Protein AF-0000000070903913 (afdb_homodimer)

pLDDT: mean 96.78, std 4.98, range [62.88, 98.94]

Foldseek 3Di:
DVLQQVQLVVLQVVADFKHFDVVLLVQVCVVVVLAQDDDALPPVVQAADDLDQLSLLLLLLLLLQPDFQVVPVVGDSSLSRNLSNVLCVVPVCCSFLVNLLDADQVNSCVSSVNDDGGQVSVSSSVQSNLVSVLCVVPPVRTSLSLLVVQVQALVSSLVSCVVRRVLQQPWAADPNDIHGQSQSSLVSLLSLCRSNVCDDSNPHPVNLVRFARQGQQLLLLCVVSVRMDGHPVLLVCQQVQNADEPRDSSSSSSRSVSRNSLVVSQVSSCVSVVHHGGNSRSNSSSNVCRDPVHDDPRGGTHHYRDSND/DVLQQVQLVVLQVVADFKHFDVVLLVQVCVVVVLAQDDDALPPVVQAAADLDQLSLLLLLLLLLQPDAQVVPVVGDSSLSRNLSNVLCVVPVCCSFLVNLLDADQVNSCVSSVNDDGGQVSVSSSVQSNLVSVLCVVPPVRTSLSLLVVQVQALVSSLVSCVVRRVLQQPWAADPNDIHGQSQSSLVSLLSLCRSNVCDDSNPHPVNLVRFARQGQQLLLLCVVSVRMDGHPVLLVCQQVQNADEPRDSSSSSSRSVSRNSLVVSQVSSCVSVVHHGGNSRSNSSSNVCRDPVHDDPRGGTHHYRDSND

Secondary structure (DSSP, 8-state):
-HHHHHHHHHHHHH-SSEEE-HHHHHHHHHHTTTSPPP--TTTT--S---SSHHHHHHHHHHHHS----TTSTT--HHHHHHHHHHHHHH-TTTT-HHHHTT--HHHHHHHHT-SSPPTTHHHHHHHHHHHHHHHHHHSTT-HHHHHHHTTT-HHHHHHHHHHH-GGG--EEEETTEEEE--HHHHHHHHHHHHHTTTSGGG--TTGGG------SHHHHHHHHTTSEEE-HHHHHHHHTTPBPPTT-HHHHHHHHHHHHHHHHHHHHHHHHHSS---HHHHHHHHHHHTSTTT-TTPPPPPB---S--/-HHHHHHHHHHHHH-SSEEE-HHHHHHHHHHTTTSPPP--TTTTS-S---SSHHHHHHHHHHHHS----TTSTT--HHHHHHHHHHHHHH-TTTT-HHHHTT--HHHHHHHHT-SSPPTTHHHHHHHHHHHHHHHHHHSTT-HHHHHHHTTT-HHHHHHHHHHH-GGG--EEEETTEEEE--HHHHHHHHHHHHHTTTSGGG--TTGGG------SHHHHHHHHTTSEEE-HHHHHHHHTTPBPPTT-HHHHHHHHHHHHHHHHHHHHHHHHHSS---HHHHHHHHHHHTSTTT-TTPPPPPB---S--

Sequence (618 aa):
MEAVRSSCSWVADNASHVSIDPAGIEKLVDHIGGKLPPIKWDFEGIHYFDNGPLTAQYMLVLDALNFCFWPDDDLQYDHLAAGLADALKADPTVFDAHRLKKITGAALRDLLQWPRPLPLEDERVRLLHEVGTELERSFHGKAVNLVTAANGSAVALVDLVTKHFPGFRDHSVYKGHQVFLYKRAQIFVADLWGAFKGKGIGEFRDISSITMFADYVVPAVLRHWGILTCSQALVKMVDSLQELPSGSEEEVELRACTITAVERLREYLAARTGTEVLSVQVDWWLWSSGLPSAVEKVPPYHRTQTIYYMEAVRSSCSWVADNASHVSIDPAGIEKLVDHIGGKLPPIKWDFEGIHYFDNGPLTAQYMLVLDALNFCFWPDDDLQYDHLAAGLADALKADPTVFDAHRLKKITGAALRDLLQWPRPLPLEDERVRLLHEVGTELERSFHGKAVNLVTAANGSAVALVDLVTKHFPGFRDHSVYKGHQVFLYKRAQIFVADLWGAFKGKGIGEFRDISSITMFADYVVPAVLRHWGILTCSQALVKMVDSLQELPSGSEEEVELRACTITAVERLREYLAARTGTEVLSVQVDWWLWSSGLPSAVEKVPPYHRTQTIYY

Solvent-accessible surface area (backbone atoms only — not comparable to full-atom values): 31875 Å² total; per-residue (Å²): 85,64,60,32,55,52,34,15,41,52,42,44,76,66,45,88,47,40,45,75,36,68,66,19,45,54,52,52,38,56,72,53,71,45,46,85,74,90,74,64,77,64,73,83,68,44,69,62,78,70,93,48,57,65,32,42,39,50,41,51,54,49,37,62,56,58,35,38,44,72,87,37,86,84,50,46,69,64,50,54,42,32,18,52,27,53,39,37,72,76,34,82,62,66,76,32,16,79,49,28,48,63,52,44,62,68,55,50,26,57,49,42,69,44,95,59,87,53,64,61,35,71,54,44,36,51,42,36,23,50,51,12,48,41,24,47,74,73,29,82,37,33,47,44,50,50,52,56,72,23,68,42,30,38,58,46,35,34,49,49,41,38,40,68,34,70,80,36,58,36,57,44,48,56,97,37,36,76,31,41,62,29,23,36,32,46,46,39,50,50,50,37,23,43,75,44,69,49,35,81,93,14,29,39,85,41,53,73,55,45,63,43,61,53,47,44,50,45,47,18,39,33,37,61,54,44,24,40,44,62,34,72,68,55,46,52,36,22,69,66,63,40,73,43,58,49,46,32,70,64,48,47,34,49,32,25,33,40,39,40,47,47,53,51,44,33,52,51,41,19,66,68,62,73,43,92,56,47,32,56,58,52,37,53,43,45,42,58,47,49,34,80,89,59,35,91,75,58,51,62,43,58,40,45,61,37,66,50,45,86,63,60,31,55,54,34,14,41,51,42,44,77,67,45,88,47,39,44,74,37,68,66,18,45,53,51,51,39,57,72,51,71,45,47,86,72,89,73,64,78,66,73,84,68,46,68,61,75,70,93,48,58,64,33,43,38,49,42,53,55,49,37,62,55,56,34,38,45,73,87,38,86,84,49,47,68,63,51,54,43,32,17,52,27,51,40,38,73,75,34,80,61,63,77,32,17,79,48,28,47,62,52,45,62,68,56,51,26,57,49,42,70,45,95,57,87,54,64,63,34,70,54,46,36,52,43,37,23,49,50,11,48,39,24,47,74,75,28,80,37,34,48,44,49,51,51,56,71,23,68,39,31,38,58,47,34,34,49,49,44,38,40,66,34,70,80,35,58,36,58,42,48,56,96,36,35,76,31,42,62,29,25,38,32,47,46,40,50,48,49,39,23,43,75,43,69,48,35,79,93,14,28,40,85,41,54,73,54,46,63,44,60,53,48,44,51,44,48,18,38,34,37,62,52,44,24,41,44,63,34,71,69,54,46,51,35,22,67,68,62,38,72,43,58,49,45,33,70,66,50,47,33,48,32,24,34,40,40,39,48,45,53,50,44,34,52,51,41,20,67,68,62,73,42,92,58,48,32,56,57,52,38,54,44,44,42,58,47,49,33,80,89,60,36,92,78,60,50,61,42,59,41,46,60,38,67,51,46

Radius of gyration: 24.83 Å; Cα contacts (8 Å, |Δi|>4): 1114; chains: 2; bounding box: 49×79×64 Å

Nearest PDB structures (foldseek):
  7u1o-assembly1_A  TM=9.402E-01  e=3.446E-26  Sphaerobacter thermophilus DSM 20745
  7ulc-assembly1_A  TM=9.359E-01  e=3.613E-26  Sphaerobacter thermophilus DSM 20745
  7u5a-assembly2_B  TM=9.462E-01  e=1.422E-25  Sphaerobacter thermophilus DSM 20745
  7ugk-assembly1_A  TM=9.197E-01  e=2.822E-23  Homo sapiens
  7u1o-assembly1_A  TM=9.401E-01  e=4.959E-26  Sphaerobacter thermophilus DSM 20745

Structure (mmCIF, N/CA/C/O backbone):
data_AF-0000000070903913-model_v1
#
loop_
_entity.id
_entity.type
_entity.pdbx_description
1 polymer "Queuosine 5'-phosphate N-glycosylase/hydrolase"
#
loop_
_atom_site.group_PDB
_atom_site.id
_atom_site.type_symbol
_atom_site.label_atom_id
_atom_site.label_alt_id
_atom_site.label_comp_id
_atom_site.label_asym_id
_atom_site.label_entity_id
_atom_site.label_seq_id
_atom_site.pdbx_PDB_ins_code
_atom_site.Cartn_x
_atom_site.Cartn_y
_atom_site.Cartn_z
_atom_site.occupancy
_atom_site.B_iso_or_equiv
_atom_site.auth_seq_id
_atom_site.auth_comp_id
_atom_site.auth_asym_id
_atom_site.auth_atom_id
_atom_site.pdbx_PDB_model_num
ATOM 1 N N . MET A 1 1 ? 7.336 -12.953 4.926 1 88.25 1 MET A N 1
ATOM 2 C CA . MET A 1 1 ? 6.207 -13.719 4.418 1 88.25 1 MET A CA 1
ATOM 3 C C . MET A 1 1 ? 5.258 -14.109 5.551 1 88.25 1 MET A C 1
ATOM 5 O O . MET A 1 1 ? 4.07 -14.336 5.316 1 88.25 1 MET A O 1
ATOM 9 N N . GLU A 1 2 ? 5.836 -13.992 6.727 1 91.81 2 GLU A N 1
ATOM 10 C CA . GLU A 1 2 ? 4.98 -14.227 7.887 1 91.81 2 GLU A CA 1
ATOM 11 C C . GLU A 1 2 ? 3.854 -13.203 7.957 1 91.81 2 GLU A C 1
ATOM 13 O O . GLU A 1 2 ? 2.736 -13.523 8.367 1 91.81 2 GLU A O 1
ATOM 18 N N . ALA A 1 3 ? 4.156 -12.016 7.523 1 95.5 3 ALA A N 1
ATOM 19 C CA . ALA A 1 3 ? 3.131 -10.977 7.508 1 95.5 3 ALA A CA 1
ATOM 20 C C . ALA A 1 3 ? 1.98 -11.352 6.578 1 95.5 3 ALA A C 1
ATOM 22 O O . ALA A 1 3 ? 0.817 -11.062 6.871 1 95.5 3 ALA A O 1
ATOM 23 N N . VAL A 1 4 ? 2.307 -12 5.469 1 98.56 4 VAL A N 1
ATOM 24 C CA . VAL A 1 4 ? 1.276 -12.43 4.535 1 98.56 4 VAL A CA 1
ATOM 25 C C . VAL A 1 4 ? 0.413 -13.516 5.18 1 98.56 4 VAL A C 1
ATOM 27 O O . VAL A 1 4 ? -0.813 -13.391 5.227 1 98.56 4 VAL A O 1
ATOM 30 N N . ARG A 1 5 ? 1.011 -14.531 5.762 1 98.38 5 ARG A N 1
ATOM 31 C CA . ARG A 1 5 ? 0.286 -15.641 6.371 1 98.38 5 ARG A CA 1
ATOM 32 C C . ARG A 1 5 ? -0.58 -15.156 7.531 1 98.38 5 ARG A C 1
ATOM 34 O O . ARG A 1 5 ? -1.768 -15.484 7.602 1 98.38 5 ARG A O 1
ATOM 41 N N . SER A 1 6 ? 0.021 -14.383 8.43 1 98.25 6 SER A N 1
ATOM 42 C CA . SER A 1 6 ? -0.678 -14 9.648 1 98.25 6 SER A CA 1
ATOM 43 C C . SER A 1 6 ? -1.816 -13.031 9.352 1 98.25 6 SER A C 1
ATOM 45 O O . SER A 1 6 ? -2.904 -13.148 9.922 1 98.25 6 SER A O 1
ATOM 47 N N . SER A 1 7 ? -1.598 -12.031 8.469 1 98.69 7 SER A N 1
ATOM 48 C CA . SER A 1 7 ? -2.654 -11.07 8.164 1 98.69 7 SER A CA 1
ATOM 49 C C . SER A 1 7 ? -3.791 -11.727 7.387 1 98.69 7 SER A C 1
ATOM 51 O O . SER A 1 7 ? -4.965 -11.414 7.609 1 98.69 7 SER A O 1
ATOM 53 N N . CYS A 1 8 ? -3.463 -12.648 6.492 1 98.81 8 CYS A N 1
ATOM 54 C CA . CYS A 1 8 ? -4.5 -13.328 5.719 1 98.81 8 CYS A CA 1
ATOM 55 C C . CYS A 1 8 ? -5.289 -14.289 6.598 1 98.81 8 CYS A C 1
ATOM 57 O O . CYS A 1 8 ? -6.504 -14.422 6.445 1 98.81 8 CYS A O 1
ATOM 59 N N . SER A 1 9 ? -4.586 -15 7.469 1 98.75 9 SER A N 1
ATOM 60 C CA . SER A 1 9 ? -5.289 -15.859 8.414 1 98.75 9 SER A CA 1
ATOM 61 C C . SER A 1 9 ? -6.23 -15.055 9.305 1 98.75 9 SER A C 1
ATOM 63 O O . SER A 1 9 ? -7.336 -15.5 9.617 1 98.75 9 SER A O 1
ATOM 65 N N . TRP A 1 10 ? -5.797 -13.875 9.734 1 98.75 10 TRP A N 1
ATOM 66 C CA . TRP A 1 10 ? -6.652 -13 10.531 1 98.75 10 TRP A CA 1
ATOM 67 C C . TRP A 1 10 ? -7.91 -12.617 9.758 1 98.75 10 TRP A C 1
ATOM 69 O O . TRP A 1 10 ? -9.008 -12.609 10.312 1 98.75 10 TRP A O 1
ATOM 79 N N . VAL A 1 11 ? -7.781 -12.297 8.469 1 98.88 11 VAL A N 1
ATOM 80 C CA . VAL A 1 11 ? -8.93 -11.977 7.633 1 98.88 11 VAL A CA 1
ATOM 81 C C . VAL A 1 11 ? -9.883 -13.172 7.578 1 98.88 11 VAL A C 1
ATOM 83 O O . VAL A 1 11 ? -11.094 -13.016 7.738 1 98.88 11 VAL A O 1
ATOM 86 N N . ALA A 1 12 ? -9.305 -14.344 7.359 1 98.88 12 ALA A N 1
ATOM 87 C CA . ALA A 1 12 ? -10.117 -15.547 7.273 1 98.88 12 ALA A CA 1
ATOM 88 C C . ALA A 1 12 ? -10.938 -15.75 8.547 1 98.88 12 ALA A C 1
ATOM 90 O O . ALA A 1 12 ? -12.094 -16.172 8.492 1 98.88 12 ALA A O 1
ATOM 91 N N . ASP A 1 13 ? -10.352 -15.484 9.68 1 98.56 13 ASP A N 1
ATOM 92 C CA . ASP A 1 13 ? -11 -15.664 10.977 1 98.56 13 ASP A CA 1
ATOM 93 C C . ASP A 1 13 ? -12.07 -14.602 11.211 1 98.56 13 ASP A C 1
ATOM 95 O O . ASP A 1 13 ? -12.938 -14.766 12.07 1 98.56 13 ASP A O 1
ATOM 99 N N . ASN A 1 14 ? -12.039 -13.516 10.461 1 98.56 14 ASN A N 1
ATOM 100 C CA . ASN A 1 14 ? -12.945 -12.398 10.695 1 98.56 14 ASN A CA 1
ATOM 101 C C . ASN A 1 14 ? -13.805 -12.109 9.469 1 98.56 14 ASN A C 1
ATOM 103 O O . ASN A 1 14 ? -14.461 -11.062 9.398 1 98.56 14 ASN A O 1
ATOM 107 N N . ALA A 1 15 ? -13.82 -13.008 8.516 1 98.62 15 ALA A N 1
ATOM 108 C CA . ALA A 1 15 ? -14.5 -12.805 7.23 1 98.62 15 ALA A CA 1
ATOM 109 C C . ALA A 1 15 ? -16.016 -12.938 7.383 1 98.62 15 ALA A C 1
ATOM 111 O O . ALA A 1 15 ? -16.5 -13.711 8.211 1 98.62 15 ALA A O 1
ATOM 112 N N . SER A 1 16 ? -16.719 -12.211 6.559 1 98.31 16 SER A N 1
ATOM 113 C CA . SER A 1 16 ? -18.188 -12.219 6.574 1 98.31 16 SER A CA 1
ATOM 114 C C . SER A 1 16 ? -18.75 -12.859 5.309 1 98.31 16 SER A C 1
ATOM 116 O O . SER A 1 16 ? -19.875 -13.359 5.309 1 98.31 16 SER A O 1
ATOM 118 N N . HIS A 1 17 ? -17.984 -12.898 4.242 1 98.75 17 HIS A N 1
ATOM 119 C CA . HIS A 1 17 ? -18.516 -13.266 2.938 1 98.75 17 HIS A CA 1
ATOM 120 C C . HIS A 1 17 ? -17.906 -14.578 2.443 1 98.75 17 HIS A C 1
ATOM 122 O O . HIS A 1 17 ? -18.484 -15.242 1.578 1 98.75 17 HIS A O 1
ATOM 128 N N . VAL A 1 18 ? -16.734 -14.945 2.945 1 98.88 18 VAL A N 1
ATOM 129 C CA . VAL A 1 18 ? -16 -16.109 2.467 1 98.88 18 VAL A CA 1
ATOM 130 C C . VAL A 1 18 ? -15.594 -16.984 3.65 1 98.88 18 VAL A C 1
ATOM 132 O O . VAL A 1 18 ? -15.211 -16.484 4.707 1 98.88 18 VAL A O 1
ATOM 135 N N . SER A 1 19 ? -15.688 -18.219 3.52 1 98.75 19 SER A N 1
ATOM 136 C CA . SER A 1 19 ? -15.234 -19.156 4.543 1 98.75 19 SER A CA 1
ATOM 137 C C . SER A 1 19 ? -14.469 -20.312 3.924 1 98.75 19 SER A C 1
ATOM 139 O O . SER A 1 19 ? -14.586 -20.578 2.725 1 98.75 19 SER A O 1
ATOM 141 N N . ILE A 1 20 ? -13.672 -20.984 4.727 1 98.81 20 ILE A N 1
ATOM 142 C CA . ILE A 1 20 ? -12.883 -22.141 4.309 1 98.81 20 ILE A CA 1
ATOM 143 C C . ILE A 1 20 ? -13.469 -23.422 4.918 1 98.81 20 ILE A C 1
ATOM 145 O O . ILE A 1 20 ? -13.602 -23.516 6.141 1 98.81 20 ILE A O 1
ATOM 149 N N . ASP A 1 21 ? -13.797 -24.312 4.113 1 98.31 21 ASP A N 1
ATOM 150 C CA . ASP A 1 21 ? -14.383 -25.578 4.566 1 98.31 21 ASP A CA 1
ATOM 151 C C . ASP A 1 21 ? -13.344 -26.703 4.527 1 98.31 21 ASP A C 1
ATOM 153 O O . ASP A 1 21 ? -12.945 -27.141 3.449 1 98.31 21 ASP A O 1
ATOM 157 N N . PRO A 1 22 ? -12.984 -27.281 5.672 1 97.56 22 PRO A N 1
ATOM 158 C CA . PRO A 1 22 ? -11.977 -28.344 5.711 1 97.56 22 PRO A CA 1
ATOM 159 C C . PRO A 1 22 ? -12.422 -29.594 4.957 1 97.56 22 PRO A C 1
ATOM 161 O O . PRO A 1 22 ? -11.586 -30.344 4.445 1 97.56 22 PRO A O 1
ATOM 164 N N . ALA A 1 23 ? -13.719 -29.812 4.871 1 98.19 23 ALA A N 1
ATOM 165 C CA . ALA A 1 23 ? -14.211 -30.984 4.152 1 98.19 23 ALA A CA 1
ATOM 166 C C . ALA A 1 23 ? -13.812 -30.938 2.68 1 98.19 23 ALA A C 1
ATOM 168 O O . ALA A 1 23 ? -13.547 -31.969 2.064 1 98.19 23 ALA A O 1
ATOM 169 N N . GLY A 1 24 ? -13.812 -29.719 2.143 1 98.06 24 GLY A N 1
ATOM 170 C CA . GLY A 1 24 ? -13.367 -29.562 0.769 1 98.06 24 GLY A CA 1
ATOM 171 C C . GLY A 1 24 ? -11.906 -29.938 0.565 1 98.06 24 GLY A C 1
ATOM 172 O O . GLY A 1 24 ? -11.539 -30.469 -0.482 1 98.06 24 GLY A O 1
ATOM 173 N N . ILE A 1 25 ? -11.102 -29.672 1.528 1 98.19 25 ILE A N 1
ATOM 174 C CA . ILE A 1 25 ? -9.68 -29.984 1.466 1 98.19 25 ILE A CA 1
ATOM 175 C C . ILE A 1 25 ? -9.5 -31.5 1.45 1 98.19 25 ILE A C 1
ATOM 177 O O . ILE A 1 25 ? -8.742 -32.031 0.632 1 98.19 25 ILE A O 1
ATOM 181 N N . GLU A 1 26 ? -10.195 -32.156 2.344 1 97.69 26 GLU A N 1
ATOM 182 C CA . GLU A 1 26 ? -10.117 -33.625 2.402 1 97.69 26 GLU A CA 1
ATOM 183 C C . GLU A 1 26 ? -10.562 -34.25 1.087 1 97.69 26 GLU A C 1
ATOM 185 O O . GLU A 1 26 ? -9.914 -35.156 0.582 1 97.69 26 GLU A O 1
ATOM 190 N N . LYS A 1 27 ? -11.633 -33.719 0.59 1 97.12 27 LYS A N 1
ATOM 191 C CA . LYS A 1 27 ? -12.18 -34.219 -0.673 1 97.12 27 LYS A CA 1
ATOM 192 C C . LYS A 1 27 ? -11.164 -34.062 -1.803 1 97.12 27 LYS A C 1
ATOM 194 O O . LYS A 1 27 ? -10.953 -35 -2.584 1 97.12 27 LYS A O 1
ATOM 199 N N . LEU A 1 28 ? -10.594 -32.875 -1.91 1 96.81 28 LEU A N 1
ATOM 200 C CA . LEU A 1 28 ? -9.609 -32.625 -2.959 1 96.81 28 LEU A CA 1
ATOM 201 C C . LEU A 1 28 ? -8.398 -33.531 -2.807 1 96.81 28 LEU A C 1
ATOM 203 O O . LEU A 1 28 ? -7.918 -34.094 -3.791 1 96.81 28 LEU A O 1
ATOM 207 N N . VAL A 1 29 ? -7.883 -33.688 -1.612 1 97.19 29 VAL A N 1
ATOM 208 C CA . VAL A 1 29 ? -6.691 -34.469 -1.366 1 97.19 29 VAL A CA 1
ATOM 209 C C . VAL A 1 29 ? -6.973 -35.938 -1.712 1 97.19 29 VAL A C 1
ATOM 211 O O . VAL A 1 29 ? -6.129 -36.625 -2.307 1 97.19 29 VAL A O 1
ATOM 214 N N . ASP A 1 30 ? -8.148 -36.406 -1.34 1 96.62 30 ASP A N 1
ATOM 215 C CA . ASP A 1 30 ? -8.539 -37.781 -1.704 1 96.62 30 ASP A CA 1
ATOM 216 C C . ASP A 1 30 ? -8.609 -37.938 -3.221 1 96.62 30 ASP A C 1
ATOM 218 O O . ASP A 1 30 ? -8.188 -38.969 -3.762 1 96.62 30 ASP A O 1
ATOM 222 N N . HIS A 1 31 ? -9.172 -36.938 -3.818 1 94.88 31 HIS A N 1
ATOM 223 C CA . HIS A 1 31 ? -9.344 -36.969 -5.266 1 94.88 31 HIS A CA 1
ATOM 224 C C . HIS A 1 31 ? -8.008 -37.125 -5.98 1 94.88 31 HIS A C 1
ATOM 226 O O . HIS A 1 31 ? -7.914 -37.781 -7.016 1 94.88 31 HIS A O 1
ATOM 232 N N . ILE A 1 32 ? -6.969 -36.531 -5.441 1 95.25 32 ILE A N 1
ATOM 233 C CA . ILE A 1 32 ? -5.68 -36.531 -6.129 1 95.25 32 ILE A CA 1
ATOM 234 C C . ILE A 1 32 ? -4.816 -37.656 -5.57 1 95.25 32 ILE A C 1
ATOM 236 O O . ILE A 1 32 ? -3.596 -37.656 -5.746 1 95.25 32 ILE A O 1
ATOM 240 N N . GLY A 1 33 ? -5.375 -38.562 -4.816 1 95.19 33 GLY A N 1
ATOM 241 C CA . GLY A 1 33 ? -4.691 -39.75 -4.34 1 95.19 33 GLY A CA 1
ATOM 242 C C . GLY A 1 33 ? -3.775 -39.469 -3.16 1 95.19 33 GLY A C 1
ATOM 243 O O . GLY A 1 33 ? -2.842 -40.25 -2.906 1 95.19 33 GLY A O 1
ATOM 244 N N . GLY A 1 34 ? -3.926 -38.375 -2.588 1 94.38 34 GLY A N 1
ATOM 245 C CA . GLY A 1 34 ? -3.221 -38.094 -1.348 1 94.38 34 GLY A CA 1
ATOM 246 C C . GLY A 1 34 ? -1.879 -37.406 -1.566 1 94.38 34 GLY A C 1
ATOM 247 O O . GLY A 1 34 ? -1.188 -37.062 -0.606 1 94.38 34 GLY A O 1
ATOM 248 N N . LYS A 1 35 ? -1.573 -37.219 -2.818 1 95.56 35 LYS A N 1
ATOM 249 C CA . LYS A 1 35 ? -0.297 -36.594 -3.141 1 95.56 35 LYS A CA 1
ATOM 250 C C . LYS A 1 35 ? -0.464 -35.531 -4.238 1 95.56 35 LYS A C 1
ATOM 252 O O . LYS A 1 35 ? -1.224 -35.75 -5.188 1 95.56 35 LYS A O 1
ATOM 257 N N . LEU A 1 36 ? 0.206 -34.406 -4.008 1 95.75 36 LEU A N 1
ATOM 258 C CA . LEU A 1 36 ? 0.155 -33.344 -5.012 1 95.75 36 LEU A CA 1
ATOM 259 C C . LEU A 1 36 ?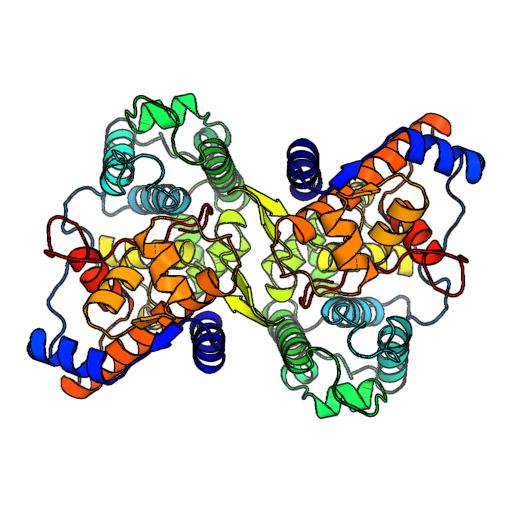 0.715 -33.812 -6.344 1 95.75 36 LEU A C 1
ATOM 261 O O . LEU A 1 36 ? 1.854 -34.281 -6.41 1 95.75 36 LEU A O 1
ATOM 265 N N . PRO A 1 37 ? -0.046 -33.781 -7.391 1 93.75 37 PRO A N 1
ATOM 266 C CA . PRO A 1 37 ? 0.498 -34.156 -8.703 1 93.75 37 PRO A CA 1
ATOM 267 C C . PRO A 1 37 ? 1.7 -33.312 -9.102 1 93.75 37 PRO A C 1
ATOM 269 O O . PRO A 1 37 ? 1.74 -32.094 -8.805 1 93.75 37 PRO A O 1
ATOM 272 N N . PRO A 1 38 ? 2.631 -33.938 -9.805 1 90.69 38 PRO A N 1
ATOM 273 C CA . PRO A 1 38 ? 3.791 -33.156 -10.242 1 90.69 38 PRO A CA 1
ATOM 274 C C . PRO A 1 38 ? 3.428 -32.062 -11.25 1 90.69 38 PRO A C 1
ATOM 276 O O . PRO A 1 38 ? 2.572 -32.281 -12.117 1 90.69 38 PRO A O 1
ATOM 279 N N . ILE A 1 39 ? 4.043 -30.922 -11.039 1 87.94 39 ILE A N 1
ATOM 280 C CA . ILE A 1 39 ? 3.818 -29.828 -11.977 1 87.94 39 ILE A CA 1
ATOM 281 C C . ILE A 1 39 ? 5.133 -29.094 -12.227 1 87.94 39 ILE A C 1
ATOM 283 O O . ILE A 1 39 ? 5.918 -28.875 -11.305 1 87.94 39 ILE A O 1
ATOM 287 N N . LYS A 1 40 ? 5.316 -28.812 -13.586 1 87.88 40 LYS A N 1
ATOM 288 C CA . LYS A 1 40 ? 6.504 -28.062 -13.977 1 87.88 40 LYS A CA 1
ATOM 289 C C . LYS A 1 40 ? 6.199 -26.578 -14.062 1 87.88 40 LYS A C 1
ATOM 291 O O . LYS A 1 40 ? 5.105 -26.172 -14.461 1 87.88 40 LYS A O 1
ATOM 296 N N . TRP A 1 41 ? 7.129 -25.688 -13.727 1 88.38 41 TRP A N 1
ATOM 297 C CA . TRP A 1 41 ? 6.992 -24.234 -13.812 1 88.38 41 TRP A CA 1
ATOM 298 C C . TRP A 1 41 ? 6.602 -23.812 -15.219 1 88.38 41 TRP A C 1
ATOM 300 O O . TRP A 1 41 ? 5.645 -23.062 -15.398 1 88.38 41 TRP A O 1
ATOM 310 N N . ASP A 1 42 ? 7.254 -24.172 -16.203 1 90.75 42 ASP A N 1
ATOM 311 C CA . ASP A 1 42 ? 6.984 -23.812 -17.594 1 90.75 42 ASP A CA 1
ATOM 312 C C . ASP A 1 42 ? 6.398 -24.984 -18.375 1 90.75 42 ASP A C 1
ATOM 314 O O . ASP A 1 42 ? 6.922 -25.375 -19.422 1 90.75 42 ASP A O 1
ATOM 318 N N . PHE A 1 43 ? 5.223 -25.422 -17.906 1 84.12 43 PHE A N 1
ATOM 319 C CA . PHE A 1 43 ? 4.582 -26.578 -18.5 1 84.12 43 PHE A CA 1
ATOM 320 C C . PHE A 1 43 ? 4.027 -26.234 -19.875 1 84.12 43 PHE A C 1
ATOM 322 O O . PHE A 1 43 ? 3.859 -27.125 -20.719 1 84.12 43 PHE A O 1
ATOM 329 N N . GLU A 1 44 ? 3.811 -25.016 -20.188 1 87 44 GLU A N 1
ATOM 330 C CA . GLU A 1 44 ? 3.281 -24.578 -21.469 1 87 44 GLU A CA 1
ATOM 331 C C . GLU A 1 44 ? 4.402 -24.359 -22.484 1 87 44 GLU A C 1
ATOM 333 O O . GLU A 1 44 ? 4.156 -24.344 -23.688 1 87 44 GLU A O 1
ATOM 338 N N . GLY A 1 45 ? 5.551 -24.078 -21.969 1 91.69 45 GLY A N 1
ATOM 339 C CA . GLY A 1 45 ? 6.699 -23.859 -22.844 1 91.69 45 GLY A CA 1
ATOM 340 C C . GLY A 1 45 ? 6.672 -22.5 -23.531 1 91.69 45 GLY A C 1
ATOM 341 O O . GLY A 1 45 ? 7.086 -22.375 -24.688 1 91.69 45 GLY A O 1
ATOM 342 N N . ILE A 1 46 ? 6.238 -21.5 -22.766 1 94.88 46 ILE A N 1
ATOM 343 C CA . ILE A 1 46 ? 6 -20.219 -23.438 1 94.88 46 ILE A CA 1
ATOM 344 C C . ILE A 1 46 ? 6.945 -19.156 -22.859 1 94.88 46 ILE A C 1
ATOM 346 O O . ILE A 1 46 ? 7.008 -18.031 -23.375 1 94.88 46 ILE A O 1
ATOM 350 N N . HIS A 1 47 ? 7.719 -19.5 -21.844 1 97.69 47 HIS A N 1
ATOM 351 C CA . HIS A 1 47 ? 8.547 -18.5 -21.172 1 97.69 47 HIS A CA 1
ATOM 352 C C . HIS A 1 47 ? 9.953 -18.453 -21.766 1 97.69 47 HIS A C 1
ATOM 354 O O . HIS A 1 47 ? 10.453 -19.469 -22.25 1 97.69 47 HIS A O 1
ATOM 360 N N . TYR A 1 48 ? 10.547 -17.344 -21.75 1 97.75 48 TYR A N 1
ATOM 361 C CA . TYR A 1 48 ? 11.953 -17.172 -22.109 1 97.75 48 TYR A CA 1
ATOM 362 C C . TYR A 1 48 ? 12.867 -17.766 -21.062 1 97.75 48 TYR A C 1
ATOM 364 O O . TYR A 1 48 ? 12.617 -17.641 -19.859 1 97.75 48 TYR A O 1
ATOM 372 N N . PHE A 1 49 ? 13.922 -18.422 -21.516 1 97.44 49 PHE A N 1
ATOM 373 C CA . PHE A 1 49 ? 14.938 -18.953 -20.609 1 97.44 49 PHE A CA 1
ATOM 374 C C . PHE A 1 49 ? 16.281 -19.078 -21.328 1 97.44 49 PHE A C 1
ATOM 376 O O . PHE A 1 49 ? 16.391 -19.734 -22.359 1 97.44 49 PHE A O 1
ATOM 383 N N . ASP A 1 50 ? 17.328 -18.469 -20.734 1 96.56 50 ASP A N 1
ATOM 384 C CA . ASP A 1 50 ? 18.656 -18.547 -21.312 1 96.56 50 ASP A CA 1
ATOM 385 C C . ASP A 1 50 ? 19.672 -19.062 -20.297 1 96.56 50 ASP A C 1
ATOM 387 O O . ASP A 1 50 ? 20.875 -19.031 -20.531 1 96.56 50 ASP A O 1
ATOM 391 N N . ASN A 1 51 ? 19.156 -19.484 -19.109 1 95.44 51 ASN A N 1
ATOM 392 C CA . ASN A 1 51 ? 20 -19.906 -18 1 95.44 51 ASN A CA 1
ATOM 393 C C . ASN A 1 51 ? 20.984 -18.797 -17.609 1 95.44 51 ASN A C 1
ATOM 395 O O . ASN A 1 51 ? 22.141 -19.078 -17.266 1 95.44 51 ASN A O 1
ATOM 399 N N . GLY A 1 52 ? 20.562 -17.578 -17.75 1 95.75 52 GLY A N 1
ATOM 400 C CA . GLY A 1 52 ? 21.422 -16.438 -17.469 1 95.75 52 GLY A CA 1
ATOM 401 C C . GLY A 1 52 ? 20.641 -15.203 -17.047 1 95.75 52 GLY A C 1
ATOM 402 O O . GLY A 1 52 ? 19.484 -15.305 -16.625 1 95.75 52 GLY A O 1
ATOM 403 N N . PRO A 1 53 ? 21.281 -14.07 -17.031 1 97.44 53 PRO A N 1
ATOM 404 C CA . PRO A 1 53 ? 20.719 -12.844 -16.453 1 97.44 53 PRO A CA 1
ATOM 405 C C . PRO A 1 53 ? 19.516 -12.32 -17.234 1 97.44 53 PRO A C 1
ATOM 407 O O . PRO A 1 53 ? 18.672 -11.625 -16.672 1 97.44 53 PRO A O 1
ATOM 410 N N . LEU A 1 54 ? 19.453 -12.594 -18.5 1 98.19 54 LEU A N 1
ATOM 411 C CA . LEU A 1 54 ? 18.328 -12.086 -19.281 1 98.19 54 LEU A CA 1
ATOM 412 C C . LEU A 1 54 ? 17.016 -12.734 -18.828 1 98.19 54 LEU A C 1
ATOM 414 O O . LEU A 1 54 ? 15.945 -12.125 -18.953 1 98.19 54 LEU A O 1
ATOM 418 N N . THR A 1 55 ? 17.125 -14.039 -18.328 1 98.56 55 THR A N 1
ATOM 419 C CA . THR A 1 55 ? 15.945 -14.688 -17.766 1 98.56 55 THR A CA 1
ATOM 420 C C . THR A 1 55 ? 15.406 -13.891 -16.578 1 98.56 55 THR A C 1
ATOM 422 O O . THR A 1 55 ? 14.195 -13.695 -16.453 1 98.56 55 THR A O 1
ATOM 425 N N . ALA A 1 56 ? 16.281 -13.391 -15.75 1 98.75 56 ALA A N 1
ATOM 426 C CA . ALA A 1 56 ? 15.859 -12.594 -14.602 1 98.75 56 ALA A CA 1
ATOM 427 C C . ALA A 1 56 ? 15.211 -11.289 -15.055 1 98.75 56 ALA A C 1
ATOM 429 O O . ALA A 1 56 ? 14.219 -10.844 -14.469 1 98.75 56 ALA A O 1
ATOM 430 N N . GLN A 1 57 ? 15.805 -10.68 -16.078 1 98.88 57 GLN A N 1
ATOM 431 C CA . GLN A 1 57 ? 15.258 -9.445 -16.641 1 98.88 57 GLN A CA 1
ATOM 432 C C . GLN A 1 57 ? 13.852 -9.664 -17.188 1 98.88 57 GLN A C 1
ATOM 434 O O . GLN A 1 57 ? 12.945 -8.875 -16.906 1 98.88 57 GLN A O 1
ATOM 439 N N . TYR A 1 58 ? 13.742 -10.734 -17.938 1 98.81 58 TYR A N 1
ATOM 440 C CA . TYR A 1 58 ? 12.469 -11.141 -18.516 1 98.81 58 TYR A CA 1
ATOM 441 C C . TYR A 1 58 ? 11.422 -11.367 -17.438 1 98.81 58 TYR A C 1
ATOM 443 O O . TYR A 1 58 ? 10.289 -10.875 -17.547 1 98.81 58 TYR A O 1
ATOM 451 N N . MET A 1 59 ? 11.75 -12.031 -16.391 1 98.81 59 MET A N 1
ATOM 452 C CA . MET A 1 59 ? 10.805 -12.383 -15.336 1 98.81 59 MET A CA 1
ATOM 453 C C . MET A 1 59 ? 10.32 -11.141 -14.594 1 98.81 59 MET A C 1
ATOM 455 O O . MET A 1 59 ? 9.148 -11.055 -14.227 1 98.81 59 MET A O 1
ATOM 459 N N . LEU A 1 60 ? 11.219 -10.203 -14.352 1 98.94 60 LEU A N 1
ATOM 460 C CA . LEU A 1 60 ? 10.82 -8.977 -13.664 1 98.94 60 LEU A CA 1
ATOM 461 C C . LEU A 1 60 ? 9.828 -8.18 -14.5 1 98.94 60 LEU A C 1
ATOM 463 O O . LEU A 1 60 ? 8.836 -7.676 -13.969 1 98.94 60 LEU A O 1
ATOM 467 N N . VAL A 1 61 ? 10.078 -8.078 -15.797 1 98.94 61 VAL A N 1
ATOM 468 C CA . VAL A 1 61 ? 9.188 -7.363 -16.703 1 98.94 61 VAL A CA 1
ATOM 469 C C . VAL A 1 61 ? 7.84 -8.086 -16.781 1 98.94 61 VAL A C 1
ATOM 471 O O . VAL A 1 61 ? 6.785 -7.457 -16.688 1 98.94 61 VAL A O 1
ATOM 474 N N . LEU A 1 62 ? 7.875 -9.398 -16.938 1 98.81 62 LEU A N 1
ATOM 475 C CA . LEU A 1 62 ? 6.676 -10.219 -17.031 1 98.81 62 LEU A CA 1
ATOM 476 C C . LEU A 1 62 ? 5.789 -10.023 -15.805 1 98.81 62 LEU A C 1
ATOM 478 O O . LEU A 1 62 ? 4.59 -9.766 -15.93 1 98.81 62 LEU A O 1
ATOM 482 N N . ASP A 1 63 ? 6.398 -10.141 -14.656 1 98.81 63 ASP A N 1
ATOM 483 C CA . ASP A 1 63 ? 5.621 -10.117 -13.422 1 98.81 63 ASP A CA 1
ATOM 484 C C . ASP A 1 63 ? 5.195 -8.695 -13.062 1 98.81 63 ASP A C 1
ATOM 486 O O . ASP A 1 63 ? 4.262 -8.5 -12.281 1 98.81 63 ASP A O 1
ATOM 490 N N . ALA A 1 64 ? 5.883 -7.664 -13.633 1 98.88 64 ALA A N 1
ATOM 491 C CA . ALA A 1 64 ? 5.414 -6.289 -13.492 1 98.88 64 ALA A CA 1
ATOM 492 C C . ALA A 1 64 ? 4.113 -6.07 -14.266 1 98.88 64 ALA A C 1
ATOM 494 O O . ALA A 1 64 ? 3.295 -5.23 -13.891 1 98.88 64 ALA A O 1
ATOM 495 N N . LEU A 1 65 ? 3.881 -6.891 -15.281 1 98.81 65 LEU A N 1
ATOM 496 C CA . LEU A 1 65 ? 2.768 -6.68 -16.203 1 98.81 65 LEU A CA 1
ATOM 497 C C . LEU A 1 65 ? 1.672 -7.719 -15.977 1 98.81 65 LEU A C 1
ATOM 499 O O . LEU A 1 65 ? 0.64 -7.695 -16.656 1 98.81 65 LEU A O 1
ATOM 503 N N . ASN A 1 66 ? 1.834 -8.578 -14.945 1 98.44 66 ASN A N 1
ATOM 504 C CA . ASN A 1 66 ? 0.995 -9.758 -14.758 1 98.44 66 ASN A CA 1
ATOM 505 C C . ASN A 1 66 ? -0.25 -9.438 -13.93 1 98.44 66 ASN A C 1
ATOM 507 O O . ASN A 1 66 ? -0.386 -9.898 -12.797 1 98.44 66 ASN A O 1
ATOM 511 N N . PHE A 1 67 ? -1.205 -8.688 -14.602 1 98.31 67 PHE A N 1
ATOM 512 C CA . PHE A 1 67 ? -2.434 -8.375 -13.883 1 98.31 67 PHE A CA 1
ATOM 513 C C . PHE A 1 67 ? -3.57 -8.078 -14.852 1 98.31 67 PHE A C 1
ATOM 515 O O . PHE A 1 67 ? -3.332 -7.668 -15.992 1 98.31 67 PHE A O 1
ATOM 522 N N . CYS A 1 68 ? -4.773 -8.297 -14.508 1 96.5 68 CYS A N 1
ATOM 523 C CA . CYS A 1 68 ? -6.039 -7.805 -15.039 1 96.5 68 CYS A CA 1
ATOM 524 C C . CYS A 1 68 ? -6.164 -8.109 -16.531 1 96.5 68 CYS A C 1
ATOM 526 O O . CYS A 1 68 ? -6.32 -7.203 -17.344 1 96.5 68 CYS A O 1
ATOM 528 N N . PHE A 1 69 ? -6.332 -9.383 -16.984 1 96.88 69 PHE A N 1
ATOM 529 C CA . PHE A 1 69 ? -6.426 -9.789 -18.391 1 96.88 69 PHE A CA 1
ATOM 530 C C . PHE A 1 69 ? -7.879 -9.836 -18.828 1 96.88 69 PHE A C 1
ATOM 532 O O . PHE A 1 69 ? -8.188 -9.562 -20 1 96.88 69 PHE A O 1
ATOM 539 N N . TRP A 1 70 ? -8.852 -10.039 -18.016 1 95.12 70 TRP A N 1
ATOM 540 C CA . TRP A 1 70 ? -10.227 -10.469 -18.281 1 95.12 70 TRP A CA 1
ATOM 541 C C . TRP A 1 70 ? -11 -9.375 -19.016 1 95.12 70 TRP A C 1
ATOM 543 O O . TRP A 1 70 ? -11.984 -9.664 -19.703 1 95.12 70 TRP A O 1
ATOM 553 N N . PRO A 1 71 ? -10.664 -8.055 -18.875 1 96.12 71 PRO A N 1
ATOM 554 C CA . PRO A 1 71 ? -11.438 -7.078 -19.641 1 96.12 71 PRO A CA 1
ATOM 555 C C . PRO A 1 71 ? -11.32 -7.285 -21.156 1 96.12 71 PRO A C 1
ATOM 557 O O . PRO A 1 71 ? -12.148 -6.781 -21.922 1 96.12 71 PRO A O 1
ATOM 560 N N . ASP A 1 72 ? -10.281 -7.887 -21.609 1 96.81 72 ASP A N 1
ATOM 561 C CA . ASP A 1 72 ? -10.117 -8.352 -22.984 1 96.81 72 ASP A CA 1
ATOM 562 C C . ASP A 1 72 ? -10.266 -9.867 -23.078 1 96.81 72 ASP A C 1
ATOM 564 O O . ASP A 1 72 ? -9.344 -10.609 -22.719 1 96.81 72 ASP A O 1
ATOM 568 N N . ASP A 1 73 ? -11.328 -10.367 -23.594 1 93.12 73 ASP A N 1
ATOM 569 C CA . ASP A 1 73 ? -11.68 -11.781 -23.578 1 93.12 73 ASP A CA 1
ATOM 570 C C . ASP A 1 73 ? -10.648 -12.617 -24.344 1 93.12 73 ASP A C 1
ATOM 572 O O . ASP A 1 73 ? -10.508 -13.812 -24.094 1 93.12 73 ASP A O 1
ATOM 576 N N . ASP A 1 74 ? -9.953 -11.938 -25.172 1 95.75 74 ASP A N 1
ATOM 577 C CA . ASP A 1 74 ? -9 -12.664 -26.016 1 95.75 74 ASP A CA 1
ATOM 578 C C . ASP A 1 74 ? -7.613 -12.688 -25.375 1 95.75 74 ASP A C 1
ATOM 580 O O . ASP A 1 74 ? -6.75 -13.469 -25.781 1 95.75 74 ASP A O 1
ATOM 584 N N . LEU A 1 75 ? -7.398 -11.812 -24.422 1 96.56 75 LEU A N 1
ATOM 585 C CA . LEU A 1 75 ? -6.082 -11.672 -23.812 1 96.56 75 LEU A CA 1
ATOM 586 C C . LEU A 1 75 ? -5.918 -12.633 -22.641 1 96.56 75 LEU A C 1
ATOM 588 O O . LEU A 1 75 ? -6.75 -12.656 -21.734 1 96.56 75 LEU A O 1
ATOM 592 N N . GLN A 1 76 ? -4.914 -13.414 -22.641 1 94.25 76 GLN A N 1
ATOM 593 C CA . GLN A 1 76 ? -4.566 -14.328 -21.562 1 94.25 76 GLN A CA 1
ATOM 594 C C . GLN A 1 76 ? -3.109 -14.148 -21.141 1 94.25 76 GLN A C 1
ATOM 596 O O . GLN A 1 76 ? -2.324 -13.516 -21.844 1 94.25 76 GLN A O 1
ATOM 601 N N . TYR A 1 77 ? -2.799 -14.719 -20.078 1 95.56 77 TYR A N 1
ATOM 602 C CA . TYR A 1 77 ? -1.437 -14.703 -19.547 1 95.56 77 TYR A CA 1
ATOM 603 C C . TYR A 1 77 ? -0.447 -15.203 -20.594 1 95.56 77 TYR A C 1
ATOM 605 O O . TYR A 1 77 ? 0.649 -14.656 -20.734 1 95.56 77 TYR A O 1
ATOM 613 N N . ASP A 1 78 ? -0.83 -16.203 -21.297 1 95.19 78 ASP A N 1
ATOM 614 C CA . ASP A 1 78 ? 0.052 -16.812 -22.281 1 95.19 78 ASP A CA 1
ATOM 615 C C . ASP A 1 78 ? 0.463 -15.812 -23.359 1 95.19 78 ASP A C 1
ATOM 617 O O . ASP A 1 78 ? 1.586 -15.859 -23.875 1 95.19 78 ASP A O 1
ATOM 621 N N . HIS A 1 79 ? -0.467 -14.945 -23.719 1 96.94 79 HIS A N 1
ATOM 622 C CA . HIS A 1 79 ? -0.171 -13.93 -24.719 1 96.94 79 HIS A CA 1
ATOM 623 C C . HIS A 1 79 ? 0.892 -12.953 -24.219 1 96.94 79 HIS A C 1
ATOM 625 O O . HIS A 1 79 ? 1.769 -12.539 -24.969 1 96.94 79 HIS A O 1
ATOM 631 N N . LEU A 1 80 ? 0.8 -12.609 -22.953 1 98.25 80 LEU A N 1
ATOM 632 C CA . LEU A 1 80 ? 1.793 -11.719 -22.359 1 98.25 80 LEU A CA 1
ATOM 633 C C . LEU A 1 80 ? 3.154 -12.398 -22.281 1 98.25 80 LEU A C 1
ATOM 635 O O . LEU A 1 80 ? 4.156 -11.852 -22.734 1 98.25 80 LEU A O 1
ATOM 639 N N . ALA A 1 81 ? 3.189 -13.602 -21.688 1 98.12 81 ALA A N 1
ATOM 640 C CA . ALA A 1 81 ? 4.434 -14.336 -21.453 1 98.12 81 ALA A CA 1
ATOM 641 C C . ALA A 1 81 ? 5.137 -14.648 -22.781 1 98.12 81 ALA A C 1
ATOM 643 O O . ALA A 1 81 ? 6.324 -14.359 -22.938 1 98.12 81 ALA A O 1
ATOM 644 N N . ALA A 1 82 ? 4.387 -15.211 -23.719 1 97.94 82 ALA A N 1
ATOM 645 C CA . ALA A 1 82 ? 4.965 -15.594 -25.016 1 97.94 82 ALA A CA 1
ATOM 646 C C . ALA A 1 82 ? 5.375 -14.359 -25.812 1 97.94 82 ALA A C 1
ATOM 648 O O . ALA A 1 82 ? 6.406 -14.367 -26.484 1 97.94 82 ALA A O 1
ATOM 649 N N . GLY A 1 83 ? 4.523 -13.383 -25.766 1 98.19 83 GLY A N 1
ATOM 650 C CA . GLY A 1 83 ? 4.859 -12.148 -26.469 1 98.19 83 GLY A CA 1
ATOM 651 C C . GLY A 1 83 ? 6.156 -11.523 -25.984 1 98.19 83 GLY A C 1
ATOM 652 O O . GLY A 1 83 ? 6.996 -11.125 -26.797 1 98.19 83 GLY A O 1
ATOM 653 N N . LEU A 1 84 ? 6.328 -11.383 -24.703 1 98.62 84 LEU A N 1
ATOM 654 C CA . LEU A 1 84 ? 7.555 -10.836 -24.141 1 98.62 84 LEU A CA 1
ATOM 655 C C . LEU A 1 84 ? 8.75 -11.727 -24.469 1 98.62 84 LEU A C 1
ATOM 657 O O . LEU A 1 84 ? 9.844 -11.219 -24.734 1 98.62 84 LEU A O 1
ATOM 661 N N . ALA A 1 85 ? 8.531 -13.039 -24.391 1 98.44 85 ALA A N 1
ATOM 662 C CA . ALA A 1 85 ? 9.594 -13.984 -24.719 1 98.44 85 ALA A CA 1
ATOM 663 C C . ALA A 1 85 ? 10.062 -13.797 -26.156 1 98.44 85 ALA A C 1
ATOM 665 O O . ALA A 1 85 ? 11.266 -13.734 -26.422 1 98.44 85 ALA A O 1
ATOM 666 N N . ASP A 1 86 ? 9.141 -13.711 -27.062 1 98.25 86 ASP A N 1
ATOM 667 C CA . ASP A 1 86 ? 9.461 -13.539 -28.484 1 98.25 86 ASP A CA 1
ATOM 668 C C . ASP A 1 86 ? 10.188 -12.227 -28.719 1 98.25 86 ASP A C 1
ATOM 670 O O . ASP A 1 86 ? 11.133 -12.172 -29.516 1 98.25 86 ASP A O 1
ATOM 674 N N . ALA A 1 87 ? 9.742 -11.203 -28.062 1 98.25 87 ALA A N 1
ATOM 675 C CA . ALA A 1 87 ? 10.391 -9.898 -28.203 1 98.25 87 ALA A CA 1
ATOM 676 C C . ALA A 1 87 ? 11.844 -9.961 -27.75 1 98.25 87 ALA A C 1
ATOM 678 O O . ALA A 1 87 ? 12.734 -9.406 -28.406 1 98.25 87 ALA A O 1
ATOM 679 N N . LEU A 1 88 ? 12.055 -10.594 -26.688 1 98.12 88 LEU A N 1
ATOM 680 C CA . LEU A 1 88 ? 13.398 -10.688 -26.125 1 98.12 88 LEU A CA 1
ATOM 681 C C . LEU A 1 88 ? 14.297 -11.539 -27.016 1 98.12 88 LEU A C 1
ATOM 683 O O . LEU A 1 88 ? 15.484 -11.25 -27.172 1 98.12 88 LEU A O 1
ATOM 687 N N . LYS A 1 89 ? 13.789 -12.586 -27.578 1 97.75 89 LYS A N 1
ATOM 688 C CA . LYS A 1 89 ? 14.539 -13.422 -28.516 1 97.75 89 LYS A CA 1
ATOM 689 C C . LYS A 1 89 ? 14.945 -12.633 -29.766 1 97.75 89 LYS A C 1
ATOM 691 O O . LYS A 1 89 ? 16.047 -12.82 -30.281 1 97.75 89 LYS A O 1
ATOM 696 N N . ALA A 1 90 ? 14.062 -11.812 -30.156 1 97.88 90 ALA A N 1
ATOM 697 C CA . ALA A 1 90 ? 14.312 -11.016 -31.359 1 97.88 90 ALA A CA 1
ATOM 698 C C . ALA A 1 90 ? 15.32 -9.906 -31.078 1 97.88 90 ALA A C 1
ATOM 700 O O . ALA A 1 90 ? 16.125 -9.555 -31.938 1 97.88 90 ALA A O 1
ATOM 701 N N . ASP A 1 91 ? 15.258 -9.367 -29.938 1 98.19 91 ASP A N 1
ATOM 702 C CA . ASP A 1 91 ? 16.141 -8.281 -29.531 1 98.19 91 ASP A CA 1
ATOM 703 C C . ASP A 1 91 ? 16.516 -8.398 -28.047 1 98.19 91 ASP A C 1
ATOM 705 O O . ASP A 1 91 ? 15.766 -7.953 -27.172 1 98.19 91 ASP A O 1
ATOM 709 N N . PRO A 1 92 ? 17.672 -8.883 -27.781 1 98 92 PRO A N 1
ATOM 710 C CA . PRO A 1 92 ? 18.078 -9.133 -26.391 1 98 92 PRO A CA 1
ATOM 711 C C . PRO A 1 92 ? 18.156 -7.852 -25.562 1 98 92 PRO A C 1
ATOM 713 O O . PRO A 1 92 ? 18.297 -7.91 -24.344 1 98 92 PRO A O 1
ATOM 716 N N . THR A 1 93 ? 18.047 -6.691 -26.172 1 98.19 93 THR A N 1
ATOM 717 C CA . THR A 1 93 ? 18.188 -5.434 -25.438 1 98.19 93 THR A CA 1
ATOM 718 C C . THR A 1 93 ? 16.828 -4.797 -25.188 1 98.19 93 THR A C 1
ATOM 720 O O . THR A 1 93 ? 16.734 -3.717 -24.609 1 98.19 93 THR A O 1
ATOM 723 N N . VAL A 1 94 ? 15.766 -5.426 -25.547 1 98.44 94 VAL A N 1
ATOM 724 C CA . VAL A 1 94 ? 14.43 -4.84 -25.562 1 98.44 94 VAL A CA 1
ATOM 725 C C . VAL A 1 94 ? 14 -4.477 -24.141 1 98.44 94 VAL A C 1
ATOM 727 O O . VAL A 1 94 ? 13.227 -3.537 -23.938 1 98.44 94 VAL A O 1
ATOM 730 N N . PHE A 1 95 ? 14.547 -5.133 -23.094 1 98.75 95 PHE A N 1
ATOM 731 C CA . PHE A 1 95 ? 14.156 -4.879 -21.703 1 98.75 95 PHE A CA 1
ATOM 732 C C . PHE A 1 95 ? 15.273 -4.18 -20.953 1 98.75 95 PHE A C 1
ATOM 734 O O . PHE A 1 95 ? 15.312 -4.219 -19.719 1 98.75 95 PHE A O 1
ATOM 741 N N . ASP A 1 96 ? 16.172 -3.557 -21.719 1 98.75 96 ASP A N 1
ATOM 742 C CA . ASP A 1 96 ? 17.141 -2.693 -21.047 1 98.75 96 ASP A CA 1
ATOM 743 C C . ASP A 1 96 ? 16.453 -1.576 -20.281 1 98.75 96 ASP A C 1
ATOM 745 O O . ASP A 1 96 ? 15.445 -1.029 -20.75 1 98.75 96 ASP A O 1
ATOM 749 N N . ALA A 1 97 ? 17.047 -1.255 -19.172 1 98.75 97 ALA A N 1
ATOM 750 C CA . ALA A 1 97 ? 16.438 -0.296 -18.25 1 98.75 97 ALA A CA 1
ATOM 751 C C . ALA A 1 97 ? 16.125 1.021 -18.953 1 98.75 97 ALA A C 1
ATOM 753 O O . ALA A 1 97 ? 15.047 1.594 -18.781 1 98.75 97 ALA A O 1
ATOM 754 N N . HIS A 1 98 ? 17.016 1.54 -19.766 1 98.5 98 HIS A N 1
ATOM 755 C CA . HIS A 1 98 ? 16.844 2.834 -20.406 1 98.5 98 HIS A CA 1
ATOM 756 C C . HIS A 1 98 ? 15.703 2.787 -21.422 1 98.5 98 HIS A C 1
ATOM 758 O O . HIS A 1 98 ? 15.07 3.811 -21.703 1 98.5 98 HIS A O 1
ATOM 764 N N . ARG A 1 99 ? 15.422 1.628 -22.016 1 98.62 99 ARG A N 1
ATOM 765 C CA . ARG A 1 99 ? 14.305 1.473 -22.938 1 98.62 99 ARG A CA 1
ATOM 766 C C . ARG A 1 99 ? 12.984 1.335 -22.188 1 98.62 99 ARG A C 1
ATOM 768 O O . ARG A 1 99 ? 11.969 1.883 -22.609 1 98.62 99 ARG A O 1
ATOM 775 N N . LEU A 1 100 ? 13.016 0.549 -21.109 1 98.88 100 LEU A N 1
ATOM 776 C CA . LEU A 1 100 ? 11.812 0.384 -20.297 1 98.88 100 LEU A CA 1
ATOM 777 C C . LEU A 1 100 ? 11.312 1.73 -19.781 1 98.88 100 LEU A C 1
ATOM 779 O O . LEU A 1 100 ? 10.109 1.985 -19.766 1 98.88 100 LEU A O 1
ATOM 783 N N . LYS A 1 101 ? 12.156 2.646 -19.406 1 98.06 101 LYS A N 1
ATOM 784 C CA . LYS A 1 101 ? 11.805 3.926 -18.797 1 98.06 101 LYS A CA 1
ATOM 785 C C . LYS A 1 101 ? 11.07 4.824 -19.781 1 98.06 101 LYS A C 1
ATOM 787 O O . LYS A 1 101 ? 10.398 5.781 -19.391 1 98.06 101 LYS A O 1
ATOM 792 N N . LYS A 1 102 ? 11.141 4.465 -21.094 1 98.06 102 LYS A N 1
ATOM 793 C CA . LYS A 1 102 ? 10.609 5.363 -22.109 1 98.06 102 LYS A CA 1
ATOM 794 C C . LYS A 1 102 ? 9.555 4.66 -22.969 1 98.06 102 LYS A C 1
ATOM 796 O O . LYS A 1 102 ? 9.023 5.25 -23.906 1 98.06 102 LYS A O 1
ATOM 801 N N . ILE A 1 103 ? 9.312 3.484 -22.656 1 98.62 103 ILE A N 1
ATOM 802 C CA . ILE A 1 103 ? 8.414 2.707 -23.5 1 98.62 103 ILE A CA 1
ATOM 803 C C . ILE A 1 103 ? 7.035 3.361 -23.531 1 98.62 103 ILE A C 1
ATOM 805 O O . ILE A 1 103 ? 6.605 3.961 -22.531 1 98.62 103 ILE A O 1
ATOM 809 N N . THR A 1 104 ? 6.367 3.326 -24.656 1 98.69 104 THR A N 1
ATOM 810 C CA . THR A 1 104 ? 5.02 3.855 -24.812 1 98.69 104 THR A CA 1
ATOM 811 C C . THR A 1 104 ? 4 2.723 -24.891 1 98.69 104 THR A C 1
ATOM 813 O O . THR A 1 104 ? 4.371 1.558 -25.047 1 98.69 104 THR A O 1
ATOM 816 N N . GLY A 1 105 ? 2.688 3.123 -24.75 1 98.5 105 GLY A N 1
ATOM 817 C CA . GLY A 1 105 ? 1.633 2.139 -24.922 1 98.5 105 GLY A CA 1
ATOM 818 C C . GLY A 1 105 ? 1.654 1.472 -26.281 1 98.5 105 GLY A C 1
ATOM 819 O O . GLY A 1 105 ? 1.502 0.252 -26.391 1 98.5 105 GLY A O 1
ATOM 820 N N . ALA A 1 106 ? 1.89 2.236 -27.266 1 98.19 106 ALA A N 1
ATOM 821 C CA . ALA A 1 106 ? 1.951 1.718 -28.625 1 98.19 106 ALA A CA 1
ATOM 822 C C . ALA A 1 106 ? 3.115 0.745 -28.797 1 98.19 106 ALA A C 1
ATOM 824 O O . ALA A 1 106 ? 2.969 -0.307 -29.422 1 98.19 106 ALA A O 1
ATOM 825 N N . ALA A 1 107 ? 4.25 1.1 -28.266 1 98.19 107 ALA A N 1
ATOM 826 C CA . ALA A 1 107 ? 5.426 0.238 -28.359 1 98.19 107 ALA A CA 1
ATOM 827 C C . ALA A 1 107 ? 5.191 -1.084 -27.625 1 98.19 107 ALA A C 1
ATOM 829 O O . ALA A 1 107 ? 5.652 -2.137 -28.078 1 98.19 107 ALA A O 1
ATOM 830 N N . LEU A 1 108 ? 4.5 -1.002 -26.484 1 98.5 108 LEU A N 1
ATOM 831 C CA . LEU A 1 108 ? 4.195 -2.209 -25.719 1 98.5 108 LEU A CA 1
ATOM 832 C C . LEU A 1 108 ? 3.275 -3.133 -26.516 1 98.5 108 LEU A C 1
ATOM 834 O O . LEU A 1 108 ? 3.486 -4.348 -26.547 1 98.5 108 LEU A O 1
ATOM 838 N N . ARG A 1 109 ? 2.264 -2.6 -27.156 1 97.94 109 ARG A N 1
ATOM 839 C CA . ARG A 1 109 ? 1.372 -3.379 -28 1 97.94 109 ARG A CA 1
ATOM 840 C C . ARG A 1 109 ? 2.146 -4.055 -29.125 1 97.94 109 ARG A C 1
ATOM 842 O O . ARG A 1 109 ? 1.918 -5.23 -29.438 1 97.94 109 ARG A O 1
ATOM 849 N N . ASP A 1 110 ? 3.061 -3.297 -29.656 1 97 110 ASP A N 1
ATOM 850 C CA . ASP A 1 110 ? 3.877 -3.834 -30.75 1 97 110 ASP A CA 1
ATOM 851 C C . ASP A 1 110 ? 4.746 -4.992 -30.25 1 97 110 ASP A C 1
ATOM 853 O O . ASP A 1 110 ? 4.871 -6.012 -30.938 1 97 110 ASP A O 1
ATOM 857 N N . LEU A 1 111 ? 5.301 -4.742 -29.125 1 96.25 111 LEU A N 1
ATOM 858 C CA . LEU A 1 111 ? 6.145 -5.762 -28.5 1 96.25 111 LEU A CA 1
ATOM 859 C C . LEU A 1 111 ? 5.367 -7.059 -28.297 1 96.25 111 LEU A C 1
ATOM 861 O O . LEU A 1 111 ? 5.906 -8.148 -28.5 1 96.25 111 LEU A O 1
ATOM 865 N N . LEU A 1 112 ? 4.102 -6.965 -27.938 1 97.56 112 LEU A N 1
ATOM 866 C CA . LEU A 1 112 ? 3.268 -8.125 -27.641 1 97.56 112 LEU A CA 1
ATOM 867 C C . LEU A 1 112 ? 2.525 -8.602 -28.891 1 97.56 112 LEU A C 1
ATOM 869 O O . LEU A 1 112 ? 1.844 -9.625 -28.859 1 97.56 112 LEU A O 1
ATOM 873 N N . GLN A 1 113 ? 2.654 -7.824 -29.953 1 96.75 113 GLN A N 1
ATOM 874 C CA . GLN A 1 113 ? 1.891 -8.086 -31.156 1 96.75 113 GLN A CA 1
ATOM 875 C C . GLN A 1 113 ? 0.397 -8.172 -30.875 1 96.75 113 GLN A C 1
ATOM 877 O O . GLN A 1 113 ? -0.269 -9.125 -31.281 1 96.75 113 GLN A O 1
ATOM 882 N N . TRP A 1 114 ? -0.015 -7.27 -30.047 1 97.44 114 TRP A N 1
ATOM 883 C CA . TRP A 1 114 ? -1.423 -7.195 -29.672 1 97.44 114 TRP A CA 1
ATOM 884 C C . TRP A 1 114 ? -2.125 -6.055 -30.406 1 97.44 114 TRP A C 1
ATOM 886 O O . TRP A 1 114 ? -1.604 -4.938 -30.469 1 97.44 114 TRP A O 1
ATOM 896 N N . PRO A 1 115 ? -3.285 -6.242 -30.969 1 96.12 115 PRO A N 1
ATOM 897 C CA . PRO A 1 115 ? -3.844 -5.344 -31.984 1 96.12 115 PRO A CA 1
ATOM 898 C C . PRO A 1 115 ? -4.625 -4.184 -31.375 1 96.12 115 PRO A C 1
ATOM 900 O O . PRO A 1 115 ? -5.129 -3.322 -32.094 1 96.12 115 PRO A O 1
ATOM 903 N N . ARG A 1 116 ? -4.832 -4.109 -30.125 1 97.56 116 ARG A N 1
ATOM 904 C CA . ARG A 1 116 ? -5.605 -3.047 -29.484 1 97.56 116 ARG A CA 1
ATOM 905 C C . ARG A 1 116 ? -5.082 -2.738 -28.094 1 97.56 116 ARG A C 1
ATOM 907 O O . ARG A 1 116 ? -4.203 -3.441 -27.578 1 97.56 116 ARG A O 1
ATOM 914 N N . PRO A 1 117 ? -5.594 -1.643 -27.484 1 97.81 117 PRO A N 1
ATOM 915 C CA . PRO A 1 117 ? -5.07 -1.27 -26.172 1 97.81 117 PRO A CA 1
ATOM 916 C C . PRO A 1 117 ? -5.238 -2.377 -25.141 1 97.81 117 PRO A C 1
ATOM 918 O O . PRO A 1 117 ? -6.273 -3.049 -25.109 1 97.81 117 PRO A O 1
ATOM 921 N N . LEU A 1 118 ? -4.207 -2.555 -24.375 1 98.5 118 LEU A N 1
ATOM 922 C CA . LEU A 1 118 ? -4.25 -3.537 -23.297 1 98.5 118 LEU A CA 1
ATOM 923 C C . LEU A 1 118 ? -5.121 -3.045 -22.141 1 98.5 118 LEU A C 1
ATOM 925 O O . LEU A 1 118 ? -5.258 -1.838 -21.938 1 98.5 118 LEU A O 1
ATOM 929 N N . PRO A 1 119 ? -5.777 -4.008 -21.422 1 98.25 119 PRO A N 1
ATOM 930 C CA . PRO A 1 119 ? -6.41 -3.578 -20.188 1 98.25 119 PRO A CA 1
ATOM 931 C C . PRO A 1 119 ? -5.453 -2.816 -19.266 1 98.25 119 PRO A C 1
ATOM 933 O O . PRO A 1 119 ? -4.379 -3.318 -18.938 1 98.25 119 PRO A O 1
ATOM 936 N N . LEU A 1 120 ? -5.82 -1.543 -18.859 1 98.25 120 LEU A N 1
ATOM 937 C CA . LEU A 1 120 ? -5.016 -0.69 -17.984 1 98.25 120 LEU A CA 1
ATOM 938 C C . LEU A 1 120 ? -3.641 -0.438 -18.594 1 98.25 120 LEU A C 1
ATOM 940 O O . LEU A 1 120 ? -2.625 -0.531 -17.906 1 98.25 120 LEU A O 1
ATOM 944 N N . GLU A 1 121 ? -3.631 -0.142 -19.859 1 98.44 121 GLU A N 1
ATOM 945 C CA . GLU A 1 121 ? -2.387 0.042 -20.594 1 98.44 121 GLU A CA 1
ATOM 946 C C . GLU A 1 121 ? -1.541 1.156 -20 1 98.44 121 GLU A C 1
ATOM 948 O O . GLU A 1 121 ? -0.317 1.04 -19.906 1 98.44 121 GLU A O 1
ATOM 953 N N . ASP A 1 122 ? -2.139 2.229 -19.594 1 97.81 122 ASP A N 1
ATOM 954 C CA . ASP A 1 122 ? -1.396 3.338 -19.016 1 97.81 122 ASP A CA 1
ATOM 955 C C . ASP A 1 122 ? -0.684 2.904 -17.734 1 97.81 122 ASP A C 1
ATOM 957 O O . ASP A 1 122 ? 0.448 3.318 -17.469 1 97.81 122 ASP A O 1
ATOM 961 N N . GLU A 1 123 ? -1.308 2.066 -16.891 1 98.56 123 GLU A N 1
ATOM 962 C CA . GLU A 1 123 ? -0.669 1.547 -15.688 1 98.56 123 GLU A CA 1
ATOM 963 C C . GLU A 1 123 ? 0.46 0.581 -16.031 1 98.56 123 GLU A C 1
ATOM 965 O O . GLU A 1 123 ? 1.482 0.54 -15.352 1 98.56 123 GLU A O 1
ATOM 970 N N . ARG A 1 124 ? 0.219 -0.244 -17.062 1 98.81 124 ARG A N 1
ATOM 971 C CA . ARG A 1 124 ? 1.287 -1.142 -17.5 1 98.81 124 ARG A CA 1
ATOM 972 C C . ARG A 1 124 ? 2.525 -0.357 -17.906 1 98.81 124 ARG A C 1
ATOM 974 O O . ARG A 1 124 ? 3.646 -0.716 -17.547 1 98.81 124 ARG A O 1
ATOM 981 N N . VAL A 1 125 ? 2.311 0.696 -18.625 1 98.81 125 VAL A N 1
ATOM 982 C CA . VAL A 1 125 ? 3.406 1.552 -19.078 1 98.81 125 VAL A CA 1
ATOM 983 C C . VAL A 1 125 ? 4.07 2.207 -17.859 1 98.81 125 VAL A C 1
ATOM 985 O O . VAL A 1 125 ? 5.301 2.217 -17.75 1 98.81 125 VAL A O 1
ATOM 988 N N . ARG A 1 126 ? 3.277 2.738 -16.969 1 98.62 126 ARG A N 1
ATOM 989 C CA . ARG A 1 126 ? 3.811 3.369 -15.758 1 98.62 126 ARG A CA 1
ATOM 990 C C . ARG A 1 126 ? 4.672 2.393 -14.961 1 98.62 126 ARG A C 1
ATOM 992 O O . ARG A 1 126 ? 5.73 2.762 -14.453 1 98.62 126 ARG A O 1
ATOM 999 N N . LEU A 1 127 ? 4.238 1.159 -14.859 1 98.81 127 LEU A N 1
ATOM 1000 C CA . LEU A 1 127 ? 4.957 0.148 -14.102 1 98.81 127 LEU A CA 1
ATOM 1001 C C . LEU A 1 127 ? 6.27 -0.222 -14.789 1 98.81 127 LEU A C 1
ATOM 1003 O O . LEU A 1 127 ? 7.266 -0.502 -14.117 1 98.81 127 LEU A O 1
ATOM 1007 N N . LEU A 1 128 ? 6.266 -0.254 -16.109 1 98.94 128 LEU A N 1
ATOM 1008 C CA . LEU A 1 128 ? 7.516 -0.502 -16.828 1 98.94 128 LEU A CA 1
ATOM 1009 C C . LEU A 1 128 ? 8.492 0.651 -16.625 1 98.94 128 LEU A C 1
ATOM 1011 O O . LEU A 1 128 ? 9.695 0.431 -16.484 1 98.94 128 LEU A O 1
ATOM 1015 N N . HIS A 1 129 ? 7.973 1.892 -16.688 1 98.88 129 HIS A N 1
ATOM 1016 C CA . HIS A 1 129 ? 8.82 3.037 -16.359 1 98.88 129 HIS A CA 1
ATOM 1017 C C . HIS A 1 129 ? 9.43 2.902 -14.969 1 98.88 129 HIS A C 1
ATOM 1019 O O . HIS A 1 129 ? 10.609 3.186 -14.781 1 98.88 129 HIS A O 1
ATOM 1025 N N . GLU A 1 130 ? 8.617 2.479 -14.055 1 98.75 130 GLU A N 1
ATOM 1026 C CA . GLU A 1 130 ? 9.078 2.264 -12.688 1 98.75 130 GLU A CA 1
ATOM 1027 C C . GLU A 1 130 ? 10.211 1.248 -12.633 1 98.75 130 GLU A C 1
ATOM 1029 O O . GLU A 1 130 ? 11.242 1.487 -11.992 1 98.75 130 GLU A O 1
ATOM 1034 N N . VAL A 1 131 ? 10.055 0.136 -13.328 1 98.88 131 VAL A N 1
ATOM 1035 C CA . VAL A 1 131 ? 11.062 -0.922 -13.359 1 98.88 131 VAL A CA 1
ATOM 1036 C C . VAL A 1 131 ? 12.352 -0.389 -13.969 1 98.88 131 VAL A C 1
ATOM 1038 O O . VAL A 1 131 ? 13.43 -0.557 -13.398 1 98.88 131 VAL A O 1
ATOM 1041 N N . GLY A 1 132 ? 12.234 0.253 -15.125 1 98.88 132 GLY A N 1
ATOM 1042 C CA . GLY A 1 132 ? 13.422 0.79 -15.773 1 98.88 132 GLY A CA 1
ATOM 1043 C C . GLY A 1 132 ? 14.156 1.807 -14.922 1 98.88 132 GLY A C 1
ATOM 1044 O O . GLY A 1 132 ? 15.383 1.743 -14.797 1 98.88 132 GLY A O 1
ATOM 1045 N N . THR A 1 133 ? 13.43 2.711 -14.336 1 98.62 133 THR A N 1
ATOM 1046 C CA . THR A 1 133 ? 14.016 3.787 -13.539 1 98.62 133 THR A CA 1
ATOM 1047 C C . THR A 1 133 ? 14.742 3.225 -12.32 1 98.62 133 THR A C 1
ATOM 1049 O O . THR A 1 133 ? 15.875 3.609 -12.039 1 98.62 133 THR A O 1
ATOM 1052 N N . GLU A 1 134 ? 14.117 2.336 -11.625 1 98.44 134 GLU A N 1
ATOM 1053 C CA . GLU A 1 134 ? 14.695 1.807 -10.398 1 98.44 134 GLU A CA 1
ATOM 1054 C C . GLU A 1 134 ? 15.883 0.896 -10.688 1 98.44 134 GLU A C 1
ATOM 1056 O O . GLU A 1 134 ? 16.844 0.868 -9.93 1 98.44 134 GLU A O 1
ATOM 1061 N N . LEU A 1 135 ? 15.781 0.085 -11.75 1 98.81 135 LEU A N 1
ATOM 1062 C CA . LEU A 1 135 ? 16.922 -0.745 -12.125 1 98.81 135 LEU A CA 1
ATOM 1063 C C . LEU A 1 135 ? 18.141 0.114 -12.414 1 98.81 135 LEU A C 1
ATOM 1065 O O . LEU A 1 135 ? 19.25 -0.227 -12 1 98.81 135 LEU A O 1
ATOM 1069 N N . GLU A 1 136 ? 17.938 1.174 -13.125 1 98.56 136 GLU A N 1
ATOM 1070 C CA . GLU A 1 136 ? 19.047 2.074 -13.422 1 98.56 136 GLU A CA 1
ATOM 1071 C C . GLU A 1 136 ? 19.578 2.734 -12.156 1 98.56 136 GLU A C 1
ATOM 1073 O O . GLU A 1 136 ? 20.781 2.824 -11.961 1 98.56 136 GLU A O 1
ATOM 1078 N N . ARG A 1 137 ? 18.734 3.123 -11.336 1 97.69 137 ARG A N 1
ATOM 1079 C CA . ARG A 1 137 ? 19.062 3.908 -10.156 1 97.69 137 ARG A CA 1
ATOM 1080 C C . ARG A 1 137 ? 19.797 3.053 -9.125 1 97.69 137 ARG A C 1
ATOM 1082 O O . ARG A 1 137 ? 20.734 3.518 -8.477 1 97.69 137 ARG A O 1
ATOM 1089 N N . SER A 1 138 ? 19.375 1.796 -8.977 1 98 138 SER A N 1
ATOM 1090 C CA . SER A 1 138 ? 19.797 1.089 -7.77 1 98 138 SER A CA 1
ATOM 1091 C C . SER A 1 138 ? 20.484 -0.229 -8.109 1 98 138 SER A C 1
ATOM 1093 O O . SER A 1 138 ? 21.156 -0.816 -7.266 1 98 138 SER A O 1
ATOM 1095 N N . PHE A 1 139 ? 20.344 -0.67 -9.359 1 98.69 139 PHE A N 1
ATOM 1096 C CA . PHE A 1 139 ? 20.812 -2.027 -9.633 1 98.69 139 PHE A CA 1
ATOM 1097 C C . PHE A 1 139 ? 21.594 -2.078 -10.938 1 98.69 139 PHE A C 1
ATOM 1099 O O . PHE A 1 139 ? 21.594 -3.1 -11.633 1 98.69 139 PHE A O 1
ATOM 1106 N N . HIS A 1 140 ? 22.172 -0.995 -11.375 1 98.5 140 HIS A N 1
ATOM 1107 C CA . HIS A 1 140 ? 23.016 -0.871 -12.555 1 98.5 140 HIS A CA 1
ATOM 1108 C C . HIS A 1 140 ? 22.297 -1.374 -13.805 1 98.5 140 HIS A C 1
ATOM 1110 O O . HIS A 1 140 ? 22.922 -2.018 -14.656 1 98.5 140 HIS A O 1
ATOM 1116 N N . GLY A 1 141 ? 21.016 -1.274 -13.789 1 98.62 141 GLY A N 1
ATOM 1117 C CA . GLY A 1 141 ? 20.203 -1.519 -14.977 1 98.62 141 GLY A CA 1
ATOM 1118 C C . GLY A 1 141 ? 19.812 -2.973 -15.141 1 98.62 141 GLY A C 1
ATOM 1119 O O . GLY A 1 141 ? 19.109 -3.328 -16.094 1 98.62 141 GLY A O 1
ATOM 1120 N N . LYS A 1 142 ? 20.156 -3.846 -14.172 1 98.62 142 LYS A N 1
ATOM 1121 C CA . LYS A 1 142 ? 19.984 -5.281 -14.383 1 98.62 142 LYS A CA 1
ATOM 1122 C C . LYS A 1 142 ? 19.219 -5.918 -13.234 1 98.62 142 LYS A C 1
ATOM 1124 O O . LYS A 1 142 ? 19.578 -5.746 -12.062 1 98.62 142 LYS A O 1
ATOM 1129 N N . ALA A 1 143 ? 18.234 -6.73 -13.562 1 98.81 143 ALA A N 1
ATOM 1130 C CA . ALA A 1 143 ? 17.422 -7.445 -12.578 1 98.81 143 ALA A CA 1
ATOM 1131 C C . ALA A 1 143 ? 18.266 -8.461 -11.812 1 98.81 143 ALA A C 1
ATOM 1133 O O . ALA A 1 143 ? 18.031 -8.703 -10.625 1 98.81 143 ALA A O 1
ATOM 1134 N N . VAL A 1 144 ? 19.281 -9.016 -12.422 1 98.75 144 VAL A N 1
ATOM 1135 C CA . VAL A 1 144 ? 20.125 -10.016 -11.773 1 98.75 144 VAL A CA 1
ATOM 1136 C C . VAL A 1 144 ? 20.828 -9.406 -10.57 1 98.75 144 VAL A C 1
ATOM 1138 O O . VAL A 1 144 ? 21.094 -10.094 -9.578 1 98.75 144 VAL A O 1
ATOM 1141 N N . ASN A 1 145 ? 21.156 -8.109 -10.625 1 98.88 145 ASN A N 1
ATOM 1142 C CA . ASN A 1 145 ? 21.766 -7.438 -9.484 1 98.88 145 ASN A CA 1
ATOM 1143 C C . ASN A 1 145 ? 20.797 -7.344 -8.305 1 98.88 145 ASN A C 1
ATOM 1145 O O . ASN A 1 145 ? 21.203 -7.402 -7.148 1 98.88 145 ASN A O 1
ATOM 1149 N N . LEU A 1 146 ? 19.547 -7.141 -8.617 1 98.81 146 LEU A N 1
ATOM 1150 C CA . LEU A 1 146 ? 18.484 -7.203 -7.613 1 98.81 146 LEU A CA 1
ATOM 1151 C C . LEU A 1 146 ? 18.438 -8.578 -6.949 1 98.81 146 LEU A C 1
ATOM 1153 O O . LEU A 1 146 ? 18.391 -8.68 -5.723 1 98.81 146 LEU A O 1
ATOM 1157 N N . VAL A 1 147 ? 18.5 -9.648 -7.723 1 98.88 147 VAL A N 1
ATOM 1158 C CA . VAL A 1 147 ? 18.469 -11.023 -7.23 1 98.88 147 VAL A CA 1
ATOM 1159 C C . VAL A 1 147 ? 19.719 -11.297 -6.391 1 98.88 147 VAL A C 1
ATOM 1161 O O . VAL A 1 147 ? 19.625 -11.898 -5.316 1 98.88 147 VAL A O 1
ATOM 1164 N N . THR A 1 148 ? 20.812 -10.844 -6.875 1 98.62 148 THR A N 1
ATOM 1165 C CA . THR A 1 148 ? 22.078 -11.031 -6.168 1 98.62 148 THR A CA 1
ATOM 1166 C C . THR A 1 148 ? 22.047 -10.352 -4.805 1 98.62 148 THR A C 1
ATOM 1168 O O . THR A 1 148 ? 22.562 -10.883 -3.822 1 98.62 148 THR A O 1
ATOM 1171 N N . ALA A 1 149 ? 21.422 -9.227 -4.754 1 98.62 149 ALA A N 1
ATOM 1172 C CA . ALA A 1 149 ? 21.328 -8.461 -3.514 1 98.62 149 ALA A CA 1
ATOM 1173 C C . ALA A 1 149 ? 20.531 -9.211 -2.455 1 98.62 149 ALA A C 1
ATOM 1175 O O . ALA A 1 149 ? 20.703 -8.984 -1.256 1 98.62 149 ALA A O 1
ATOM 1176 N N . ALA A 1 150 ? 19.672 -10.117 -2.84 1 98.56 150 ALA A N 1
ATOM 1177 C CA . ALA A 1 150 ? 18.844 -10.898 -1.918 1 98.56 150 ALA A CA 1
ATOM 1178 C C . ALA A 1 150 ? 19.656 -12.031 -1.292 1 98.56 150 ALA A C 1
ATOM 1180 O O . ALA A 1 150 ? 19.219 -12.633 -0.302 1 98.56 150 ALA A O 1
ATOM 1181 N N . ASN A 1 151 ? 20.797 -12.375 -1.84 1 98.31 151 ASN A N 1
ATOM 1182 C CA . ASN A 1 151 ? 21.766 -13.32 -1.297 1 98.31 151 ASN A CA 1
ATOM 1183 C C . ASN A 1 151 ? 21.125 -14.672 -0.995 1 98.31 151 ASN A C 1
ATOM 1185 O O . ASN A 1 151 ? 21.25 -15.188 0.118 1 98.31 151 ASN A O 1
ATOM 1189 N N . GLY A 1 152 ? 20.375 -15.172 -1.944 1 98.56 152 GLY A N 1
ATOM 1190 C CA . GLY A 1 152 ? 19.828 -16.516 -1.874 1 98.56 152 GLY A CA 1
ATOM 1191 C C . GLY A 1 152 ? 18.641 -16.641 -0.946 1 98.56 152 GLY A C 1
ATOM 1192 O O . GLY A 1 152 ? 18.312 -17.734 -0.486 1 98.56 152 GLY A O 1
ATOM 1193 N N . SER A 1 153 ? 18 -15.586 -0.558 1 98.81 153 SER A N 1
ATOM 1194 C CA . SER A 1 153 ? 16.812 -15.57 0.284 1 98.81 153 SER A CA 1
ATOM 1195 C C . SER A 1 153 ? 15.586 -15.125 -0.501 1 98.81 153 SER A C 1
ATOM 1197 O O . SER A 1 153 ? 15.555 -14.016 -1.04 1 98.81 153 SER A O 1
ATOM 1199 N N . ALA A 1 154 ? 14.547 -15.984 -0.569 1 98.75 154 ALA A N 1
ATOM 1200 C CA . ALA A 1 154 ? 13.273 -15.664 -1.218 1 98.75 154 ALA A CA 1
ATOM 1201 C C . ALA A 1 154 ? 12.586 -14.492 -0.523 1 98.75 154 ALA A C 1
ATOM 1203 O O . ALA A 1 154 ? 12.102 -13.57 -1.183 1 98.75 154 ALA A O 1
ATOM 1204 N N . VAL A 1 155 ? 12.586 -14.555 0.804 1 98.56 155 VAL A N 1
ATOM 1205 C CA . VAL A 1 155 ? 11.93 -13.531 1.609 1 98.56 155 VAL A CA 1
ATOM 1206 C C . VAL A 1 155 ? 12.633 -12.188 1.406 1 98.56 155 VAL A C 1
ATOM 1208 O O . VAL A 1 155 ? 11.977 -11.156 1.253 1 98.56 155 VAL A O 1
ATOM 1211 N N . ALA A 1 156 ? 13.977 -12.195 1.37 1 98.5 156 ALA A N 1
ATOM 1212 C CA . ALA A 1 156 ? 14.727 -10.969 1.161 1 98.5 156 ALA A CA 1
ATOM 1213 C C . ALA A 1 156 ? 14.453 -10.383 -0.223 1 98.5 156 ALA A C 1
ATOM 1215 O O . ALA A 1 156 ? 14.422 -9.164 -0.395 1 98.5 156 ALA A O 1
ATOM 1216 N N . LEU A 1 157 ? 14.305 -11.234 -1.222 1 98.88 157 LEU A N 1
ATOM 1217 C CA . LEU A 1 157 ? 14.039 -10.734 -2.566 1 98.88 157 LEU A CA 1
ATOM 1218 C C . LEU A 1 157 ? 12.656 -10.094 -2.637 1 98.88 157 LEU A C 1
ATOM 1220 O O . LEU A 1 157 ? 12.484 -9.047 -3.268 1 98.88 157 LEU A O 1
ATOM 1224 N N . VAL A 1 158 ? 11.617 -10.711 -1.998 1 98.88 158 VAL A N 1
ATOM 1225 C CA . VAL A 1 158 ? 10.305 -10.094 -1.935 1 98.88 158 VAL A CA 1
ATOM 1226 C C . VAL A 1 158 ? 10.406 -8.719 -1.266 1 98.88 158 VAL A C 1
ATOM 1228 O O . VAL A 1 158 ? 9.812 -7.746 -1.735 1 98.88 158 VAL A O 1
ATOM 1231 N N . ASP A 1 159 ? 11.18 -8.688 -0.193 1 98.25 159 ASP A N 1
ATOM 1232 C CA . ASP A 1 159 ? 11.367 -7.441 0.54 1 98.25 159 ASP A CA 1
ATOM 1233 C C . ASP A 1 159 ? 12.023 -6.383 -0.343 1 98.25 159 ASP A C 1
ATOM 1235 O O . ASP A 1 159 ? 11.586 -5.23 -0.373 1 98.25 159 ASP A O 1
ATOM 1239 N N . LEU A 1 160 ? 13.07 -6.766 -1.075 1 98.69 160 LEU A N 1
ATOM 1240 C CA . LEU A 1 160 ? 13.773 -5.832 -1.947 1 98.69 160 LEU A CA 1
ATOM 1241 C C . LEU A 1 160 ? 12.852 -5.332 -3.059 1 98.69 160 LEU A C 1
ATOM 1243 O O . LEU A 1 160 ? 12.852 -4.137 -3.375 1 98.69 160 LEU A O 1
ATOM 1247 N N . VAL A 1 161 ? 12.094 -6.219 -3.617 1 98.88 161 VAL A N 1
ATOM 1248 C CA . VAL A 1 161 ? 11.18 -5.855 -4.691 1 98.88 161 VAL A CA 1
ATOM 1249 C C . VAL A 1 161 ? 10.156 -4.844 -4.18 1 98.88 161 VAL A C 1
ATOM 1251 O O . VAL A 1 161 ? 9.922 -3.811 -4.809 1 98.88 161 VAL A O 1
ATOM 1254 N N . THR A 1 162 ? 9.562 -5.051 -3.014 1 98.69 162 THR A N 1
ATOM 1255 C CA . THR A 1 162 ? 8.516 -4.172 -2.496 1 98.69 162 THR A CA 1
ATOM 1256 C C . THR A 1 162 ? 9.117 -2.877 -1.961 1 98.69 162 THR A C 1
ATOM 1258 O O . THR A 1 162 ? 8.469 -1.83 -1.979 1 98.69 162 THR A O 1
ATOM 1261 N N . LYS A 1 163 ? 10.352 -2.932 -1.546 1 98.38 163 LYS A N 1
ATOM 1262 C CA . LYS A 1 163 ? 11.039 -1.718 -1.116 1 98.38 163 LYS A CA 1
ATOM 1263 C C . LYS A 1 163 ? 11.312 -0.792 -2.299 1 98.38 163 LYS A C 1
ATOM 1265 O O . LYS A 1 163 ? 11.125 0.421 -2.201 1 98.38 163 LYS A O 1
ATOM 1270 N N . HIS A 1 164 ? 11.68 -1.372 -3.434 1 98.44 164 HIS A N 1
ATOM 1271 C CA . HIS A 1 164 ? 12.227 -0.563 -4.516 1 98.44 164 HIS A CA 1
ATOM 1272 C C . HIS A 1 164 ? 11.164 -0.265 -5.57 1 98.44 164 HIS A C 1
ATOM 1274 O O . HIS A 1 164 ? 11.273 0.719 -6.305 1 98.44 164 HIS A O 1
ATOM 1280 N N . PHE A 1 165 ? 10.141 -1.107 -5.656 1 98.75 165 PHE A N 1
ATOM 1281 C CA . PHE A 1 165 ? 9.133 -0.967 -6.703 1 98.75 165 PHE A CA 1
ATOM 1282 C C . PHE A 1 165 ? 7.738 -0.845 -6.102 1 98.75 165 PHE A C 1
ATOM 1284 O O . PHE A 1 165 ? 7.043 -1.847 -5.926 1 98.75 165 PHE A O 1
ATOM 1291 N N . PRO A 1 166 ? 7.184 0.381 -5.902 1 98.5 166 PRO A N 1
ATOM 1292 C CA . PRO A 1 166 ? 5.875 0.599 -5.285 1 98.5 166 PRO A CA 1
ATOM 1293 C C . PRO A 1 166 ? 4.75 -0.155 -5.992 1 98.5 166 PRO A C 1
ATOM 1295 O O . PRO A 1 166 ? 3.779 -0.567 -5.355 1 98.5 166 PRO A O 1
ATOM 1298 N N . GLY A 1 167 ? 4.922 -0.371 -7.277 1 98.69 167 GLY A N 1
ATOM 1299 C CA . GLY A 1 167 ? 3.914 -1.093 -8.039 1 98.69 167 GLY A CA 1
ATOM 1300 C C . GLY A 1 167 ? 3.719 -2.521 -7.566 1 98.69 167 GLY A C 1
ATOM 1301 O O . GLY A 1 167 ? 2.721 -3.162 -7.902 1 98.69 167 GLY A O 1
ATOM 1302 N N . PHE A 1 168 ? 4.648 -3.064 -6.77 1 98.81 168 PHE A N 1
ATOM 1303 C CA . PHE A 1 168 ? 4.586 -4.441 -6.293 1 98.81 168 PHE A CA 1
ATOM 1304 C C . PHE A 1 168 ? 4.055 -4.496 -4.867 1 98.81 168 PHE A C 1
ATOM 1306 O O . PHE A 1 168 ? 3.988 -5.57 -4.266 1 98.81 168 PHE A O 1
ATOM 1313 N N . ARG A 1 169 ? 3.66 -3.334 -4.277 1 98.75 169 ARG A N 1
ATOM 1314 C CA . ARG A 1 169 ? 3.229 -3.25 -2.885 1 98.75 169 ARG A CA 1
ATOM 1315 C C . ARG A 1 169 ? 1.749 -3.594 -2.75 1 98.75 169 ARG A C 1
ATOM 1317 O O . ARG A 1 169 ? 0.938 -2.742 -2.381 1 98.75 169 ARG A O 1
ATOM 1324 N N . ASP A 1 170 ? 1.477 -4.902 -2.934 1 98.56 170 ASP A N 1
ATOM 1325 C CA . ASP A 1 170 ? 0.126 -5.457 -2.902 1 98.56 170 ASP A CA 1
ATOM 1326 C C . ASP A 1 170 ? -0.344 -5.676 -1.466 1 98.56 170 ASP A C 1
ATOM 1328 O O . ASP A 1 170 ? -0.197 -6.77 -0.92 1 98.56 170 ASP A O 1
ATOM 1332 N N . HIS A 1 171 ? -0.832 -4.672 -0.816 1 98.38 171 HIS A N 1
ATOM 1333 C CA . HIS A 1 171 ? -1.479 -4.75 0.489 1 98.38 171 HIS A CA 1
ATOM 1334 C C . HIS A 1 171 ? -2.77 -3.938 0.512 1 98.38 171 HIS A C 1
ATOM 1336 O O . HIS A 1 171 ? -3.045 -3.172 -0.414 1 98.38 171 HIS A O 1
ATOM 1342 N N . SER A 1 172 ? -3.594 -4.141 1.433 1 97.62 172 SER A N 1
ATOM 1343 C CA . SER A 1 172 ? -4.891 -3.492 1.594 1 97.62 172 SER A CA 1
ATOM 1344 C C . SER A 1 172 ? -5.203 -3.236 3.064 1 97.62 172 SER A C 1
ATOM 1346 O O . SER A 1 172 ? -4.391 -3.545 3.939 1 97.62 172 SER A O 1
ATOM 1348 N N . VAL A 1 173 ? -6.277 -2.5 3.309 1 98.5 173 VAL A N 1
ATOM 1349 C CA . VAL A 1 173 ? -6.812 -2.328 4.656 1 98.5 173 VAL A CA 1
ATOM 1350 C C . VAL A 1 173 ? -8.172 -3.018 4.762 1 98.5 173 VAL A C 1
ATOM 1352 O O . VAL A 1 173 ? -9.062 -2.773 3.945 1 98.5 173 VAL A O 1
ATOM 1355 N N . TYR A 1 174 ? -8.344 -3.949 5.648 1 98.5 174 TYR A N 1
ATOM 1356 C CA . TYR A 1 174 ? -9.562 -4.711 5.922 1 98.5 174 TYR A CA 1
ATOM 1357 C C . TYR A 1 174 ? -10.008 -4.52 7.367 1 98.5 174 TYR A C 1
ATOM 1359 O O . TYR A 1 174 ? -9.32 -4.941 8.297 1 98.5 174 TYR A O 1
ATOM 1367 N N . LYS A 1 175 ? -11.125 -3.854 7.559 1 97.5 175 LYS A N 1
ATOM 1368 C CA . LYS A 1 175 ? -11.672 -3.572 8.883 1 97.5 175 LYS A CA 1
ATOM 1369 C C . LYS A 1 175 ? -10.617 -2.932 9.789 1 97.5 175 LYS A C 1
ATOM 1371 O O . LYS A 1 175 ? -10.43 -3.357 10.93 1 97.5 175 LYS A O 1
ATOM 1376 N N . GLY A 1 176 ? -9.891 -2.021 9.188 1 97.94 176 GLY A N 1
ATOM 1377 C CA . GLY A 1 176 ? -8.93 -1.211 9.922 1 97.94 176 GLY A CA 1
ATOM 1378 C C . GLY A 1 176 ? -7.57 -1.863 10.047 1 97.94 176 GLY A C 1
ATOM 1379 O O . GLY A 1 176 ? -6.629 -1.254 10.555 1 97.94 176 GLY A O 1
ATOM 1380 N N . HIS A 1 177 ? -7.383 -3.061 9.539 1 98.25 177 HIS A N 1
ATOM 1381 C CA . HIS A 1 177 ? -6.129 -3.801 9.656 1 98.25 177 HIS A CA 1
ATOM 1382 C C . HIS A 1 177 ? -5.41 -3.881 8.32 1 98.25 177 HIS A C 1
ATOM 1384 O O . HIS A 1 177 ? -6.035 -4.133 7.285 1 98.25 177 HIS A O 1
ATOM 1390 N N . GLN A 1 178 ? -4.141 -3.623 8.352 1 98.62 178 GLN A N 1
ATOM 1391 C CA . GLN A 1 178 ? -3.355 -3.787 7.133 1 98.62 178 GLN A CA 1
ATOM 1392 C C . GLN A 1 178 ? -3.168 -5.262 6.793 1 98.62 178 GLN A C 1
ATOM 1394 O O . GLN A 1 178 ? -2.812 -6.062 7.66 1 98.62 178 GLN A O 1
ATOM 1399 N N . VAL A 1 179 ? -3.436 -5.637 5.527 1 98.62 179 VAL A N 1
ATOM 1400 C CA . VAL A 1 179 ? -3.357 -7.012 5.039 1 98.62 179 VAL A CA 1
ATOM 1401 C C . VAL A 1 179 ? -2.373 -7.09 3.873 1 98.62 179 VAL A C 1
ATOM 1403 O O . VAL A 1 179 ? -2.447 -6.293 2.934 1 98.62 179 VAL A O 1
ATOM 1406 N N . PHE A 1 180 ? -1.469 -8.008 3.939 1 98.75 180 PHE A N 1
ATOM 1407 C CA . PHE A 1 180 ? -0.44 -8.148 2.916 1 98.75 180 PHE A CA 1
ATOM 1408 C C . PHE A 1 180 ? -0.739 -9.336 2.008 1 98.75 180 PHE A C 1
ATOM 1410 O O . PHE A 1 180 ? -1.17 -10.391 2.479 1 98.75 180 PHE A O 1
ATOM 1417 N N . LEU A 1 181 ? -0.553 -9.156 0.683 1 98.75 181 LEU A N 1
ATOM 1418 C CA . LEU A 1 181 ? -0.795 -10.203 -0.31 1 98.75 181 LEU A CA 1
ATOM 1419 C C . LEU A 1 181 ? 0.436 -10.414 -1.186 1 98.75 181 LEU A C 1
ATOM 1421 O O . LEU A 1 181 ? 0.921 -11.539 -1.319 1 98.75 181 LEU A O 1
ATOM 1425 N N . TYR A 1 182 ? 0.973 -9.406 -1.785 1 98.75 182 TYR A N 1
ATOM 1426 C CA . TYR A 1 182 ? 2.244 -9.352 -2.498 1 98.75 182 TYR A CA 1
ATOM 1427 C C . TYR A 1 182 ? 2.268 -10.367 -3.639 1 98.75 182 TYR A C 1
ATOM 1429 O O . TYR A 1 182 ? 3.289 -11.016 -3.883 1 98.75 182 TYR A O 1
ATOM 1437 N N . LYS A 1 183 ? 1.168 -10.477 -4.324 1 98.81 183 LYS A N 1
ATOM 1438 C CA . LYS A 1 183 ? 1.039 -11.477 -5.387 1 98.81 183 LYS A CA 1
ATOM 1439 C C . LYS A 1 183 ? 2.197 -11.375 -6.375 1 98.81 183 LYS A C 1
ATOM 1441 O O . LYS A 1 183 ? 2.955 -12.336 -6.547 1 98.81 183 LYS A O 1
ATOM 1446 N N . ARG A 1 184 ? 2.504 -10.25 -6.945 1 98.81 184 ARG A N 1
ATOM 1447 C CA . ARG A 1 184 ? 3.451 -10.125 -8.055 1 98.81 184 ARG A CA 1
ATOM 1448 C C . ARG A 1 184 ? 4.891 -10.227 -7.555 1 98.81 184 ARG A C 1
ATOM 1450 O O . ARG A 1 184 ? 5.758 -10.75 -8.258 1 98.81 184 ARG A O 1
ATOM 1457 N N . ALA A 1 185 ? 5.141 -9.742 -6.336 1 98.88 185 ALA A N 1
ATOM 1458 C CA . ALA A 1 185 ? 6.48 -9.883 -5.77 1 98.88 185 ALA A CA 1
ATOM 1459 C C . ALA A 1 185 ? 6.812 -11.352 -5.512 1 98.88 185 ALA A C 1
ATOM 1461 O O . ALA A 1 185 ? 7.922 -11.805 -5.809 1 98.88 185 ALA A O 1
ATOM 1462 N N . GLN A 1 186 ? 5.832 -12.07 -5.008 1 98.81 186 GLN A N 1
ATOM 1463 C CA . GLN A 1 186 ? 6.055 -13.477 -4.68 1 98.81 186 GLN A CA 1
ATOM 1464 C C . GLN A 1 186 ? 6.199 -14.32 -5.941 1 98.81 186 GLN A C 1
ATOM 1466 O O . GLN A 1 186 ? 7.047 -15.219 -6.004 1 98.81 186 GLN A O 1
ATOM 1471 N N . ILE A 1 187 ? 5.387 -14.023 -6.93 1 98.62 187 ILE A N 1
ATOM 1472 C CA . ILE A 1 187 ? 5.453 -14.859 -8.125 1 98.62 187 ILE A CA 1
ATOM 1473 C C . ILE A 1 187 ? 6.762 -14.594 -8.867 1 98.62 187 ILE A C 1
ATOM 1475 O O . ILE A 1 187 ? 7.312 -15.492 -9.5 1 98.62 187 ILE A O 1
ATOM 1479 N N . PHE A 1 188 ? 7.336 -13.398 -8.812 1 98.88 188 PHE A N 1
ATOM 1480 C CA . PHE A 1 188 ? 8.656 -13.125 -9.375 1 98.88 188 PHE A CA 1
ATOM 1481 C C . PHE A 1 188 ? 9.695 -14.07 -8.789 1 98.88 188 PHE A C 1
ATOM 1483 O O . PHE A 1 188 ? 10.484 -14.672 -9.531 1 98.88 188 PHE A O 1
ATOM 1490 N N . VAL A 1 189 ? 9.648 -14.273 -7.449 1 98.81 189 VAL A N 1
ATOM 1491 C CA . VAL A 1 189 ? 10.57 -15.172 -6.75 1 98.81 189 VAL A CA 1
ATOM 1492 C C . VAL A 1 189 ? 10.328 -16.609 -7.195 1 98.81 189 VAL A C 1
ATOM 1494 O O . VAL A 1 189 ? 11.273 -17.328 -7.512 1 98.81 189 VAL A O 1
ATOM 1497 N N . ALA A 1 190 ? 9.109 -16.969 -7.234 1 98.56 190 ALA A N 1
ATOM 1498 C CA . ALA A 1 190 ? 8.742 -18.344 -7.59 1 98.56 190 ALA A CA 1
ATOM 1499 C C . ALA A 1 190 ? 9.133 -18.656 -9.031 1 98.56 190 ALA A C 1
ATOM 1501 O O . ALA A 1 190 ? 9.594 -19.766 -9.32 1 98.56 190 ALA A O 1
ATOM 1502 N N . ASP A 1 191 ? 8.898 -17.703 -9.914 1 98.56 191 ASP A N 1
ATOM 1503 C CA . ASP A 1 191 ? 9.234 -17.891 -11.32 1 98.56 191 ASP A CA 1
ATOM 1504 C C . ASP A 1 191 ? 10.742 -18.078 -11.5 1 98.56 191 ASP A C 1
ATOM 1506 O O . ASP A 1 191 ? 11.18 -18.922 -12.281 1 98.56 191 ASP A O 1
ATOM 1510 N N . LEU A 1 192 ? 11.531 -17.297 -10.812 1 98.69 192 LEU A N 1
ATOM 1511 C CA . LEU A 1 192 ? 12.977 -17.484 -10.867 1 98.69 192 LEU A CA 1
ATOM 1512 C C . LEU A 1 192 ? 13.367 -18.859 -10.344 1 98.69 192 LEU A C 1
ATOM 1514 O O . LEU A 1 192 ? 14.164 -19.562 -10.969 1 98.69 192 LEU A O 1
ATOM 1518 N N . TRP A 1 193 ? 12.836 -19.234 -9.18 1 98.62 193 TRP A N 1
ATOM 1519 C CA . TRP A 1 193 ? 13.117 -20.531 -8.562 1 98.62 193 TRP A CA 1
ATOM 1520 C C . TRP A 1 193 ? 12.773 -21.672 -9.516 1 98.62 193 TRP A C 1
ATOM 1522 O O . TRP A 1 193 ? 13.555 -22.609 -9.688 1 98.62 193 TRP A O 1
ATOM 1532 N N . GLY A 1 194 ? 11.617 -21.562 -10.102 1 97.69 194 GLY A N 1
ATOM 1533 C CA . GLY A 1 194 ? 11.164 -22.578 -11.039 1 97.69 194 GLY A CA 1
ATOM 1534 C C . GLY A 1 194 ? 12 -22.641 -12.305 1 97.69 194 GLY A C 1
ATOM 1535 O O . GLY A 1 194 ? 12.406 -23.719 -12.734 1 97.69 194 GLY A O 1
ATOM 1536 N N . ALA A 1 195 ? 12.242 -21.5 -12.898 1 97.88 195 ALA A N 1
ATOM 1537 C CA . ALA A 1 195 ? 12.984 -21.438 -14.148 1 97.88 195 ALA A CA 1
ATOM 1538 C C . ALA A 1 195 ? 14.375 -22.047 -14 1 97.88 195 ALA A C 1
ATOM 1540 O O . ALA A 1 195 ? 14.828 -22.797 -14.875 1 97.88 195 ALA A O 1
ATOM 1541 N N . PHE A 1 196 ? 15.016 -21.797 -12.898 1 98 196 PHE A N 1
ATOM 1542 C CA . PHE A 1 196 ? 16.391 -22.234 -12.703 1 98 196 PHE A CA 1
ATOM 1543 C C . PHE A 1 196 ? 16.453 -23.516 -11.875 1 98 196 PHE A C 1
ATOM 1545 O O . PHE A 1 196 ? 17.531 -23.984 -11.5 1 98 196 PHE A O 1
ATOM 1552 N N . LYS A 1 197 ? 15.289 -24.047 -11.508 1 96.69 197 LYS A N 1
ATOM 1553 C CA . LYS A 1 197 ? 15.172 -25.297 -10.766 1 96.69 197 LYS A CA 1
ATOM 1554 C C . LYS A 1 197 ? 15.922 -25.219 -9.445 1 96.69 197 LYS A C 1
ATOM 1556 O O . LYS A 1 197 ? 16.609 -26.172 -9.062 1 96.69 197 LYS A O 1
ATOM 1561 N N . GLY A 1 198 ? 15.828 -24.047 -8.883 1 97.19 198 GLY A N 1
ATOM 1562 C CA . GLY A 1 198 ? 16.406 -23.859 -7.559 1 97.19 198 GLY A CA 1
ATOM 1563 C C . GLY A 1 198 ? 17.922 -23.781 -7.57 1 97.19 198 GLY A C 1
ATOM 1564 O O . GLY A 1 198 ? 18.562 -24 -6.543 1 97.19 198 GLY A O 1
ATOM 1565 N N . LYS A 1 199 ? 18.547 -23.453 -8.719 1 97.56 199 LYS A N 1
ATOM 1566 C CA . LYS A 1 199 ? 20 -23.359 -8.836 1 97.56 199 LYS A CA 1
ATOM 1567 C C . LYS A 1 199 ? 20.422 -21.984 -9.352 1 97.56 199 LYS A C 1
ATOM 1569 O O . LYS A 1 199 ? 19.594 -21.234 -9.891 1 97.56 199 LYS A O 1
ATOM 1574 N N . GLY A 1 200 ? 21.641 -21.609 -9.07 1 96.75 200 GLY A N 1
ATOM 1575 C CA . GLY A 1 200 ? 22.156 -20.359 -9.594 1 96.75 200 GLY A CA 1
ATOM 1576 C C . GLY A 1 200 ? 21.328 -19.156 -9.18 1 96.75 200 GLY A C 1
ATOM 1577 O O . GLY A 1 200 ? 21.078 -18.938 -7.996 1 96.75 200 GLY A O 1
ATOM 1578 N N . ILE A 1 201 ? 20.75 -18.438 -10.219 1 97.19 201 ILE A N 1
ATOM 1579 C CA . ILE A 1 201 ? 19.953 -17.219 -10.047 1 97.19 201 ILE A CA 1
ATOM 1580 C C . ILE A 1 201 ? 18.656 -17.562 -9.305 1 97.19 201 ILE A C 1
ATOM 1582 O O . ILE A 1 201 ? 18.094 -16.719 -8.602 1 97.19 201 ILE A O 1
ATOM 1586 N N . GLY A 1 202 ? 18.25 -18.766 -9.383 1 98.12 202 GLY A N 1
ATOM 1587 C CA . GLY A 1 202 ? 16.984 -19.172 -8.773 1 98.12 202 GLY A CA 1
ATOM 1588 C C . GLY A 1 202 ? 17.172 -19.906 -7.461 1 98.12 202 GLY A C 1
ATOM 1589 O O . GLY A 1 202 ? 16.234 -20.5 -6.934 1 98.12 202 GLY A O 1
ATOM 1590 N N . GLU A 1 203 ? 18.391 -19.938 -6.887 1 98.38 203 GLU A N 1
ATOM 1591 C CA . GLU A 1 203 ? 18.656 -20.641 -5.633 1 98.38 203 GLU A CA 1
ATOM 1592 C C . GLU A 1 203 ? 18.188 -19.812 -4.434 1 98.38 203 GLU A C 1
ATOM 1594 O O . GLU A 1 203 ? 18.75 -18.766 -4.137 1 98.38 203 GLU A O 1
ATOM 1599 N N . PHE A 1 204 ? 17.172 -20.312 -3.736 1 98.69 204 PHE A N 1
ATOM 1600 C CA . PHE A 1 204 ? 16.641 -19.672 -2.533 1 98.69 204 PHE A CA 1
ATOM 1601 C C . PHE A 1 204 ? 16.547 -20.688 -1.393 1 98.69 204 PHE A C 1
ATOM 1603 O O . PHE A 1 204 ? 15.836 -21.688 -1.493 1 98.69 204 PHE A O 1
ATOM 1610 N N . ARG A 1 205 ? 17.219 -20.469 -0.313 1 98.19 205 ARG A N 1
ATOM 1611 C CA . ARG A 1 205 ? 17.266 -21.391 0.825 1 98.19 205 ARG A CA 1
ATOM 1612 C C . ARG A 1 205 ? 15.938 -21.391 1.581 1 98.19 205 ARG A C 1
ATOM 1614 O O . ARG A 1 205 ? 15.641 -22.344 2.316 1 98.19 205 ARG A O 1
ATOM 1621 N N . ASP A 1 206 ? 15.188 -20.375 1.42 1 98.56 206 ASP A N 1
ATOM 1622 C CA . ASP A 1 206 ? 13.961 -20.234 2.195 1 98.56 206 ASP A CA 1
ATOM 1623 C C . ASP A 1 206 ? 12.734 -20.156 1.283 1 98.56 206 ASP A C 1
ATOM 1625 O O . ASP A 1 206 ? 11.797 -19.406 1.558 1 98.56 206 ASP A O 1
ATOM 1629 N N . ILE A 1 207 ? 12.719 -20.875 0.197 1 98.38 207 ILE A N 1
ATOM 1630 C CA . ILE A 1 207 ? 11.633 -20.859 -0.777 1 98.38 207 ILE A CA 1
ATOM 1631 C C . ILE A 1 207 ? 10.344 -21.344 -0.115 1 98.38 207 ILE A C 1
ATOM 1633 O O . ILE A 1 207 ? 9.25 -20.969 -0.538 1 98.38 207 ILE A O 1
ATOM 1637 N N . SER A 1 208 ? 10.461 -22.062 0.935 1 97.88 208 SER A N 1
ATOM 1638 C CA . SER A 1 208 ? 9.297 -22.578 1.642 1 97.88 208 SER A CA 1
ATOM 1639 C C . SER A 1 208 ? 8.523 -21.469 2.34 1 97.88 208 SER A C 1
ATOM 1641 O O . SER A 1 208 ? 7.387 -21.672 2.768 1 97.88 208 SER A O 1
ATOM 1643 N N . SER A 1 209 ? 9.086 -20.266 2.424 1 98.19 209 SER A N 1
ATOM 1644 C CA . SER A 1 209 ? 8.438 -19.141 3.086 1 98.19 209 SER A CA 1
ATOM 1645 C C . SER A 1 209 ? 7.422 -18.469 2.166 1 98.19 209 SER A C 1
ATOM 1647 O O . SER A 1 209 ? 6.559 -17.719 2.627 1 98.19 209 SER A O 1
ATOM 1649 N N . ILE A 1 210 ? 7.512 -18.703 0.863 1 98.44 210 ILE A N 1
ATOM 1650 C CA . ILE A 1 210 ? 6.641 -18.078 -0.129 1 98.44 210 ILE A CA 1
ATOM 1651 C C . ILE A 1 210 ? 5.246 -18.688 -0.052 1 98.44 210 ILE A C 1
ATOM 1653 O O . ILE A 1 210 ? 5.102 -19.906 0.109 1 98.44 210 ILE A O 1
ATOM 1657 N N . THR A 1 211 ? 4.246 -17.859 -0.071 1 98.62 211 THR A N 1
ATOM 1658 C CA . THR A 1 211 ? 2.867 -18.344 -0.067 1 98.62 211 THR A CA 1
ATOM 1659 C C . THR A 1 211 ? 2.316 -18.422 -1.488 1 98.62 211 THR A C 1
ATOM 1661 O O . THR A 1 211 ? 3.059 -18.234 -2.457 1 98.62 211 THR A O 1
ATOM 1664 N N . MET A 1 212 ? 1.036 -18.797 -1.57 1 98.06 212 MET A N 1
ATOM 1665 C CA . MET A 1 212 ? 0.427 -18.844 -2.896 1 98.06 212 MET A CA 1
ATOM 1666 C C . MET A 1 212 ? 0.191 -17.438 -3.434 1 98.06 212 MET A C 1
ATOM 1668 O O . MET A 1 212 ? 0.278 -16.453 -2.688 1 98.06 212 MET A O 1
ATOM 1672 N N . PHE A 1 213 ? -0.04 -17.234 -4.723 1 98.19 213 PHE A N 1
ATOM 1673 C CA . PHE A 1 213 ? -0.181 -15.961 -5.418 1 98.19 213 PHE A CA 1
ATOM 1674 C C . PHE A 1 213 ? -1.651 -15.609 -5.617 1 98.19 213 PHE A C 1
ATOM 1676 O O . PHE A 1 213 ? -2.277 -16.062 -6.578 1 98.19 213 PHE A O 1
ATOM 1683 N N . ALA A 1 214 ? -2.158 -14.742 -4.805 1 97.62 214 ALA A N 1
ATOM 1684 C CA . ALA A 1 214 ? -3.59 -14.469 -4.727 1 97.62 214 ALA A CA 1
ATOM 1685 C C . ALA A 1 214 ? -4.082 -13.766 -5.988 1 97.62 214 ALA A C 1
ATOM 1687 O O . ALA A 1 214 ? -4.203 -12.539 -6.012 1 97.62 214 ALA A O 1
ATOM 1688 N N . ASP A 1 215 ? -4.414 -14.5 -7.023 1 96.75 215 ASP A N 1
ATOM 1689 C CA . ASP A 1 215 ? -5.031 -14.008 -8.258 1 96.75 215 ASP A CA 1
ATOM 1690 C C . ASP A 1 215 ? -6.531 -14.297 -8.266 1 96.75 215 ASP A C 1
ATOM 1692 O O . ASP A 1 215 ? -7.164 -14.375 -7.215 1 96.75 215 ASP A O 1
ATOM 1696 N N . TYR A 1 216 ? -7.16 -14.344 -9.508 1 97.06 216 TYR A N 1
ATOM 1697 C CA . TYR A 1 216 ? -8.594 -14.578 -9.562 1 97.06 216 TYR A CA 1
ATOM 1698 C C . TYR A 1 216 ? -8.898 -15.984 -10.07 1 97.06 216 TYR A C 1
ATOM 1700 O O . TYR A 1 216 ? -10.055 -16.406 -10.086 1 97.06 216 TYR A O 1
ATOM 1708 N N . VAL A 1 217 ? -7.852 -16.797 -10.367 1 96.12 217 VAL A N 1
ATOM 1709 C CA . VAL A 1 217 ? -8.086 -18.141 -10.914 1 96.12 217 VAL A CA 1
ATOM 1710 C C . VAL A 1 217 ? -8.211 -19.141 -9.773 1 96.12 217 VAL A C 1
ATOM 1712 O O . VAL A 1 217 ? -9.172 -19.922 -9.734 1 96.12 217 VAL A O 1
ATOM 1715 N N . VAL A 1 218 ? -7.297 -19.109 -8.852 1 97.5 218 VAL A N 1
ATOM 1716 C CA . VAL A 1 218 ? -7.203 -20.125 -7.805 1 97.5 218 VAL A CA 1
ATOM 1717 C C . VAL A 1 218 ? -8.445 -20.062 -6.914 1 97.5 218 VAL A C 1
ATOM 1719 O O . VAL A 1 218 ? -8.984 -21.109 -6.531 1 97.5 218 VAL A O 1
ATOM 1722 N N . PRO A 1 219 ? -8.969 -18.859 -6.559 1 97.62 219 PRO A N 1
ATOM 1723 C CA . PRO A 1 219 ? -10.203 -18.844 -5.77 1 97.62 219 PRO A CA 1
ATOM 1724 C C . PRO A 1 219 ? -11.352 -19.562 -6.465 1 97.62 219 PRO A C 1
ATOM 1726 O O . PRO A 1 219 ? -12.164 -20.219 -5.805 1 97.62 219 PRO A O 1
ATOM 1729 N N . ALA A 1 220 ? -11.438 -19.422 -7.762 1 96.81 220 ALA A N 1
ATOM 1730 C CA . ALA A 1 220 ? -12.492 -20.109 -8.5 1 96.81 220 ALA A CA 1
ATOM 1731 C C . ALA A 1 220 ? -12.328 -21.625 -8.422 1 96.81 220 ALA A C 1
ATOM 1733 O O . ALA A 1 220 ? -13.312 -22.359 -8.281 1 96.81 220 ALA A O 1
ATOM 1734 N N . VAL A 1 221 ? -11.094 -22.109 -8.508 1 96.94 221 VAL A N 1
ATOM 1735 C CA . VAL A 1 221 ? -10.797 -23.531 -8.398 1 96.94 221 VAL A CA 1
ATOM 1736 C C . VAL A 1 221 ? -11.164 -24.031 -7.008 1 96.94 221 VAL A C 1
ATOM 1738 O O . VAL A 1 221 ? -11.742 -25.109 -6.859 1 96.94 221 VAL A O 1
ATOM 1741 N N . LEU A 1 222 ? -10.844 -23.25 -6.008 1 97.88 222 LEU A N 1
ATOM 1742 C CA . LEU A 1 222 ? -11.133 -23.641 -4.633 1 97.88 222 LEU A CA 1
ATOM 1743 C C . LEU A 1 222 ? -12.641 -23.641 -4.375 1 97.88 222 LEU A C 1
ATOM 1745 O O . LEU A 1 222 ? -13.141 -24.469 -3.604 1 97.88 222 LEU A O 1
ATOM 1749 N N . ARG A 1 223 ? -13.367 -22.734 -5.004 1 96.88 223 ARG A N 1
ATOM 1750 C CA . ARG A 1 223 ? -14.828 -22.734 -4.922 1 96.88 223 ARG A CA 1
ATOM 1751 C C . ARG A 1 223 ? -15.406 -24 -5.543 1 96.88 223 ARG A C 1
ATOM 1753 O O . ARG A 1 223 ? -16.328 -24.594 -5 1 96.88 223 ARG A O 1
ATOM 1760 N N . HIS A 1 224 ? -14.859 -24.359 -6.66 1 95.38 224 HIS A N 1
ATOM 1761 C CA . HIS A 1 224 ? -15.297 -25.562 -7.344 1 95.38 224 HIS A CA 1
ATOM 1762 C C . HIS A 1 224 ? -15.188 -26.781 -6.434 1 95.38 224 HIS A C 1
ATOM 1764 O O . HIS A 1 224 ? -16.078 -27.641 -6.418 1 95.38 224 HIS A O 1
ATOM 1770 N N . TRP A 1 225 ? -14.133 -26.859 -5.66 1 95.88 225 TRP A N 1
ATOM 1771 C CA . TRP A 1 225 ? -13.859 -28.031 -4.82 1 95.88 225 TRP A CA 1
ATOM 1772 C C . TRP A 1 225 ? -14.539 -27.891 -3.461 1 95.88 225 TRP A C 1
ATOM 1774 O O . TRP A 1 225 ? -14.391 -28.75 -2.598 1 95.88 225 TRP A O 1
ATOM 1784 N N . GLY A 1 226 ? -15.211 -26.781 -3.295 1 96.44 226 GLY A N 1
ATOM 1785 C CA . GLY A 1 226 ? -15.938 -26.547 -2.055 1 96.44 226 GLY A CA 1
ATOM 1786 C C . GLY A 1 226 ? -15.031 -26.172 -0.898 1 96.44 226 GLY A C 1
ATOM 1787 O O . GLY A 1 226 ? -15.445 -26.219 0.263 1 96.44 226 GLY A O 1
ATOM 1788 N N . ILE A 1 227 ? -13.852 -25.891 -1.176 1 98.38 227 ILE A N 1
ATOM 1789 C CA . ILE A 1 227 ? -12.922 -25.453 -0.142 1 98.38 227 ILE A CA 1
ATOM 1790 C C . ILE A 1 227 ? -13.258 -24.016 0.281 1 98.38 227 ILE A C 1
ATOM 1792 O O . ILE A 1 227 ? -13.297 -23.703 1.474 1 98.38 227 ILE A O 1
ATOM 1796 N N . LEU A 1 228 ? -13.461 -23.125 -0.708 1 98.31 228 LEU A N 1
ATOM 1797 C CA . LEU A 1 228 ? -13.961 -21.781 -0.43 1 98.31 228 LEU A CA 1
ATOM 1798 C C . LEU A 1 228 ? -15.477 -21.719 -0.596 1 98.31 228 LEU A C 1
ATOM 1800 O O . LEU A 1 228 ? -16.016 -22.141 -1.628 1 98.31 228 LEU A O 1
ATOM 1804 N N . THR A 1 229 ? -16.141 -21.266 0.38 1 98.19 229 THR A N 1
ATOM 1805 C CA . THR A 1 229 ? -17.578 -21 0.322 1 98.19 229 THR A CA 1
ATOM 1806 C C . THR A 1 229 ? -17.859 -19.516 0.453 1 98.19 229 THR A C 1
ATOM 1808 O O . THR A 1 229 ? -17.234 -18.828 1.273 1 98.19 229 THR A O 1
ATOM 1811 N N . CYS A 1 230 ? -18.75 -19.016 -0.376 1 98.25 230 CYS A N 1
ATOM 1812 C CA . CYS A 1 230 ? -19.047 -17.578 -0.402 1 98.25 230 CYS A CA 1
ATOM 1813 C C . CYS A 1 230 ? -20.5 -17.328 -0.024 1 98.25 230 CYS A C 1
ATOM 1815 O O . CYS A 1 230 ? -21.359 -18.188 -0.199 1 98.25 230 CYS A O 1
ATOM 1817 N N . SER A 1 231 ? -20.781 -16.188 0.516 1 98.62 231 SER A N 1
ATOM 1818 C CA . SER A 1 231 ? -22.156 -15.773 0.746 1 98.62 231 SER A CA 1
ATOM 1819 C C . SER A 1 231 ? -22.953 -15.742 -0.556 1 98.62 231 SER A C 1
ATOM 1821 O O . SER A 1 231 ? -22.375 -15.609 -1.638 1 98.62 231 SER A O 1
ATOM 1823 N N . GLN A 1 232 ? -24.297 -15.867 -0.446 1 98.19 232 GLN A N 1
ATOM 1824 C CA . GLN A 1 232 ? -25.156 -15.852 -1.625 1 98.19 232 GLN A CA 1
ATOM 1825 C C . GLN A 1 232 ? -24.984 -14.562 -2.418 1 98.19 232 GLN A C 1
ATOM 1827 O O . GLN A 1 232 ? -24.969 -14.578 -3.65 1 98.19 232 GLN A O 1
ATOM 1832 N N . ALA A 1 233 ? -24.844 -13.523 -1.735 1 98.38 233 ALA A N 1
ATOM 1833 C CA . ALA A 1 233 ? -24.672 -12.227 -2.389 1 98.38 233 ALA A CA 1
ATOM 1834 C C . ALA A 1 233 ? -23.375 -12.188 -3.195 1 98.38 233 ALA A C 1
ATOM 1836 O O . ALA A 1 233 ? -23.359 -11.68 -4.32 1 98.38 233 ALA A O 1
ATOM 1837 N N . LEU A 1 234 ? -22.328 -12.68 -2.621 1 98.56 234 LEU A N 1
ATOM 1838 C CA . LEU A 1 234 ? -21.047 -12.68 -3.309 1 98.56 234 LEU A CA 1
ATOM 1839 C C . LEU A 1 234 ? -21.062 -13.625 -4.504 1 98.56 234 LEU A C 1
ATOM 1841 O O . LEU A 1 234 ? -20.531 -13.305 -5.566 1 98.56 234 LEU A O 1
ATOM 1845 N N . VAL A 1 235 ? -21.672 -14.781 -4.34 1 98.19 235 VAL A N 1
ATOM 1846 C CA . VAL A 1 235 ? -21.797 -15.727 -5.445 1 98.19 235 VAL A CA 1
ATOM 1847 C C . VAL A 1 235 ? -22.531 -15.055 -6.609 1 98.19 235 VAL A C 1
ATOM 1849 O O . VAL A 1 235 ? -22.094 -15.172 -7.762 1 98.19 235 VAL A O 1
ATOM 1852 N N . LYS A 1 236 ? -23.578 -14.398 -6.297 1 98.25 236 LYS A N 1
ATOM 1853 C CA . LYS A 1 236 ? -24.359 -13.711 -7.328 1 98.25 236 LYS A CA 1
ATOM 1854 C C . LYS A 1 236 ? -23.5 -12.68 -8.062 1 98.25 236 LYS A C 1
ATOM 1856 O O . LYS A 1 236 ? -23.547 -12.586 -9.289 1 98.25 236 LYS A O 1
ATOM 1861 N N . MET A 1 237 ? -22.719 -11.93 -7.344 1 98.31 237 MET A N 1
ATOM 1862 C CA . MET A 1 237 ? -21.875 -10.906 -7.945 1 98.31 237 MET A CA 1
ATOM 1863 C C . MET A 1 237 ? -20.828 -11.539 -8.875 1 98.31 237 MET A C 1
ATOM 1865 O O . MET A 1 237 ? -20.656 -11.086 -10.008 1 98.31 237 MET A O 1
ATOM 1869 N N . VAL A 1 238 ? -20.188 -12.562 -8.406 1 98.12 238 VAL A N 1
ATOM 1870 C CA . VAL A 1 238 ? -19.109 -13.203 -9.148 1 98.12 238 VAL A CA 1
ATOM 1871 C C . VAL A 1 238 ? -19.688 -13.922 -10.375 1 98.12 238 VAL A C 1
ATOM 1873 O O . VAL A 1 238 ? -19.156 -13.797 -11.477 1 98.12 238 VAL A O 1
ATOM 1876 N N . ASP A 1 239 ? -20.766 -14.633 -10.148 1 96.75 239 ASP A N 1
ATOM 1877 C CA . ASP A 1 239 ? -21.344 -15.438 -11.219 1 96.75 239 ASP A CA 1
ATOM 1878 C C . ASP A 1 239 ? -21.969 -14.555 -12.297 1 96.75 239 ASP A C 1
ATOM 1880 O O . ASP A 1 239 ? -22.078 -14.977 -13.453 1 96.75 239 ASP A O 1
ATOM 1884 N N . SER A 1 240 ? -22.359 -13.391 -11.945 1 97.62 240 SER A N 1
ATOM 1885 C CA . SER A 1 240 ? -22.906 -12.453 -12.922 1 97.62 240 SER A CA 1
ATOM 1886 C C . SER A 1 240 ? -21.812 -11.562 -13.5 1 97.62 240 SER A C 1
ATOM 1888 O O . SER A 1 240 ? -22.109 -10.586 -14.195 1 97.62 240 SER A O 1
ATOM 1890 N N . LEU A 1 241 ? -20.562 -11.773 -13.125 1 96.88 241 LEU A N 1
ATOM 1891 C CA . LEU A 1 241 ? -19.375 -11.094 -13.641 1 96.88 241 LEU A CA 1
ATOM 1892 C C . LEU A 1 241 ? -19.391 -9.617 -13.25 1 96.88 241 LEU A C 1
ATOM 1894 O O . LEU A 1 241 ? -18.875 -8.773 -13.992 1 96.88 241 LEU A O 1
ATOM 1898 N N . GLN A 1 242 ? -20.094 -9.375 -12.148 1 98.06 242 GLN A N 1
ATOM 1899 C CA . GLN A 1 242 ? -20.031 -8.023 -11.617 1 98.06 242 GLN A CA 1
ATOM 1900 C C . GLN A 1 242 ? -18.641 -7.703 -11.07 1 98.06 242 GLN A C 1
ATOM 1902 O O . GLN A 1 242 ? -18.031 -8.531 -10.391 1 98.06 242 GLN A O 1
ATOM 1907 N N . GLU A 1 243 ? -18.141 -6.527 -11.383 1 97.88 243 GLU A N 1
ATOM 1908 C CA . GLU A 1 243 ? -16.828 -6.129 -10.875 1 97.88 243 GLU A CA 1
ATOM 1909 C C . GLU A 1 243 ? -16.891 -5.832 -9.375 1 97.88 243 GLU A C 1
ATOM 1911 O O . GLU A 1 243 ? -17.812 -5.152 -8.914 1 97.88 243 GLU A O 1
ATOM 1916 N N . LEU A 1 244 ? -15.977 -6.395 -8.664 1 98.06 244 LEU A N 1
ATOM 1917 C CA . LEU A 1 244 ? -15.781 -6.066 -7.254 1 98.06 244 LEU A CA 1
ATOM 1918 C C . LEU A 1 244 ? -14.781 -4.926 -7.098 1 98.06 244 LEU A C 1
ATOM 1920 O O . LEU A 1 244 ? -13.719 -4.938 -7.723 1 98.06 244 LEU A O 1
ATOM 1924 N N . PRO A 1 245 ? -15.133 -3.869 -6.27 1 97.19 245 PRO A N 1
ATOM 1925 C CA . PRO A 1 245 ? -14.156 -2.795 -6.043 1 97.19 245 PRO A CA 1
ATOM 1926 C C . PRO A 1 245 ? -12.875 -3.289 -5.379 1 97.19 245 PRO A C 1
ATOM 1928 O O . PRO A 1 245 ? -12.93 -4.141 -4.488 1 97.19 245 PRO A O 1
ATOM 1931 N N . SER A 1 246 ? -11.727 -2.762 -5.879 1 97.62 246 SER A N 1
ATOM 1932 C CA . SER A 1 246 ? -10.461 -3.064 -5.215 1 97.62 246 SER A CA 1
ATOM 1933 C C . SER A 1 246 ? -10.492 -2.643 -3.748 1 97.62 246 SER A C 1
ATOM 1935 O O . SER A 1 246 ? -10.922 -1.532 -3.426 1 97.62 246 SER A O 1
ATOM 1937 N N . GLY A 1 247 ? -10.078 -3.549 -2.879 1 96.94 247 GLY A N 1
ATOM 1938 C CA . GLY A 1 247 ? -10.031 -3.229 -1.461 1 96.94 247 GLY A CA 1
ATOM 1939 C C . GLY A 1 247 ? -11.344 -3.494 -0.746 1 96.94 247 GLY A C 1
ATOM 1940 O O . GLY A 1 247 ? -11.43 -3.365 0.477 1 96.94 247 GLY A O 1
ATOM 1941 N N . SER A 1 248 ? -12.453 -3.832 -1.461 1 97.69 248 SER A N 1
ATOM 1942 C CA . SER A 1 248 ? -13.703 -4.172 -0.794 1 97.69 248 SER A CA 1
ATOM 1943 C C . SER A 1 248 ? -13.539 -5.395 0.099 1 97.69 248 SER A C 1
ATOM 1945 O O . SER A 1 248 ? -12.602 -6.176 -0.074 1 97.69 248 SER A O 1
ATOM 1947 N N . GLU A 1 249 ? -14.445 -5.531 1.054 1 98 249 GLU A N 1
ATOM 1948 C CA . GLU A 1 249 ? -14.398 -6.699 1.93 1 98 249 GLU A CA 1
ATOM 1949 C C . GLU A 1 249 ? -14.438 -7.996 1.126 1 98 249 GLU A C 1
ATOM 1951 O O . GLU A 1 249 ? -13.688 -8.93 1.413 1 98 249 GLU A O 1
ATOM 1956 N N . GLU A 1 250 ? -15.312 -8.016 0.105 1 98.56 250 GLU A N 1
ATOM 1957 C CA . GLU A 1 250 ? -15.469 -9.203 -0.729 1 98.56 250 GLU A CA 1
ATOM 1958 C C . GLU A 1 250 ? -14.164 -9.578 -1.417 1 98.56 250 GLU A C 1
ATOM 1960 O O . GLU A 1 250 ? -13.742 -10.734 -1.386 1 98.56 250 GLU A O 1
ATOM 1965 N N . GLU A 1 251 ? -13.531 -8.602 -2 1 98.62 251 GLU A N 1
ATOM 1966 C CA . GLU A 1 251 ? -12.305 -8.844 -2.748 1 98.62 251 GLU A CA 1
ATOM 1967 C C . GLU A 1 251 ? -11.172 -9.289 -1.82 1 98.62 251 GLU A C 1
ATOM 1969 O O . GLU A 1 251 ? -10.461 -10.25 -2.111 1 98.62 251 GLU A O 1
ATOM 1974 N N . VAL A 1 252 ? -11.008 -8.594 -0.69 1 98.75 252 VAL A N 1
ATOM 1975 C CA . VAL A 1 252 ? -9.93 -8.898 0.246 1 98.75 252 VAL A CA 1
ATOM 1976 C C . VAL A 1 252 ? -10.148 -10.289 0.845 1 98.75 252 VAL A C 1
ATOM 1978 O O . VAL A 1 252 ? -9.203 -11.062 0.99 1 98.75 252 VAL A O 1
ATOM 1981 N N . GLU A 1 253 ? -11.383 -10.594 1.189 1 98.94 253 GLU A N 1
ATOM 1982 C CA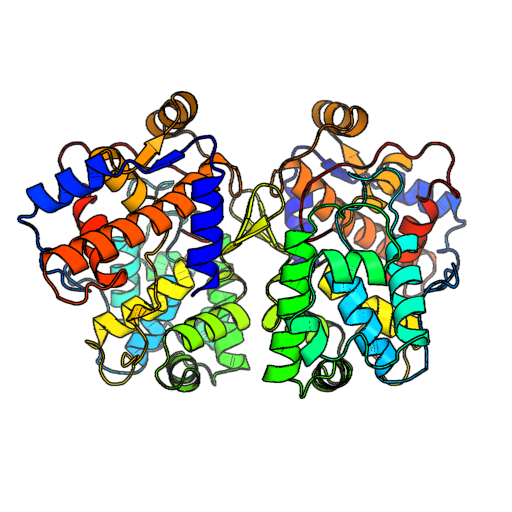 . GLU A 1 253 ? -11.695 -11.898 1.77 1 98.94 253 GLU A CA 1
ATOM 1983 C C . GLU A 1 253 ? -11.414 -13.023 0.776 1 98.94 253 GLU A C 1
ATOM 1985 O O . GLU A 1 253 ? -10.859 -14.055 1.144 1 98.94 253 GLU A O 1
ATOM 1990 N N . LEU A 1 254 ? -11.797 -12.82 -0.469 1 98.88 254 LEU A N 1
ATOM 1991 C CA . LEU A 1 254 ? -11.531 -13.844 -1.476 1 98.88 254 LEU A CA 1
ATOM 1992 C C . LEU A 1 254 ? -10.039 -14.141 -1.578 1 98.88 254 LEU A C 1
ATOM 1994 O O . LEU A 1 254 ? -9.633 -15.305 -1.58 1 98.88 254 LEU A O 1
ATOM 1998 N N . ARG A 1 255 ? -9.25 -13.141 -1.624 1 98.88 255 ARG A N 1
ATOM 1999 C CA . ARG A 1 255 ? -7.816 -13.305 -1.829 1 98.88 255 ARG A CA 1
ATOM 2000 C C . ARG A 1 255 ? -7.141 -13.844 -0.572 1 98.88 255 ARG A C 1
ATOM 2002 O O . ARG A 1 255 ? -6.359 -14.789 -0.64 1 98.88 255 ARG A O 1
ATOM 2009 N N . ALA A 1 256 ? -7.48 -13.25 0.589 1 98.94 256 ALA A N 1
ATOM 2010 C CA . ALA A 1 256 ? -6.855 -13.648 1.846 1 98.94 256 ALA A CA 1
ATOM 2011 C C . ALA A 1 256 ? -7.262 -15.07 2.227 1 98.94 256 ALA A C 1
ATOM 2013 O O . ALA A 1 256 ? -6.43 -15.852 2.699 1 98.94 256 ALA A O 1
ATOM 2014 N N . CYS A 1 257 ? -8.523 -15.398 2.066 1 98.94 257 CYS A N 1
ATOM 2015 C CA . CYS A 1 257 ? -8.984 -16.75 2.389 1 98.94 257 CYS A CA 1
ATOM 2016 C C . CYS A 1 257 ? -8.375 -17.781 1.447 1 98.94 257 CYS A C 1
ATOM 2018 O O . CYS A 1 257 ? -8.117 -18.906 1.844 1 98.94 257 CYS A O 1
ATOM 2020 N N . THR A 1 258 ? -8.117 -17.359 0.214 1 98.88 258 THR A N 1
ATOM 2021 C CA . THR A 1 258 ? -7.453 -18.266 -0.725 1 98.88 258 THR A CA 1
ATOM 2022 C C . THR A 1 258 ? -6.047 -18.609 -0.242 1 98.88 258 THR A C 1
ATOM 2024 O O . THR A 1 258 ? -5.645 -19.766 -0.259 1 98.88 258 THR A O 1
ATOM 2027 N N . ILE A 1 259 ? -5.285 -17.625 0.184 1 98.94 259 ILE A N 1
ATOM 2028 C CA . ILE A 1 259 ? -3.945 -17.844 0.707 1 98.94 259 ILE A CA 1
ATOM 2029 C C . ILE A 1 259 ? -4.016 -18.766 1.922 1 98.94 259 ILE A C 1
ATOM 2031 O O . ILE A 1 259 ? -3.262 -19.75 2.016 1 98.94 259 ILE A O 1
ATOM 2035 N N . THR A 1 260 ? -4.953 -18.484 2.83 1 98.88 260 THR A N 1
ATOM 2036 C CA . THR A 1 260 ? -5.102 -19.281 4.047 1 98.88 260 THR A CA 1
ATOM 2037 C C . THR A 1 260 ? -5.504 -20.719 3.715 1 98.88 260 THR A C 1
ATOM 2039 O O . THR A 1 260 ? -4.988 -21.672 4.305 1 98.88 260 THR A O 1
ATOM 2042 N N . ALA A 1 261 ? -6.418 -20.859 2.781 1 98.88 261 ALA A N 1
ATOM 2043 C CA . ALA A 1 261 ? -6.879 -22.188 2.375 1 98.88 261 ALA A CA 1
ATOM 2044 C C . ALA A 1 261 ? -5.738 -23.016 1.788 1 98.88 261 ALA A C 1
ATOM 2046 O O . ALA A 1 261 ? -5.625 -24.219 2.062 1 98.88 261 ALA A O 1
ATOM 2047 N N . VAL A 1 262 ? -4.926 -22.406 0.982 1 98.81 262 VAL A N 1
ATOM 2048 C CA . VAL A 1 262 ? -3.82 -23.109 0.347 1 98.81 262 VAL A CA 1
ATOM 2049 C C . VAL A 1 262 ? -2.789 -23.516 1.4 1 98.81 262 VAL A C 1
ATOM 2051 O O . VAL A 1 262 ? -2.184 -24.594 1.31 1 98.81 262 VAL A O 1
ATOM 2054 N N . GLU A 1 263 ? -2.559 -22.641 2.412 1 98.75 263 GLU A N 1
ATOM 2055 C CA . GLU A 1 263 ? -1.688 -23.016 3.52 1 98.75 263 GLU A CA 1
ATOM 2056 C C . GLU A 1 263 ? -2.225 -24.25 4.242 1 98.75 263 GLU A C 1
ATOM 2058 O O . GLU A 1 263 ? -1.462 -25.156 4.578 1 98.75 263 GLU A O 1
ATOM 2063 N N . ARG A 1 264 ? -3.521 -24.281 4.457 1 98.56 264 ARG A N 1
ATOM 2064 C CA . ARG A 1 264 ? -4.133 -25.422 5.113 1 98.56 264 ARG A CA 1
ATOM 2065 C C . ARG A 1 264 ? -4.023 -26.672 4.246 1 98.56 264 ARG A C 1
ATOM 2067 O O . ARG A 1 264 ? -3.758 -27.766 4.754 1 98.56 264 ARG A O 1
ATOM 2074 N N . LEU A 1 265 ? -4.277 -26.5 3.018 1 98.62 265 LEU A N 1
ATOM 2075 C CA . LEU A 1 265 ? -4.164 -27.609 2.072 1 98.62 265 LEU A CA 1
ATOM 2076 C C . LEU A 1 265 ? -2.742 -28.156 2.053 1 98.62 265 LEU A C 1
ATOM 2078 O O . LEU A 1 265 ? -2.545 -29.375 2.082 1 98.62 265 LEU A O 1
ATOM 2082 N N . ARG A 1 266 ? -1.778 -27.25 1.93 1 98.25 266 ARG A N 1
ATOM 2083 C CA . ARG A 1 266 ? -0.368 -27.625 1.953 1 98.25 266 ARG A CA 1
ATOM 2084 C C . ARG A 1 266 ? -0.038 -28.438 3.201 1 98.25 266 ARG A C 1
ATOM 2086 O O . ARG A 1 266 ? 0.629 -29.469 3.119 1 98.25 266 ARG A O 1
ATOM 2093 N N . GLU A 1 267 ? -0.484 -27.984 4.355 1 98 267 GLU A N 1
ATOM 2094 C CA . GLU A 1 267 ? -0.231 -28.656 5.621 1 98 267 GLU A CA 1
ATOM 2095 C C . GLU A 1 267 ? -0.874 -30.047 5.645 1 98 267 GLU A C 1
ATOM 2097 O O . GLU A 1 267 ? -0.28 -31 6.141 1 98 267 GLU A O 1
ATOM 2102 N N . TYR A 1 268 ? -2.057 -30.125 5.164 1 98.06 268 TYR A N 1
ATOM 2103 C CA . TYR A 1 268 ? -2.768 -31.391 5.102 1 98.06 268 TYR A CA 1
ATOM 2104 C C . TYR A 1 268 ? -2.025 -32.375 4.223 1 98.06 268 TYR A C 1
ATOM 2106 O O . TYR A 1 268 ? -1.861 -33.562 4.594 1 98.06 268 TYR A O 1
ATOM 2114 N N . LEU A 1 269 ? -1.596 -31.938 3.104 1 98.06 269 LEU A N 1
ATOM 2115 C CA . LEU A 1 269 ? -0.862 -32.781 2.168 1 98.06 269 LEU A CA 1
ATOM 2116 C C . LEU A 1 269 ? 0.457 -33.25 2.777 1 98.06 269 LEU A C 1
ATOM 2118 O O . LEU A 1 269 ? 0.842 -34.406 2.619 1 98.06 269 LEU A O 1
ATOM 2122 N N . ALA A 1 270 ? 1.136 -32.312 3.4 1 97.81 270 ALA A N 1
ATOM 2123 C CA . ALA A 1 270 ? 2.406 -32.656 4.039 1 97.81 270 ALA A CA 1
ATOM 2124 C C . ALA A 1 270 ? 2.217 -33.719 5.113 1 97.81 270 ALA A C 1
ATOM 2126 O O . ALA A 1 270 ? 3.029 -34.625 5.234 1 97.81 270 ALA A O 1
ATOM 2127 N N . ALA A 1 271 ? 1.204 -33.562 5.898 1 97 271 ALA A N 1
ATOM 2128 C CA . ALA A 1 271 ? 0.908 -34.531 6.953 1 97 271 ALA A CA 1
ATOM 2129 C C . ALA A 1 271 ? 0.578 -35.906 6.367 1 97 271 ALA A C 1
ATOM 2131 O O . ALA A 1 271 ? 0.96 -36.938 6.926 1 97 271 ALA A O 1
ATOM 2132 N N . ARG A 1 272 ? -0.101 -35.906 5.348 1 95.75 272 ARG A N 1
ATOM 2133 C CA . ARG A 1 272 ? -0.544 -37.125 4.699 1 95.75 272 ARG A CA 1
ATOM 2134 C C . ARG A 1 272 ? 0.63 -37.875 4.074 1 95.75 272 ARG A C 1
ATOM 2136 O O . ARG A 1 272 ? 0.688 -39.094 4.121 1 95.75 272 ARG A O 1
ATOM 2143 N N . THR A 1 273 ? 1.545 -37.156 3.518 1 96.31 273 THR A N 1
ATOM 2144 C CA . THR A 1 273 ? 2.623 -37.781 2.752 1 96.31 273 THR A CA 1
ATOM 2145 C C . THR A 1 273 ? 3.877 -37.938 3.607 1 96.31 273 THR A C 1
ATOM 2147 O O . THR A 1 273 ? 4.762 -38.719 3.287 1 96.31 273 THR A O 1
ATOM 2150 N N . GLY A 1 274 ? 4.023 -37.094 4.57 1 96.44 274 GLY A N 1
ATOM 2151 C CA . GLY A 1 274 ? 5.227 -37.062 5.387 1 96.44 274 GLY A CA 1
ATOM 2152 C C . GLY A 1 274 ? 6.387 -36.344 4.719 1 96.44 274 GLY A C 1
ATOM 2153 O O . GLY A 1 274 ? 7.539 -36.5 5.133 1 96.44 274 GLY A O 1
ATOM 2154 N N . THR A 1 275 ? 6.02 -35.688 3.652 1 95.69 275 THR A N 1
ATOM 2155 C CA . THR A 1 275 ? 7.047 -34.938 2.93 1 95.69 275 THR A CA 1
ATOM 2156 C C . THR A 1 275 ? 6.699 -33.438 2.879 1 95.69 275 THR A C 1
ATOM 2158 O O . THR A 1 275 ? 5.551 -33.062 3.111 1 95.69 275 THR A O 1
ATOM 2161 N N . GLU A 1 276 ? 7.727 -32.688 2.625 1 95.62 276 GLU A N 1
ATOM 2162 C CA . GLU A 1 276 ? 7.5 -31.266 2.5 1 95.62 276 GLU A CA 1
ATOM 2163 C C . GLU A 1 276 ? 6.691 -30.938 1.247 1 95.62 276 GLU A C 1
ATOM 2165 O O . GLU A 1 276 ? 6.91 -31.531 0.189 1 95.62 276 GLU A O 1
ATOM 2170 N N . VAL A 1 277 ? 5.754 -30.125 1.365 1 97.25 277 VAL A N 1
ATOM 2171 C CA . VAL A 1 277 ? 4.969 -29.578 0.267 1 97.25 277 VAL A CA 1
ATOM 2172 C C . VAL A 1 277 ? 5.094 -28.062 0.251 1 97.25 277 VAL A C 1
ATOM 2174 O O . VAL A 1 277 ? 4.938 -27.406 1.286 1 97.25 277 VAL A O 1
ATOM 2177 N N . LEU A 1 278 ? 5.438 -27.5 -0.893 1 97.5 278 LEU A N 1
ATOM 2178 C CA . LEU A 1 278 ? 5.609 -26.062 -1.015 1 97.5 278 LEU A CA 1
ATOM 2179 C C . LEU A 1 278 ? 4.336 -25.391 -1.526 1 97.5 278 LEU A C 1
ATOM 2181 O O . LEU A 1 278 ? 3.684 -25.906 -2.436 1 97.5 278 LEU A O 1
ATOM 2185 N N . SER A 1 279 ? 3.977 -24.25 -0.933 1 97.94 279 SER A N 1
ATOM 2186 C CA . SER A 1 279 ? 2.811 -23.5 -1.389 1 97.94 279 SER A CA 1
ATOM 2187 C C . SER A 1 279 ? 2.945 -23.094 -2.855 1 97.94 279 SER A C 1
ATOM 2189 O O . SER A 1 279 ? 1.95 -23.047 -3.582 1 97.94 279 SER A O 1
ATOM 2191 N N . VAL A 1 280 ? 4.195 -22.812 -3.309 1 97.44 280 VAL A N 1
ATOM 2192 C CA . VAL A 1 280 ? 4.473 -22.469 -4.695 1 97.44 280 VAL A CA 1
ATOM 2193 C C . VAL A 1 280 ? 3.984 -23.578 -5.621 1 97.44 280 VAL A C 1
ATOM 2195 O O . VAL A 1 280 ? 3.326 -23.297 -6.629 1 97.44 280 VAL A O 1
ATOM 2198 N N . GLN A 1 281 ? 4.246 -24.781 -5.254 1 96.62 281 GLN A N 1
ATOM 2199 C CA . GLN A 1 281 ? 3.871 -25.922 -6.074 1 96.62 281 GLN A CA 1
ATOM 2200 C C . GLN A 1 281 ? 2.363 -26.172 -6.027 1 96.62 281 GLN A C 1
ATOM 2202 O O . GLN A 1 281 ? 1.756 -26.531 -7.039 1 96.62 281 GLN A O 1
ATOM 2207 N N . VAL A 1 282 ? 1.801 -26.016 -4.844 1 97.88 282 VAL A N 1
ATOM 2208 C CA . VAL A 1 282 ? 0.352 -26.125 -4.715 1 97.88 282 VAL A CA 1
ATOM 2209 C C . VAL A 1 282 ? -0.333 -25.078 -5.594 1 97.88 282 VAL A C 1
ATOM 2211 O O . VAL A 1 282 ? -1.315 -25.391 -6.273 1 97.88 282 VAL A O 1
ATOM 2214 N N . ASP A 1 283 ? 0.17 -23.875 -5.547 1 97.75 283 ASP A N 1
ATOM 2215 C CA . ASP A 1 283 ? -0.38 -22.781 -6.352 1 97.75 283 ASP A CA 1
ATOM 2216 C C . ASP A 1 283 ? -0.306 -23.109 -7.84 1 97.75 283 ASP A C 1
ATOM 2218 O O . ASP A 1 283 ? -1.283 -22.938 -8.57 1 97.75 283 ASP A O 1
ATOM 2222 N N . TRP A 1 284 ? 0.892 -23.547 -8.297 1 96.31 284 TRP A N 1
ATOM 2223 C CA . TRP A 1 284 ? 1.073 -23.891 -9.703 1 96.31 284 TRP A CA 1
ATOM 2224 C C . TRP A 1 284 ? 0.067 -24.938 -10.148 1 96.31 284 TRP A C 1
ATOM 2226 O O . TRP A 1 284 ? -0.513 -24.844 -11.234 1 96.31 284 TRP A O 1
ATOM 2236 N N . TRP A 1 285 ? -0.121 -25.906 -9.336 1 95.75 285 TRP A N 1
ATOM 2237 C CA . TRP A 1 285 ? -1.025 -27 -9.672 1 95.75 285 TRP A CA 1
ATOM 2238 C C . TRP A 1 285 ? -2.473 -26.516 -9.711 1 95.75 285 TRP A C 1
ATOM 2240 O O . TRP A 1 285 ? -3.203 -26.797 -10.664 1 95.75 285 TRP A O 1
ATOM 2250 N N . LEU A 1 286 ? -2.898 -25.812 -8.656 1 96.06 286 LEU A N 1
ATOM 2251 C CA . LEU A 1 286 ? -4.262 -25.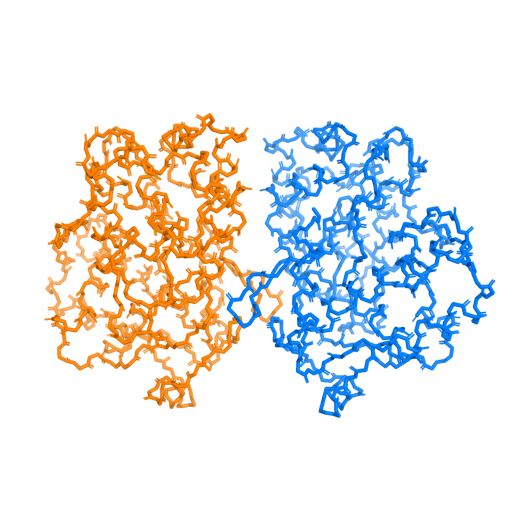297 -8.609 1 96.06 286 LEU A CA 1
ATOM 2252 C C . LEU A 1 286 ? -4.531 -24.375 -9.797 1 96.06 286 LEU A C 1
ATOM 2254 O O . LEU A 1 286 ? -5.582 -24.469 -10.438 1 96.06 286 LEU A O 1
ATOM 2258 N N . TRP A 1 287 ? -3.625 -23.5 -10.062 1 94 287 TRP A N 1
ATOM 2259 C CA . TRP A 1 287 ? -3.783 -22.547 -11.156 1 94 287 TRP A CA 1
ATOM 2260 C C . TRP A 1 287 ? -3.922 -23.281 -12.492 1 94 287 TRP A C 1
ATOM 2262 O O . TRP A 1 287 ? -4.805 -22.953 -13.289 1 94 287 TRP A O 1
ATOM 2272 N N . SER A 1 288 ? -3.051 -24.25 -12.742 1 91.25 288 SER A N 1
ATOM 2273 C CA . SER A 1 288 ? -3.076 -25 -13.992 1 91.25 288 SER A CA 1
ATOM 2274 C C . SER A 1 288 ? -4.379 -25.781 -14.141 1 91.25 288 SER A C 1
ATOM 2276 O O . SER A 1 288 ? -4.879 -25.953 -15.258 1 91.25 288 SER A O 1
ATOM 2278 N N . SER A 1 289 ? -4.953 -26.203 -13.062 1 87.94 289 SER A N 1
ATOM 2279 C CA . SER A 1 289 ? -6.18 -26.984 -13.07 1 87.94 289 SER A CA 1
ATOM 2280 C C . SER A 1 289 ? -7.398 -26.094 -13.328 1 87.94 289 SER A C 1
ATOM 2282 O O . SER A 1 289 ? -8.477 -26.594 -13.656 1 87.94 289 SER A O 1
ATOM 2284 N N . GLY A 1 290 ? -7.25 -24.828 -13.195 1 83.38 290 GLY A N 1
ATOM 2285 C CA . GLY A 1 290 ? -8.367 -23.906 -13.359 1 83.38 290 GLY A CA 1
ATOM 2286 C C . GLY A 1 290 ? -8.461 -23.328 -14.758 1 83.38 290 GLY A C 1
ATOM 2287 O O . GLY A 1 290 ? -9.383 -22.562 -15.055 1 83.38 290 GLY A O 1
ATOM 2288 N N . LEU A 1 291 ? -7.543 -23.703 -15.531 1 78.81 291 LEU A N 1
ATOM 2289 C CA . LEU A 1 291 ? -7.551 -23.203 -16.906 1 78.81 291 LEU A CA 1
ATOM 2290 C C . LEU A 1 291 ? -8.633 -23.891 -17.719 1 78.81 291 LEU A C 1
ATOM 2292 O O . LEU A 1 291 ? -8.969 -25.047 -17.469 1 78.81 291 LEU A O 1
ATOM 2296 N N . PRO A 1 292 ? -9.273 -23.141 -18.578 1 68.38 292 PRO A N 1
ATOM 2297 C CA . PRO A 1 292 ? -10.375 -23.672 -19.375 1 68.38 292 PRO A CA 1
ATOM 2298 C C . PRO A 1 292 ? -10.023 -25.016 -20.031 1 68.38 292 PRO A C 1
ATOM 2300 O O . PRO A 1 292 ? -10.898 -25.859 -20.219 1 68.38 292 PRO A O 1
ATOM 2303 N N . SER A 1 293 ? -8.82 -25.156 -20.328 1 65 293 SER A N 1
ATOM 2304 C CA . SER A 1 293 ? -8.406 -26.375 -21 1 65 293 SER A CA 1
ATOM 2305 C C . SER A 1 293 ? -8.398 -27.562 -20.047 1 65 293 SER A C 1
ATOM 2307 O O . SER A 1 293 ? -8.453 -28.719 -20.469 1 65 293 SER A O 1
ATOM 2309 N N . ALA A 1 294 ? -8.414 -27.344 -18.781 1 63.91 294 ALA A N 1
ATOM 2310 C CA . ALA A 1 294 ? -8.211 -28.422 -17.828 1 63.91 294 ALA A CA 1
ATOM 2311 C C . ALA A 1 294 ? -9.531 -28.859 -17.188 1 63.91 294 ALA A C 1
ATOM 2313 O O . ALA A 1 294 ? -9.711 -30.016 -16.844 1 63.91 294 ALA A O 1
ATOM 2314 N N . VAL A 1 295 ? -10.266 -28.031 -16.703 1 62.88 295 VAL A N 1
ATOM 2315 C CA . VAL A 1 295 ? -11.391 -28.438 -15.867 1 62.88 295 VAL A CA 1
ATOM 2316 C C . VAL A 1 295 ? -12.695 -27.906 -16.453 1 62.88 295 VAL A C 1
ATOM 2318 O O . VAL A 1 295 ? -12.789 -26.734 -16.812 1 62.88 295 VAL A O 1
ATOM 2321 N N . GLU A 1 296 ? -13.57 -29.016 -16.656 1 63.59 296 GLU A N 1
ATOM 2322 C CA . GLU A 1 296 ? -14.945 -28.703 -17.047 1 63.59 296 GLU A CA 1
ATOM 2323 C C . GLU A 1 296 ? -15.727 -28.109 -15.875 1 63.59 296 GLU A C 1
ATOM 2325 O O . GLU A 1 296 ? -15.578 -28.562 -14.734 1 63.59 296 GLU A O 1
ATOM 2330 N N . LYS A 1 297 ? -16.031 -26.766 -15.688 1 78.69 297 LYS A N 1
ATOM 2331 C CA . LYS A 1 297 ? -17.109 -26.312 -14.82 1 78.69 297 LYS A CA 1
ATOM 2332 C C . LYS A 1 297 ? -16.578 -25.438 -13.688 1 78.69 297 LYS A C 1
ATOM 2334 O O . LYS A 1 297 ? -17.172 -25.344 -12.625 1 78.69 297 LYS A O 1
ATOM 2339 N N . VAL A 1 298 ? -15.359 -24.906 -13.938 1 85.12 298 VAL A N 1
ATOM 2340 C CA . VAL A 1 298 ? -14.945 -23.953 -12.922 1 85.12 298 VAL A CA 1
ATOM 2341 C C . VAL A 1 298 ? -15.828 -22.703 -12.977 1 85.12 298 VAL A C 1
ATOM 2343 O O . VAL A 1 298 ? -16.156 -22.219 -14.062 1 85.12 298 VAL A O 1
ATOM 2346 N N . PRO A 1 299 ? -16.344 -22.375 -11.812 1 90.69 299 PRO A N 1
ATOM 2347 C CA . PRO A 1 299 ? -17.156 -21.172 -11.805 1 90.69 299 PRO A CA 1
ATOM 2348 C C . PRO A 1 299 ? -16.391 -19.938 -12.281 1 90.69 299 PRO A C 1
ATOM 2350 O O . PRO A 1 299 ? -15.156 -19.953 -12.344 1 90.69 299 PRO A O 1
ATOM 2353 N N . PRO A 1 300 ? -17.141 -18.938 -12.664 1 93.75 300 PRO A N 1
ATOM 2354 C CA . PRO A 1 300 ? -16.484 -17.688 -13.07 1 93.75 300 PRO A CA 1
ATOM 2355 C C . PRO A 1 300 ? -15.57 -17.125 -11.992 1 93.75 300 PRO A C 1
ATOM 2357 O O . PRO A 1 300 ? -15.875 -17.234 -10.797 1 93.75 300 PRO A O 1
ATOM 2360 N N . TYR A 1 301 ? -14.445 -16.609 -12.383 1 94.38 301 TYR A N 1
ATOM 2361 C CA . TYR A 1 301 ? -13.578 -15.945 -11.406 1 94.38 301 TYR A CA 1
ATOM 2362 C C . TYR A 1 301 ? -14.07 -14.539 -11.109 1 94.38 301 TYR A C 1
ATOM 2364 O O . TYR A 1 301 ? -14.773 -13.93 -11.922 1 94.38 301 TYR A O 1
ATOM 2372 N N . HIS A 1 302 ? -13.758 -14.023 -9.945 1 98 302 HIS A N 1
ATOM 2373 C CA . HIS A 1 302 ? -14.141 -12.656 -9.609 1 98 302 HIS A CA 1
ATOM 2374 C C . HIS A 1 302 ? -13.344 -11.648 -10.43 1 98 302 HIS A C 1
ATOM 2376 O O . HIS A 1 302 ? -12.227 -11.938 -10.867 1 98 302 HIS A O 1
ATOM 2382 N N . ARG A 1 303 ? -13.953 -10.555 -10.68 1 98.12 303 ARG A N 1
ATOM 2383 C CA . ARG A 1 303 ? -13.352 -9.508 -11.5 1 98.12 303 ARG A CA 1
ATOM 2384 C C . ARG A 1 303 ? -13.109 -8.242 -10.688 1 98.12 303 ARG A C 1
ATOM 2386 O O . ARG A 1 303 ? -14.047 -7.688 -10.109 1 98.12 303 ARG A O 1
ATOM 2393 N N . THR A 1 304 ? -11.898 -7.84 -10.562 1 98.38 304 THR A N 1
ATOM 2394 C CA . THR A 1 304 ? -11.5 -6.594 -9.922 1 98.38 304 THR A CA 1
ATOM 2395 C C . THR A 1 304 ? -10.461 -5.859 -10.766 1 98.38 304 THR A C 1
ATOM 2397 O O . THR A 1 304 ? -9.438 -6.434 -11.141 1 98.38 304 THR A O 1
ATOM 2400 N N . GLN A 1 305 ? -10.742 -4.598 -11.109 1 97.75 305 GLN A N 1
ATOM 2401 C CA . GLN A 1 305 ? -9.75 -3.793 -11.82 1 97.75 305 GLN A CA 1
ATOM 2402 C C . GLN A 1 305 ? -8.656 -3.307 -10.875 1 97.75 305 GLN A C 1
ATOM 2404 O O . GLN A 1 305 ? -8.867 -2.373 -10.102 1 97.75 305 GLN A O 1
ATOM 2409 N N . THR A 1 306 ? -7.473 -3.9 -11 1 98.31 306 THR A N 1
ATOM 2410 C CA . THR A 1 306 ? -6.348 -3.582 -10.125 1 98.31 306 THR A CA 1
ATOM 2411 C C . THR A 1 306 ? -5.02 -3.838 -10.836 1 98.31 306 THR A C 1
ATOM 2413 O O . THR A 1 306 ? -4.992 -4.453 -11.906 1 98.31 306 THR A O 1
ATOM 2416 N N . ILE A 1 307 ? -3.98 -3.398 -10.266 1 98.56 307 ILE A N 1
ATOM 2417 C CA . ILE A 1 307 ? -2.664 -3.6 -10.867 1 98.56 307 ILE A CA 1
ATOM 2418 C C . ILE A 1 307 ? -1.963 -4.773 -10.18 1 98.56 307 ILE A C 1
ATOM 2420 O O . ILE A 1 307 ? -0.825 -5.105 -10.523 1 98.56 307 ILE A O 1
ATOM 2424 N N . TYR A 1 308 ? -2.613 -5.426 -9.281 1 98.69 308 TYR A N 1
ATOM 2425 C CA . TYR A 1 308 ? -1.904 -6.363 -8.414 1 98.69 308 TYR A CA 1
ATOM 2426 C C . TYR A 1 308 ? -2.119 -7.797 -8.875 1 98.69 308 TYR A C 1
ATOM 2428 O O . TYR A 1 308 ? -1.376 -8.703 -8.484 1 98.69 308 TYR A O 1
ATOM 2436 N N . TYR A 1 309 ? -3.217 -7.965 -9.672 1 98.06 309 TYR A N 1
ATOM 2437 C CA . TYR A 1 309 ? -3.463 -9.305 -10.188 1 98.06 309 TYR A CA 1
ATOM 2438 C C . TYR A 1 309 ? -4.391 -9.266 -11.398 1 98.06 309 TYR A C 1
ATOM 2440 O O . TYR A 1 309 ? -5.094 -8.273 -11.617 1 98.06 309 TYR A O 1
ATOM 2448 N N . MET B 1 1 ? 7.562 12.789 -4.648 1 88.5 1 MET B N 1
ATOM 2449 C CA . MET B 1 1 ? 6.316 13.453 -4.285 1 88.5 1 MET B CA 1
ATOM 2450 C C . MET B 1 1 ? 5.5 13.797 -5.527 1 88.5 1 MET B C 1
ATOM 2452 O O . MET B 1 1 ? 4.281 13.953 -5.449 1 88.5 1 MET B O 1
ATOM 2456 N N . GLU B 1 2 ? 6.227 13.695 -6.633 1 91.75 2 GLU B N 1
ATOM 2457 C CA . GLU B 1 2 ? 5.52 13.906 -7.891 1 91.75 2 GLU B CA 1
ATOM 2458 C C . GLU B 1 2 ? 4.453 12.836 -8.109 1 91.75 2 GLU B C 1
ATOM 2460 O O . GLU B 1 2 ? 3.385 13.117 -8.656 1 91.75 2 GLU B O 1
ATOM 2465 N N . ALA B 1 3 ? 4.738 11.656 -7.633 1 95.44 3 ALA B N 1
ATOM 2466 C CA . ALA B 1 3 ? 3.76 10.578 -7.75 1 95.44 3 ALA B CA 1
ATOM 2467 C C . ALA B 1 3 ? 2.484 10.914 -6.98 1 95.44 3 ALA B C 1
ATOM 2469 O O . ALA B 1 3 ? 1.381 10.586 -7.422 1 95.44 3 ALA B O 1
ATOM 2470 N N . VAL B 1 4 ? 2.641 11.562 -5.844 1 98.56 4 VAL B N 1
ATOM 2471 C CA . VAL B 1 4 ? 1.48 11.953 -5.051 1 98.56 4 VAL B CA 1
ATOM 2472 C C . VAL B 1 4 ? 0.671 13.008 -5.809 1 98.56 4 VAL B C 1
ATOM 2474 O O . VAL B 1 4 ? -0.534 12.844 -6.016 1 98.56 4 VAL B O 1
ATOM 2477 N N . ARG B 1 5 ? 1.309 14.047 -6.305 1 98.38 5 ARG B N 1
ATOM 2478 C CA . ARG B 1 5 ? 0.63 15.133 -7.004 1 98.38 5 ARG B CA 1
ATOM 2479 C C . ARG B 1 5 ? -0.059 14.625 -8.266 1 98.38 5 ARG B C 1
ATOM 2481 O O . ARG B 1 5 ? -1.238 14.906 -8.492 1 98.38 5 ARG B O 1
ATOM 2488 N N . SER B 1 6 ? 0.676 13.875 -9.078 1 98.25 6 SER B N 1
ATOM 2489 C CA . SER B 1 6 ? 0.156 13.469 -10.383 1 98.25 6 SER B CA 1
ATOM 2490 C C . SER B 1 6 ? -0.977 12.461 -10.234 1 98.25 6 SER B C 1
ATOM 2492 O O . SER B 1 6 ? -1.985 12.547 -10.945 1 98.25 6 SER B O 1
ATOM 2494 N N . SER B 1 7 ? -0.84 11.469 -9.328 1 98.69 7 SER B N 1
ATOM 2495 C CA . SER B 1 7 ? -1.893 10.469 -9.172 1 98.69 7 SER B CA 1
ATOM 2496 C C . SER B 1 7 ? -3.143 11.078 -8.547 1 98.69 7 SER B C 1
ATOM 2498 O O . SER B 1 7 ? -4.266 10.727 -8.914 1 98.69 7 SER B O 1
ATOM 2500 N N . CYS B 1 8 ? -2.965 12.016 -7.617 1 98.81 8 CYS B N 1
ATOM 2501 C CA . CYS B 1 8 ? -4.117 12.656 -6.988 1 98.81 8 CYS B CA 1
ATOM 2502 C C . CYS B 1 8 ? -4.82 13.594 -7.961 1 98.81 8 CYS B C 1
ATOM 2504 O O . CYS B 1 8 ? -6.047 13.688 -7.965 1 98.81 8 CYS B O 1
ATOM 2506 N N . SER B 1 9 ? -4.035 14.328 -8.734 1 98.69 9 SER B N 1
ATOM 2507 C CA . SER B 1 9 ? -4.641 15.164 -9.766 1 98.69 9 SER B CA 1
ATOM 2508 C C . SER B 1 9 ? -5.434 14.32 -10.766 1 98.69 9 SER B C 1
ATOM 2510 O O . SER B 1 9 ? -6.504 14.734 -11.219 1 98.69 9 SER B O 1
ATOM 2512 N N . TRP B 1 10 ? -4.906 13.156 -11.133 1 98.75 10 TRP B N 1
ATOM 2513 C CA . TRP B 1 10 ? -5.621 12.25 -12.031 1 98.75 10 TRP B CA 1
ATOM 2514 C C . TRP B 1 10 ? -6.953 11.828 -11.422 1 98.75 10 TRP B C 1
ATOM 2516 O O . TRP B 1 10 ? -7.973 11.781 -12.117 1 98.75 10 TRP B O 1
ATOM 2526 N N . VAL B 1 11 ? -6.977 11.516 -10.125 1 98.88 11 VAL B N 1
ATOM 2527 C CA . VAL B 1 11 ? -8.219 11.156 -9.445 1 98.88 11 VAL B CA 1
ATOM 2528 C C . VAL B 1 11 ? -9.203 12.32 -9.516 1 98.88 11 VAL B C 1
ATOM 2530 O O . VAL B 1 11 ? -10.383 12.125 -9.836 1 98.88 11 VAL B O 1
ATOM 2533 N N . ALA B 1 12 ? -8.695 13.516 -9.227 1 98.88 12 ALA B N 1
ATOM 2534 C CA . ALA B 1 12 ? -9.562 14.688 -9.25 1 98.88 12 ALA B CA 1
ATOM 2535 C C . ALA B 1 12 ? -10.211 14.875 -10.617 1 98.88 12 ALA B C 1
ATOM 2537 O O . ALA B 1 12 ? -11.383 15.25 -10.711 1 98.88 12 ALA B O 1
ATOM 2538 N N . ASP B 1 13 ? -9.477 14.617 -11.664 1 98.56 13 ASP B N 1
ATOM 2539 C CA . ASP B 1 13 ? -9.961 14.789 -13.031 1 98.56 13 ASP B CA 1
ATOM 2540 C C . ASP B 1 13 ? -10.953 13.688 -13.406 1 98.56 13 ASP B C 1
ATOM 2542 O O . ASP B 1 13 ? -11.711 13.828 -14.367 1 98.56 13 ASP B O 1
ATOM 2546 N N . ASN B 1 14 ? -10.984 12.602 -12.664 1 98.56 14 ASN B N 1
ATOM 2547 C CA . ASN B 1 14 ? -11.812 11.453 -13.016 1 98.56 14 ASN B CA 1
ATOM 2548 C C . ASN B 1 14 ? -12.812 11.125 -11.906 1 98.56 14 ASN B C 1
ATOM 2550 O O . ASN B 1 14 ? -13.438 10.062 -11.93 1 98.56 14 ASN B O 1
ATOM 2554 N N . ALA B 1 15 ? -12.992 12.023 -10.969 1 98.62 15 ALA B N 1
ATOM 2555 C CA . ALA B 1 15 ? -13.812 11.789 -9.781 1 98.62 15 ALA B CA 1
ATOM 2556 C C . ALA B 1 15 ? -15.297 11.859 -10.125 1 98.62 15 ALA B C 1
ATOM 2558 O O . ALA B 1 15 ? -15.703 12.617 -11.008 1 98.62 15 ALA B O 1
ATOM 2559 N N . SER B 1 16 ? -16.078 11.094 -9.398 1 98.31 16 SER B N 1
ATOM 2560 C CA . SER B 1 16 ? -17.516 11.039 -9.594 1 98.31 16 SER B CA 1
ATOM 2561 C C . SER B 1 16 ? -18.266 11.672 -8.422 1 98.31 16 SER B C 1
ATOM 2563 O O . SER B 1 16 ? -19.406 12.117 -8.57 1 98.31 16 SER B O 1
ATOM 2565 N N . HIS B 1 17 ? -17.656 11.75 -7.27 1 98.75 17 HIS B N 1
ATOM 2566 C CA . HIS B 1 17 ? -18.375 12.102 -6.047 1 98.75 17 HIS B CA 1
ATOM 2567 C C . HIS B 1 17 ? -17.875 13.43 -5.484 1 98.75 17 HIS B C 1
ATOM 2569 O O . HIS B 1 17 ? -18.578 14.078 -4.703 1 98.75 17 HIS B O 1
ATOM 2575 N N . VAL B 1 18 ? -16.656 13.836 -5.82 1 98.88 18 VAL B N 1
ATOM 2576 C CA . VAL B 1 18 ? -16.031 15.023 -5.254 1 98.88 18 VAL B CA 1
ATOM 2577 C C . VAL B 1 18 ? -15.508 15.922 -6.375 1 98.88 18 VAL B C 1
ATOM 2579 O O . VAL B 1 18 ? -14.969 15.43 -7.367 1 98.88 18 VAL B O 1
ATOM 2582 N N . SER B 1 19 ? -15.656 17.141 -6.262 1 98.75 19 SER B N 1
ATOM 2583 C CA . SER B 1 19 ? -15.109 18.094 -7.219 1 98.75 19 SER B CA 1
ATOM 2584 C C . SER B 1 19 ? -14.477 19.281 -6.508 1 98.75 19 SER B C 1
ATOM 2586 O O . SER B 1 19 ? -14.758 19.531 -5.336 1 98.75 19 SER B O 1
ATOM 2588 N N . ILE B 1 20 ? -13.594 19.984 -7.203 1 98.88 20 ILE B N 1
ATOM 2589 C CA . ILE B 1 20 ? -12.914 21.156 -6.688 1 98.88 20 ILE B CA 1
ATOM 2590 C C . ILE B 1 20 ? -13.461 22.406 -7.371 1 98.88 20 ILE B C 1
ATOM 2592 O O . ILE B 1 20 ? -13.445 22.516 -8.602 1 98.88 20 ILE B O 1
ATOM 2596 N N . ASP B 1 21 ? -13.938 23.297 -6.621 1 98.31 21 ASP B N 1
ATOM 2597 C CA . ASP B 1 21 ? -14.5 24.531 -7.148 1 98.31 21 ASP B CA 1
ATOM 2598 C C . ASP B 1 21 ? -13.523 25.703 -6.98 1 98.31 21 ASP B C 1
ATOM 2600 O O . ASP B 1 21 ? -13.281 26.156 -5.863 1 98.31 21 ASP B O 1
ATOM 2604 N N . PRO B 1 22 ? -13.016 26.281 -8.07 1 97.56 22 PRO B N 1
ATOM 2605 C CA . PRO B 1 22 ? -12.055 27.375 -7.98 1 97.56 22 PRO B CA 1
ATOM 2606 C C . PRO B 1 22 ? -12.641 28.609 -7.293 1 97.56 22 PRO B C 1
ATOM 2608 O O . PRO B 1 22 ? -11.898 29.391 -6.684 1 97.56 22 PRO B O 1
ATOM 2611 N N . ALA B 1 23 ? -13.938 28.781 -7.375 1 98.19 23 ALA B N 1
ATOM 2612 C CA . ALA B 1 23 ? -14.562 29.938 -6.727 1 98.19 23 ALA B CA 1
ATOM 2613 C C . ALA B 1 23 ? -14.352 29.891 -5.215 1 98.19 23 ALA B C 1
ATOM 2615 O O . ALA B 1 23 ? -14.211 30.938 -4.574 1 98.19 23 ALA B O 1
ATOM 2616 N N . GLY B 1 24 ? -14.383 28.688 -4.68 1 98.06 24 GLY B N 1
ATOM 2617 C CA . GLY B 1 24 ? -14.109 28.531 -3.256 1 98.06 24 GLY B CA 1
ATOM 2618 C C . GLY B 1 24 ? -12.711 28.953 -2.865 1 98.06 24 GLY B C 1
ATOM 2619 O O . GLY B 1 24 ? -12.5 29.5 -1.778 1 98.06 24 GLY B O 1
ATOM 2620 N N . ILE B 1 25 ? -11.781 28.719 -3.711 1 98.19 25 ILE B N 1
ATOM 2621 C CA . ILE B 1 25 ? -10.398 29.094 -3.465 1 98.19 25 ILE B CA 1
ATOM 2622 C C . ILE B 1 25 ? -10.266 30.609 -3.426 1 98.19 25 ILE B C 1
ATOM 2624 O O . ILE B 1 25 ? -9.641 31.172 -2.518 1 98.19 25 ILE B O 1
ATOM 2628 N N . GLU B 1 26 ? -10.859 31.25 -4.406 1 97.69 26 GLU B N 1
ATOM 2629 C CA . GLU B 1 26 ? -10.82 32.719 -4.457 1 97.69 26 GLU B CA 1
ATOM 2630 C C . GLU B 1 26 ? -11.453 33.312 -3.211 1 97.69 26 GLU B C 1
ATOM 2632 O O . GLU B 1 26 ? -10.914 34.25 -2.627 1 97.69 26 GLU B O 1
ATOM 2637 N N . LYS B 1 27 ? -12.57 32.75 -2.861 1 97.19 27 LYS B N 1
ATOM 2638 C CA . LYS B 1 27 ? -13.289 33.219 -1.681 1 97.19 27 LYS B CA 1
ATOM 2639 C C . LYS B 1 27 ? -12.43 33.094 -0.427 1 97.19 27 LYS B C 1
ATOM 2641 O O . LYS B 1 27 ? -12.359 34.031 0.374 1 97.19 27 LYS B O 1
ATOM 2646 N N . LEU B 1 28 ? -11.836 31.953 -0.245 1 96.94 28 LEU B N 1
ATOM 2647 C CA . LEU B 1 28 ? -10.992 31.719 0.924 1 96.94 28 LEU B CA 1
ATOM 2648 C C . LEU B 1 28 ? -9.805 32.688 0.931 1 96.94 28 LEU B C 1
ATOM 2650 O O . LEU B 1 28 ? -9.477 33.25 1.969 1 96.94 28 LEU B O 1
ATOM 2654 N N . VAL B 1 29 ? -9.141 32.844 -0.185 1 97.25 29 VAL B N 1
ATOM 2655 C CA . VAL B 1 29 ? -7.957 33.688 -0.274 1 97.25 29 VAL B CA 1
ATOM 2656 C C . VAL B 1 29 ? -8.328 35.125 0.027 1 97.25 29 VAL B C 1
ATOM 2658 O O . VAL B 1 29 ? -7.594 35.844 0.726 1 97.25 29 VAL B O 1
ATOM 2661 N N . ASP B 1 30 ? -9.461 35.562 -0.499 1 96.75 30 ASP B N 1
ATOM 2662 C CA . ASP B 1 30 ? -9.945 36.906 -0.192 1 96.75 30 ASP B CA 1
ATOM 2663 C C . ASP B 1 30 ? -10.219 37.062 1.302 1 96.75 30 ASP B C 1
ATOM 2665 O O . ASP B 1 30 ? -9.906 38.094 1.89 1 96.75 30 ASP B O 1
ATOM 2669 N N . HIS B 1 31 ? -10.82 36.062 1.83 1 95.06 31 HIS B N 1
ATOM 2670 C CA . HIS B 1 31 ? -11.18 36.062 3.242 1 95.06 31 HIS B CA 1
ATOM 2671 C C . HIS B 1 31 ? -9.953 36.25 4.125 1 95.06 31 HIS B C 1
ATOM 2673 O O . HIS B 1 31 ? -10.016 36.938 5.164 1 95.06 31 HIS B O 1
ATOM 2679 N N . ILE B 1 32 ? -8.844 35.688 3.729 1 95.38 32 ILE B N 1
ATOM 2680 C CA . ILE B 1 32 ? -7.656 35.75 4.578 1 95.38 32 ILE B CA 1
ATOM 2681 C C . ILE B 1 32 ? -6.77 36.906 4.137 1 95.38 32 ILE B C 1
ATOM 2683 O O . ILE B 1 32 ? -5.582 36.969 4.469 1 95.38 32 ILE B O 1
ATOM 2687 N N . GLY B 1 33 ? -7.25 37.781 3.314 1 95.25 33 GLY B N 1
ATOM 2688 C CA . GLY B 1 33 ? -6.555 39 2.932 1 95.25 33 GLY B CA 1
ATOM 2689 C C . GLY B 1 33 ? -5.48 38.781 1.883 1 95.25 33 GLY B C 1
ATOM 2690 O O . GLY B 1 33 ? -4.551 39.562 1.751 1 95.25 33 GLY B O 1
ATOM 2691 N N . GLY B 1 34 ? -5.523 37.656 1.29 1 94.56 34 GLY B N 1
ATOM 2692 C CA . GLY B 1 34 ? -4.656 37.406 0.152 1 94.56 34 GLY B CA 1
ATOM 2693 C C . GLY B 1 34 ? -3.332 36.781 0.542 1 94.56 34 GLY B C 1
ATOM 2694 O O . GLY B 1 34 ? -2.512 36.469 -0.322 1 94.56 34 GLY B O 1
ATOM 2695 N N . LYS B 1 35 ? -3.172 36.594 1.823 1 95.69 35 LYS B N 1
ATOM 2696 C CA . LYS B 1 35 ? -1.929 36 2.309 1 95.69 35 LYS B CA 1
ATOM 2697 C C . LYS B 1 35 ? -2.201 34.969 3.383 1 95.69 35 LYS B C 1
ATOM 2699 O O . LYS B 1 35 ? -3.084 35.156 4.223 1 95.69 35 LYS B O 1
ATOM 2704 N N . LEU B 1 36 ? -1.461 33.844 3.242 1 95.88 36 LEU B N 1
ATOM 2705 C CA . LEU B 1 36 ? -1.605 32.781 4.234 1 95.88 36 LEU B CA 1
ATOM 2706 C C . LEU B 1 36 ? -1.236 33.281 5.625 1 95.88 36 LEU B C 1
ATOM 2708 O O . LEU B 1 36 ? -0.132 33.781 5.832 1 95.88 36 LEU B O 1
ATOM 2712 N N . PRO B 1 37 ? -2.129 33.219 6.566 1 93.88 37 PRO B N 1
ATOM 2713 C CA . PRO B 1 37 ? -1.77 33.594 7.93 1 93.88 37 PRO B CA 1
ATOM 2714 C C . PRO B 1 37 ? -0.6 32.781 8.484 1 93.88 37 PRO B C 1
ATOM 2716 O O . PRO B 1 37 ? -0.482 31.594 8.195 1 93.88 37 PRO B O 1
ATOM 2719 N N . PRO B 1 38 ? 0.213 33.469 9.305 1 90.88 38 PRO B N 1
ATOM 2720 C CA . PRO B 1 38 ? 1.331 32.719 9.891 1 90.88 38 PRO B CA 1
ATOM 2721 C C . PRO B 1 38 ? 0.872 31.609 10.844 1 90.88 38 PRO B C 1
ATOM 2723 O O . PRO B 1 38 ? -0.1 31.797 11.586 1 90.88 38 PRO B O 1
ATOM 2726 N N . ILE B 1 39 ? 1.554 30.5 10.727 1 88.12 39 ILE B N 1
ATOM 2727 C CA . ILE B 1 39 ? 1.244 29.391 11.617 1 88.12 39 ILE B CA 1
ATOM 2728 C C . ILE B 1 39 ? 2.535 28.703 12.055 1 88.12 39 ILE B C 1
ATOM 2730 O O . ILE B 1 39 ? 3.447 28.516 11.242 1 88.12 39 ILE B O 1
ATOM 2734 N N . LYS B 1 40 ? 2.543 28.438 13.43 1 87.81 40 LYS B N 1
ATOM 2735 C CA . LYS B 1 40 ? 3.689 27.719 13.977 1 87.81 40 LYS B CA 1
ATOM 2736 C C . LYS B 1 40 ? 3.432 26.219 14 1 87.81 40 LYS B C 1
ATOM 2738 O O . LYS B 1 40 ? 2.305 25.781 14.242 1 87.81 40 LYS B O 1
ATOM 2743 N N . TRP B 1 41 ? 4.465 25.406 13.812 1 88.81 41 TRP B N 1
ATOM 2744 C CA . TRP B 1 41 ? 4.371 23.953 13.867 1 88.81 41 TRP B CA 1
ATOM 2745 C C . TRP B 1 41 ? 3.805 23.5 15.203 1 88.81 41 TRP B C 1
ATOM 2747 O O . TRP B 1 41 ? 2.836 22.734 15.242 1 88.81 41 TRP B O 1
ATOM 2757 N N . ASP B 1 42 ? 4.328 23.859 16.266 1 91 42 ASP B N 1
ATOM 2758 C CA . ASP B 1 42 ? 3.873 23.469 17.594 1 91 42 ASP B CA 1
ATOM 2759 C C . ASP B 1 42 ? 3.135 24.609 18.281 1 91 42 ASP B C 1
ATOM 2761 O O . ASP B 1 42 ? 3.488 25.016 19.391 1 91 42 ASP B O 1
ATOM 2765 N N . PHE B 1 43 ? 2.018 25.016 17.672 1 84.25 43 PHE B N 1
ATOM 2766 C CA . PHE B 1 43 ? 1.257 26.141 18.172 1 84.25 43 PHE B CA 1
ATOM 2767 C C . PHE B 1 43 ? 0.541 25.781 19.469 1 84.25 43 PHE B C 1
ATOM 2769 O O . PHE B 1 43 ? 0.233 26.641 20.281 1 84.25 43 PHE B O 1
ATOM 2776 N N . GLU B 1 44 ? 0.326 24.547 19.734 1 87.19 44 GLU B N 1
ATOM 2777 C CA . GLU B 1 44 ? -0.349 24.078 20.938 1 87.19 44 GLU B CA 1
ATOM 2778 C C . GLU B 1 44 ? 0.635 23.906 22.094 1 87.19 44 GLU B C 1
ATOM 2780 O O . GLU B 1 44 ? 0.233 23.875 23.266 1 87.19 44 GLU B O 1
ATOM 2785 N N . GLY B 1 45 ? 1.853 23.672 21.75 1 91.75 45 GLY B N 1
ATOM 2786 C CA . GLY B 1 45 ? 2.883 23.5 22.766 1 91.75 45 GLY B CA 1
ATOM 2787 C C . GLY B 1 45 ? 2.822 22.141 23.453 1 91.75 45 GLY B C 1
ATOM 2788 O O . GLY B 1 45 ? 3.084 22.047 24.656 1 91.75 45 GLY B O 1
ATOM 2789 N N . ILE B 1 46 ? 2.529 21.125 22.641 1 94.81 46 ILE B N 1
ATOM 2790 C CA . ILE B 1 46 ? 2.254 19.828 23.281 1 94.81 46 ILE B CA 1
ATOM 2791 C C . ILE B 1 46 ? 3.301 18.812 22.844 1 94.81 46 ILE B C 1
ATOM 2793 O O . ILE B 1 46 ? 3.328 17.688 23.344 1 94.81 46 ILE B O 1
ATOM 2797 N N . HIS B 1 47 ? 4.184 19.172 21.938 1 97.69 47 HIS B N 1
ATOM 2798 C CA . HIS B 1 47 ? 5.125 18.219 21.359 1 97.69 47 HIS B CA 1
ATOM 2799 C C . HIS B 1 47 ? 6.441 18.219 22.141 1 97.69 47 HIS B C 1
ATOM 2801 O O . HIS B 1 47 ? 6.844 19.234 22.688 1 97.69 47 HIS B O 1
ATOM 2807 N N . TYR B 1 48 ? 7.078 17.125 22.203 1 97.75 48 TYR B N 1
ATOM 2808 C CA . TYR B 1 48 ? 8.422 17 22.75 1 97.75 48 TYR B CA 1
ATOM 2809 C C . TYR B 1 48 ? 9.453 17.625 21.828 1 97.75 48 TYR B C 1
ATOM 2811 O O . TYR B 1 48 ? 9.359 17.5 20.594 1 97.75 48 TYR B O 1
ATOM 2819 N N . PHE B 1 49 ? 10.414 18.328 22.406 1 97.44 49 PHE B N 1
ATOM 2820 C CA . PHE B 1 49 ? 11.516 18.891 21.641 1 97.44 49 PHE B CA 1
ATOM 2821 C C . PHE B 1 49 ? 12.75 19.062 22.516 1 97.44 49 PHE B C 1
ATOM 2823 O O . PHE B 1 49 ? 12.695 19.719 23.562 1 97.44 49 PHE B O 1
ATOM 2830 N N . ASP B 1 50 ? 13.891 18.484 22.078 1 96.62 50 ASP B N 1
ATOM 2831 C CA . ASP B 1 50 ? 15.141 18.625 22.828 1 96.62 50 ASP B CA 1
ATOM 2832 C C . ASP B 1 50 ? 16.25 19.172 21.938 1 96.62 50 ASP B C 1
ATOM 2834 O O . ASP B 1 50 ? 17.422 19.172 22.328 1 96.62 50 ASP B O 1
ATOM 2838 N N . ASN B 1 51 ? 15.875 19.562 20.703 1 95.56 51 ASN B N 1
ATOM 2839 C CA . ASN B 1 51 ? 16.844 20.016 19.703 1 95.56 51 ASN B CA 1
ATOM 2840 C C . ASN B 1 51 ? 17.906 18.953 19.438 1 95.56 51 ASN B C 1
ATOM 2842 O O . ASN B 1 51 ? 19.078 19.266 19.25 1 95.56 51 ASN B O 1
ATOM 2846 N N . GLY B 1 52 ? 17.516 17.703 19.547 1 95.94 52 GLY B N 1
ATOM 2847 C CA . GLY B 1 52 ? 18.438 16.594 19.391 1 95.94 52 GLY B CA 1
ATOM 2848 C C . GLY B 1 52 ? 17.766 15.336 18.859 1 95.94 52 GLY B C 1
ATOM 2849 O O . GLY B 1 52 ? 16.672 15.398 18.312 1 95.94 52 GLY B O 1
ATOM 2850 N N . PRO B 1 53 ? 18.438 14.227 18.938 1 97.5 53 PRO B N 1
ATOM 2851 C CA . PRO B 1 53 ? 18 12.984 18.297 1 97.5 53 PRO B CA 1
ATOM 2852 C C . PRO B 1 53 ? 16.734 12.414 18.906 1 97.5 53 PRO B C 1
ATOM 2854 O O . PRO B 1 53 ? 15.984 11.703 18.234 1 97.5 53 PRO B O 1
ATOM 2857 N N . LEU B 1 54 ? 16.484 12.688 20.141 1 98.19 54 LEU B N 1
ATOM 2858 C CA . LEU B 1 54 ? 15.281 12.148 20.766 1 98.19 54 LEU B CA 1
ATOM 2859 C C . LEU B 1 54 ? 14.023 12.75 20.141 1 98.19 54 LEU B C 1
ATOM 2861 O O . LEU B 1 54 ? 12.969 12.109 20.141 1 98.19 54 LEU B O 1
ATOM 2865 N N . THR B 1 55 ? 14.148 14.055 19.672 1 98.62 55 THR B N 1
ATOM 2866 C CA . THR B 1 55 ? 13.031 14.664 18.969 1 98.62 55 THR B CA 1
ATOM 2867 C C . THR B 1 55 ? 12.68 13.852 17.719 1 98.62 55 THR B C 1
ATOM 2869 O O . THR B 1 55 ? 11.5 13.617 17.438 1 98.62 55 THR B O 1
ATOM 2872 N N . ALA B 1 56 ? 13.672 13.383 17 1 98.75 56 ALA B N 1
ATOM 2873 C CA . ALA B 1 56 ? 13.43 12.57 15.812 1 98.75 56 ALA B CA 1
ATOM 2874 C C . ALA B 1 56 ? 12.766 11.242 16.188 1 98.75 56 ALA B C 1
ATOM 2876 O O . ALA B 1 56 ? 11.875 10.773 15.477 1 98.75 56 ALA B O 1
ATOM 2877 N N . GLN B 1 57 ? 13.25 10.656 17.281 1 98.88 57 GLN B N 1
ATOM 2878 C CA . GLN B 1 57 ? 12.68 9.398 17.75 1 98.88 57 GLN B CA 1
ATOM 2879 C C . GLN B 1 57 ? 11.203 9.57 18.109 1 98.88 57 GLN B C 1
ATOM 2881 O O . GLN B 1 57 ? 10.367 8.75 17.719 1 98.88 57 GLN B O 1
ATOM 2886 N N . TYR B 1 58 ? 10.961 10.641 18.859 1 98.81 58 TYR B N 1
ATOM 2887 C CA . TYR B 1 58 ? 9.609 11 19.266 1 98.81 58 TYR B CA 1
ATOM 2888 C C . TYR B 1 58 ? 8.703 11.195 18.062 1 98.81 58 TYR B C 1
ATOM 2890 O O . TYR B 1 58 ? 7.59 10.664 18.016 1 98.81 58 TYR B O 1
ATOM 2898 N N . MET B 1 59 ? 9.148 11.859 17.062 1 98.81 59 MET B N 1
ATOM 2899 C CA . MET B 1 59 ? 8.336 12.188 15.891 1 98.81 59 MET B CA 1
ATOM 2900 C C . MET B 1 59 ? 7.992 10.93 15.094 1 98.81 59 MET B C 1
ATOM 2902 O O . MET B 1 59 ? 6.879 10.797 14.586 1 98.81 59 MET B O 1
ATOM 2906 N N . LEU B 1 60 ? 8.945 10.023 14.969 1 98.94 60 LEU B N 1
ATOM 2907 C CA . LEU B 1 60 ? 8.688 8.789 14.234 1 98.94 60 LEU B CA 1
ATOM 2908 C C . LEU B 1 60 ? 7.617 7.953 14.938 1 98.94 60 LEU B C 1
ATOM 2910 O O . LEU B 1 60 ? 6.719 7.414 14.281 1 98.94 60 LEU B O 1
ATOM 2914 N N . VAL B 1 61 ? 7.703 7.863 16.25 1 98.94 61 VAL B N 1
ATOM 2915 C CA . VAL B 1 61 ? 6.727 7.113 17.031 1 98.94 61 VAL B CA 1
ATOM 2916 C C . VAL B 1 61 ? 5.359 7.789 16.938 1 98.94 61 VAL B C 1
ATOM 2918 O O . VAL B 1 61 ? 4.348 7.125 16.719 1 98.94 61 VAL B O 1
ATOM 2921 N N . LEU B 1 62 ? 5.324 9.102 17.109 1 98.88 62 LEU B N 1
ATOM 2922 C CA . LEU B 1 62 ? 4.094 9.883 17.047 1 98.88 62 LEU B CA 1
ATOM 2923 C C . LEU B 1 62 ? 3.381 9.664 15.711 1 98.88 62 LEU B C 1
ATOM 2925 O O . LEU B 1 62 ? 2.184 9.367 15.68 1 98.88 62 LEU B O 1
ATOM 2929 N N . ASP B 1 63 ? 4.129 9.797 14.656 1 98.81 63 ASP B N 1
ATOM 2930 C CA . ASP B 1 63 ? 3.52 9.758 13.328 1 98.81 63 ASP B CA 1
ATOM 2931 C C . ASP B 1 63 ? 3.191 8.32 12.922 1 98.81 63 ASP B C 1
ATOM 2933 O O . ASP B 1 63 ? 2.373 8.102 12.023 1 98.81 63 ASP B O 1
ATOM 2937 N N . ALA B 1 64 ? 3.836 7.305 13.57 1 98.88 64 ALA B N 1
ATOM 2938 C CA . ALA B 1 64 ? 3.432 5.918 13.375 1 98.88 64 ALA B CA 1
ATOM 2939 C C . ALA B 1 64 ? 2.051 5.656 13.977 1 98.88 64 ALA B C 1
ATOM 2941 O O . ALA B 1 64 ? 1.312 4.793 13.492 1 98.88 64 ALA B O 1
ATOM 2942 N N . LEU B 1 65 ? 1.667 6.461 14.953 1 98.81 65 LEU B N 1
ATOM 2943 C CA . LEU B 1 65 ? 0.452 6.211 15.719 1 98.81 65 LEU B CA 1
ATOM 2944 C C . LEU B 1 65 ? -0.641 7.207 15.352 1 98.81 65 LEU B C 1
ATOM 2946 O O . LEU B 1 65 ? -1.75 7.145 15.891 1 98.81 65 LEU B O 1
ATOM 2950 N N . ASN B 1 66 ? -0.378 8.086 14.352 1 98.44 66 ASN B N 1
ATOM 2951 C CA . ASN B 1 66 ?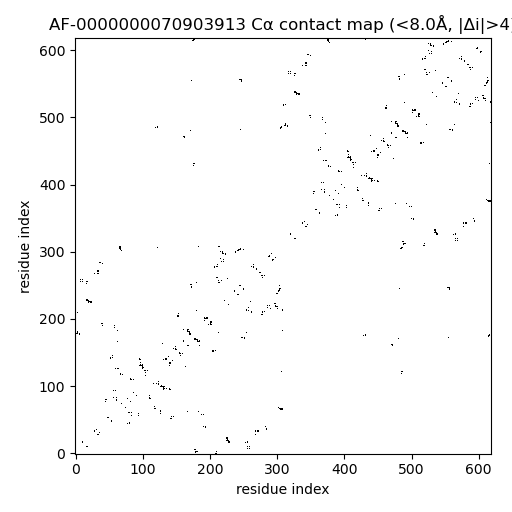 -1.227 9.234 14.055 1 98.44 66 ASN B CA 1
ATOM 2952 C C . ASN B 1 66 ? -2.342 8.867 13.078 1 98.44 66 ASN B C 1
ATOM 2954 O O . ASN B 1 66 ? -2.34 9.32 11.93 1 98.44 66 ASN B O 1
ATOM 2958 N N . PHE B 1 67 ? -3.357 8.094 13.625 1 98.38 67 PHE B N 1
ATOM 2959 C CA . PHE B 1 67 ? -4.469 7.738 12.75 1 98.38 67 PHE B CA 1
ATOM 2960 C C . PHE B 1 67 ? -5.711 7.398 13.562 1 98.38 67 PHE B C 1
ATOM 2962 O O . PHE B 1 67 ? -5.605 6.98 14.719 1 98.38 67 PHE B O 1
ATOM 2969 N N . CYS B 1 68 ? -6.855 7.57 13.078 1 96.81 68 CYS B N 1
ATOM 2970 C CA . CYS B 1 68 ? -8.156 7.023 13.445 1 96.81 68 CYS B CA 1
ATOM 2971 C C . CYS B 1 68 ? -8.484 7.32 14.906 1 96.81 68 CYS B C 1
ATOM 2973 O O . CYS B 1 68 ? -8.703 6.402 15.695 1 96.81 68 CYS B O 1
ATOM 2975 N N . PHE B 1 69 ? -8.758 8.578 15.328 1 97 69 PHE B N 1
ATOM 2976 C CA . PHE B 1 69 ? -9.055 8.977 16.703 1 97 69 PHE B CA 1
ATOM 2977 C C . PHE B 1 69 ? -10.555 8.977 16.953 1 97 69 PHE B C 1
ATOM 2979 O O . PHE B 1 69 ? -11 8.688 18.062 1 97 69 PHE B O 1
ATOM 2986 N N . TRP B 1 70 ? -11.414 9.133 16 1 95.25 70 TRP B N 1
ATOM 2987 C CA . TRP B 1 70 ? -12.82 9.516 16.094 1 95.25 70 TRP B CA 1
ATOM 2988 C C . TRP B 1 70 ? -13.656 8.406 16.719 1 95.25 70 TRP B C 1
ATOM 2990 O O . TRP B 1 70 ? -14.734 8.664 17.25 1 95.25 70 TRP B O 1
ATOM 3000 N N . PRO B 1 71 ? -13.281 7.098 16.641 1 96.31 71 PRO B N 1
ATOM 3001 C CA . PRO B 1 71 ? -14.102 6.086 17.312 1 96.31 71 PRO B CA 1
ATOM 3002 C C . PRO B 1 71 ? -14.18 6.293 18.828 1 96.31 71 PRO B C 1
ATOM 3004 O O . PRO B 1 71 ? -15.07 5.75 19.484 1 96.31 71 PRO B O 1
ATOM 3007 N N . ASP B 1 72 ? -13.227 6.926 19.406 1 97.06 72 ASP B N 1
ATOM 3008 C CA . ASP B 1 72 ? -13.258 7.387 20.797 1 97.06 72 ASP B CA 1
ATOM 3009 C C . ASP B 1 72 ? -13.461 8.898 20.859 1 97.06 72 ASP B C 1
ATOM 3011 O O . ASP B 1 72 ? -12.523 9.672 20.641 1 97.06 72 ASP B O 1
ATOM 3015 N N . ASP B 1 73 ? -14.594 9.367 21.234 1 93.56 73 ASP B N 1
ATOM 3016 C CA . ASP B 1 73 ? -14.992 10.766 21.172 1 93.56 73 ASP B CA 1
ATOM 3017 C C . ASP B 1 73 ? -14.094 11.633 22.047 1 93.56 73 ASP B C 1
ATOM 3019 O O . ASP B 1 73 ? -13.953 12.836 21.812 1 93.56 73 ASP B O 1
ATOM 3023 N N . ASP B 1 74 ? -13.5 10.977 22.984 1 95.88 74 ASP B N 1
ATOM 3024 C CA . ASP B 1 74 ? -12.695 11.734 23.938 1 95.88 74 ASP B CA 1
ATOM 3025 C C . ASP B 1 74 ? -11.234 11.812 23.484 1 95.88 74 ASP B C 1
ATOM 3027 O O . ASP B 1 74 ? -10.461 12.617 24 1 95.88 74 ASP B O 1
ATOM 3031 N N . LEU B 1 75 ? -10.867 10.953 22.547 1 96.69 75 LEU B N 1
ATOM 3032 C CA . LEU B 1 75 ? -9.477 10.867 22.125 1 96.69 75 LEU B CA 1
ATOM 3033 C C . LEU B 1 75 ? -9.195 11.828 20.969 1 96.69 75 LEU B C 1
ATOM 3035 O O . LEU B 1 75 ? -9.898 11.82 19.969 1 96.69 75 LEU B O 1
ATOM 3039 N N . GLN B 1 76 ? -8.227 12.656 21.125 1 94.31 76 GLN B N 1
ATOM 3040 C CA . GLN B 1 76 ? -7.781 13.586 20.094 1 94.31 76 GLN B CA 1
ATOM 3041 C C . GLN B 1 76 ? -6.277 13.461 19.859 1 94.31 76 GLN B C 1
ATOM 3043 O O . GLN B 1 76 ? -5.566 12.859 20.672 1 94.31 76 GLN B O 1
ATOM 3048 N N . TYR B 1 77 ? -5.855 14.047 18.828 1 95.56 77 TYR B N 1
ATOM 3049 C CA . TYR B 1 77 ? -4.438 14.07 18.484 1 95.56 77 TYR B CA 1
ATOM 3050 C C . TYR B 1 77 ? -3.609 14.609 19.656 1 95.56 77 TYR B C 1
ATOM 3052 O O . TYR B 1 77 ? -2.521 14.102 19.938 1 95.56 77 TYR B O 1
ATOM 3060 N N . ASP B 1 78 ? -4.109 15.594 20.297 1 95.25 78 ASP B N 1
ATOM 3061 C CA . ASP B 1 78 ? -3.385 16.234 21.391 1 95.25 78 ASP B CA 1
ATOM 3062 C C . ASP B 1 78 ? -3.078 15.242 22.5 1 95.25 78 ASP B C 1
ATOM 3064 O O . ASP B 1 78 ? -2.031 15.328 23.156 1 95.25 78 ASP B O 1
ATOM 3068 N N . HIS B 1 79 ? -4.016 14.344 22.75 1 96.94 79 HIS B N 1
ATOM 3069 C CA . HIS B 1 79 ? -3.816 13.336 23.781 1 96.94 79 HIS B CA 1
ATOM 3070 C C . HIS B 1 79 ? -2.666 12.398 23.422 1 96.94 79 HIS B C 1
ATOM 3072 O O . HIS B 1 79 ? -1.88 12.016 24.281 1 96.94 79 HIS B O 1
ATOM 3078 N N . LEU B 1 80 ? -2.594 12.047 22.172 1 98.25 80 LEU B N 1
ATOM 3079 C CA . LEU B 1 80 ? -1.504 11.195 21.703 1 98.25 80 LEU B CA 1
ATOM 3080 C C . LEU B 1 80 ? -0.167 11.922 21.797 1 98.25 80 LEU B C 1
ATOM 3082 O O . LEU B 1 80 ? 0.787 11.406 22.391 1 98.25 80 LEU B O 1
ATOM 3086 N N . ALA B 1 81 ? -0.092 13.125 21.203 1 98.12 81 ALA B N 1
ATOM 3087 C CA . ALA B 1 81 ? 1.147 13.898 21.125 1 98.12 81 ALA B CA 1
ATOM 3088 C C . ALA B 1 81 ? 1.663 14.234 22.531 1 98.12 81 ALA B C 1
ATOM 3090 O O . ALA B 1 81 ? 2.828 13.984 22.844 1 98.12 81 ALA B O 1
ATOM 3091 N N . ALA B 1 82 ? 0.783 14.781 23.375 1 97.88 82 ALA B N 1
ATOM 3092 C CA . ALA B 1 82 ? 1.177 15.18 24.719 1 97.88 82 ALA B CA 1
ATOM 3093 C C . ALA B 1 82 ? 1.525 13.961 25.562 1 97.88 82 ALA B C 1
ATOM 3095 O O . ALA B 1 82 ? 2.459 14 26.375 1 97.88 82 ALA B O 1
ATOM 3096 N N . GLY B 1 83 ? 0.719 12.938 25.422 1 98.19 83 GLY B N 1
ATOM 3097 C CA . GLY B 1 83 ? 1.004 11.719 26.156 1 98.19 83 GLY B CA 1
ATOM 3098 C C . GLY B 1 83 ? 2.373 11.141 25.844 1 98.19 83 GLY B C 1
ATOM 3099 O O . GLY B 1 83 ? 3.113 10.766 26.766 1 98.19 83 GLY B O 1
ATOM 3100 N N . LEU B 1 84 ? 2.711 11.016 24.609 1 98.62 84 LEU B N 1
ATOM 3101 C CA . LEU B 1 84 ? 4.02 10.508 24.203 1 98.62 84 LEU B CA 1
ATOM 3102 C C . LEU B 1 84 ? 5.133 11.438 24.672 1 98.62 84 LEU B C 1
ATOM 3104 O O . LEU B 1 84 ? 6.199 10.969 25.078 1 98.62 84 LEU B O 1
ATOM 3108 N N . ALA B 1 85 ? 4.883 12.75 24.562 1 98.5 85 ALA B N 1
ATOM 3109 C CA . ALA B 1 85 ? 5.863 13.727 25.016 1 98.5 85 ALA B CA 1
ATOM 3110 C C . ALA B 1 85 ? 6.148 13.555 26.5 1 98.5 85 ALA B C 1
ATOM 3112 O O . ALA B 1 85 ? 7.309 13.539 26.922 1 98.5 85 ALA B O 1
ATOM 3113 N N . ASP B 1 86 ? 5.117 13.438 27.297 1 98.31 86 ASP B N 1
ATOM 3114 C CA . ASP B 1 86 ? 5.258 13.281 28.734 1 98.31 86 ASP B CA 1
ATOM 3115 C C . ASP B 1 86 ? 5.996 11.992 29.078 1 98.31 86 ASP B C 1
ATOM 3117 O O . ASP B 1 86 ? 6.828 11.969 29.984 1 98.31 86 ASP B O 1
ATOM 3121 N N . ALA B 1 87 ? 5.676 10.953 28.375 1 98.25 87 ALA B N 1
ATOM 3122 C CA . ALA B 1 87 ? 6.344 9.672 28.594 1 98.25 87 ALA B CA 1
ATOM 3123 C C . ALA B 1 87 ? 7.844 9.781 28.328 1 98.25 87 ALA B C 1
ATOM 3125 O O . ALA B 1 87 ? 8.648 9.258 29.094 1 98.25 87 ALA B O 1
ATOM 3126 N N . LEU B 1 88 ? 8.164 10.43 27.297 1 98.12 88 LEU B N 1
ATOM 3127 C CA . LEU B 1 88 ? 9.562 10.562 26.922 1 98.12 88 LEU B CA 1
ATOM 3128 C C . LEU B 1 88 ? 10.312 11.445 27.922 1 98.12 88 LEU B C 1
ATOM 3130 O O . LEU B 1 88 ? 11.477 11.195 28.234 1 98.12 88 LEU B O 1
ATOM 3134 N N . LYS B 1 89 ? 9.703 12.477 28.422 1 97.75 89 LYS B N 1
ATOM 3135 C CA . LYS B 1 89 ? 10.289 13.336 29.438 1 97.75 89 LYS B CA 1
ATOM 3136 C C . LYS B 1 89 ? 10.562 12.562 30.719 1 97.75 89 LYS B C 1
ATOM 3138 O O . LYS B 1 89 ? 11.578 12.781 31.391 1 97.75 89 LYS B O 1
ATOM 3143 N N . ALA B 1 90 ? 9.664 11.711 31 1 97.88 90 ALA B N 1
ATOM 3144 C CA . ALA B 1 90 ? 9.781 10.914 32.219 1 97.88 90 ALA B CA 1
ATOM 3145 C C . ALA B 1 90 ? 10.859 9.844 32.094 1 97.88 90 ALA B C 1
ATOM 3147 O O . ALA B 1 90 ? 11.555 9.523 33.062 1 97.88 90 ALA B O 1
ATOM 3148 N N . ASP B 1 91 ? 10.969 9.297 30.953 1 98.12 91 ASP B N 1
ATOM 3149 C CA . ASP B 1 91 ? 11.938 8.25 30.656 1 98.12 91 ASP B CA 1
ATOM 3150 C C . ASP B 1 91 ? 12.484 8.383 29.234 1 98.12 91 ASP B C 1
ATOM 3152 O O . ASP B 1 91 ? 11.867 7.914 28.281 1 98.12 91 ASP B O 1
ATOM 3156 N N . PRO B 1 92 ? 13.648 8.898 29.125 1 98 92 PRO B N 1
ATOM 3157 C CA . PRO B 1 92 ? 14.219 9.164 27.797 1 98 92 PRO B CA 1
ATOM 3158 C C . PRO B 1 92 ? 14.461 7.891 27 1 98 92 PRO B C 1
ATOM 3160 O O . PRO B 1 92 ? 14.742 7.957 25.797 1 98 92 PRO B O 1
ATOM 3163 N N . THR B 1 93 ? 14.305 6.73 27.578 1 98.19 93 THR B N 1
ATOM 3164 C CA . THR B 1 93 ? 14.586 5.48 26.891 1 98.19 93 THR B CA 1
ATOM 3165 C C . THR B 1 93 ? 13.289 4.793 26.469 1 98.19 93 THR B C 1
ATOM 3167 O O . THR B 1 93 ? 13.312 3.711 25.875 1 98.19 93 THR B O 1
ATOM 3170 N N . VAL B 1 94 ? 12.172 5.387 26.672 1 98.44 94 VAL B N 1
ATOM 3171 C CA . VAL B 1 94 ? 10.867 4.754 26.516 1 98.44 94 VAL B CA 1
ATOM 3172 C C . VAL B 1 94 ? 10.641 4.379 25.062 1 98.44 94 VAL B C 1
ATOM 3174 O O . VAL B 1 94 ? 9.93 3.416 24.75 1 98.44 94 VAL B O 1
ATOM 3177 N N . PHE B 1 95 ? 11.297 5.055 24.078 1 98.75 95 PHE B N 1
ATOM 3178 C CA . PHE B 1 95 ? 11.086 4.789 22.656 1 98.75 95 PHE B CA 1
ATOM 3179 C C . PHE B 1 95 ? 12.32 4.129 22.047 1 98.75 95 PHE B C 1
ATOM 3181 O O . PHE B 1 95 ? 12.516 4.172 20.844 1 98.75 95 PHE B O 1
ATOM 3188 N N . ASP B 1 96 ? 13.133 3.543 22.938 1 98.75 96 ASP B N 1
ATOM 3189 C CA . ASP B 1 96 ? 14.203 2.713 22.406 1 98.75 96 ASP B CA 1
ATOM 3190 C C . ASP B 1 96 ? 13.648 1.576 21.547 1 98.75 96 ASP B C 1
ATOM 3192 O O . ASP B 1 96 ? 12.609 0.994 21.875 1 98.75 96 ASP B O 1
ATOM 3196 N N . ALA B 1 97 ? 14.398 1.271 20.531 1 98.75 97 ALA B N 1
ATOM 3197 C CA . ALA B 1 97 ? 13.945 0.294 19.531 1 98.75 97 ALA B CA 1
ATOM 3198 C C . ALA B 1 97 ? 13.594 -1.034 20.203 1 98.75 97 ALA B C 1
ATOM 3200 O O . ALA B 1 97 ? 12.57 -1.644 19.875 1 98.75 97 ALA B O 1
ATOM 3201 N N . HIS B 1 98 ? 14.398 -1.522 21.109 1 98.44 98 HIS B N 1
ATOM 3202 C CA . HIS B 1 98 ? 14.172 -2.822 21.734 1 98.44 98 HIS B CA 1
ATOM 3203 C C . HIS B 1 98 ? 12.914 -2.816 22.594 1 98.44 98 HIS B C 1
ATOM 3205 O O . HIS B 1 98 ? 12.289 -3.859 22.797 1 98.44 98 HIS B O 1
ATOM 3211 N N . ARG B 1 99 ? 12.523 -1.668 23.141 1 98.62 99 ARG B N 1
ATOM 3212 C CA . ARG B 1 99 ? 11.289 -1.553 23.906 1 98.62 99 ARG B CA 1
ATOM 3213 C C . ARG B 1 99 ? 10.078 -1.457 22.984 1 98.62 99 ARG B C 1
ATOM 3215 O O . ARG B 1 99 ? 9.031 -2.043 23.266 1 98.62 99 ARG B O 1
ATOM 3222 N N . LEU B 1 100 ? 10.219 -0.659 21.922 1 98.88 100 LEU B N 1
ATOM 3223 C CA . LEU B 1 100 ? 9.133 -0.533 20.953 1 98.88 100 LEU B CA 1
ATOM 3224 C C . LEU B 1 100 ? 8.75 -1.895 20.391 1 98.88 100 LEU B C 1
ATOM 3226 O O . LEU B 1 100 ? 7.566 -2.189 20.203 1 98.88 100 LEU B O 1
ATOM 3230 N N . LYS B 1 101 ? 9.664 -2.785 20.109 1 98.06 101 LYS B N 1
ATOM 3231 C CA . LYS B 1 101 ? 9.43 -4.07 19.469 1 98.06 101 LYS B CA 1
ATOM 3232 C C . LYS B 1 101 ? 8.609 -5 20.359 1 98.06 101 LYS B C 1
ATOM 3234 O O . LYS B 1 101 ? 8.031 -5.977 19.875 1 98.06 101 LYS B O 1
ATOM 3239 N N . LYS B 1 102 ? 8.5 -4.637 21.656 1 98.06 102 LYS B N 1
ATOM 3240 C CA . LYS B 1 102 ? 7.871 -5.559 22.609 1 98.06 102 LYS B CA 1
ATOM 3241 C C . LYS B 1 102 ? 6.695 -4.898 23.312 1 98.06 102 LYS B C 1
ATOM 3243 O O . LYS B 1 102 ? 6.062 -5.512 24.172 1 98.06 102 LYS B O 1
ATOM 3248 N N . ILE B 1 103 ? 6.449 -3.729 22.984 1 98.62 103 ILE B N 1
ATOM 3249 C CA . ILE B 1 103 ? 5.426 -2.986 23.703 1 98.62 103 ILE B CA 1
ATOM 3250 C C . ILE B 1 103 ? 4.078 -3.688 23.562 1 98.62 103 ILE B C 1
ATOM 3252 O O . ILE B 1 103 ? 3.795 -4.285 22.516 1 98.62 103 ILE B O 1
ATOM 3256 N N . THR B 1 104 ? 3.273 -3.68 24.594 1 98.69 104 THR B N 1
ATOM 3257 C CA . THR B 1 104 ? 1.932 -4.254 24.562 1 98.69 104 THR B CA 1
ATOM 3258 C C . THR B 1 104 ? 0.874 -3.154 24.516 1 98.69 104 THR B C 1
ATOM 3260 O O . THR B 1 104 ? 1.182 -1.979 24.734 1 98.69 104 THR B O 1
ATOM 3263 N N . GLY B 1 105 ? -0.397 -3.615 24.203 1 98.56 105 GLY B N 1
ATOM 3264 C CA . GLY B 1 105 ? -1.498 -2.666 24.234 1 98.56 105 GLY B CA 1
ATOM 3265 C C . GLY B 1 105 ? -1.675 -2.004 25.594 1 98.56 105 GLY B C 1
ATOM 3266 O O . GLY B 1 105 ? -1.882 -0.791 25.672 1 98.56 105 GLY B O 1
ATOM 3267 N N . ALA B 1 106 ? -1.543 -2.75 26.594 1 98.25 106 ALA B N 1
ATOM 3268 C CA . ALA B 1 106 ? -1.675 -2.234 27.953 1 98.25 106 ALA B CA 1
ATOM 3269 C C . ALA B 1 106 ? -0.576 -1.223 28.266 1 98.25 106 ALA B C 1
ATOM 3271 O O . ALA B 1 106 ? -0.838 -0.178 28.875 1 98.25 106 ALA B O 1
ATOM 3272 N N . ALA B 1 107 ? 0.626 -1.546 27.891 1 98.19 107 ALA B N 1
ATOM 3273 C CA . ALA B 1 107 ? 1.752 -0.646 28.125 1 98.19 107 ALA B CA 1
ATOM 3274 C C . ALA B 1 107 ? 1.57 0.668 27.375 1 98.19 107 ALA B C 1
ATOM 3276 O O . ALA B 1 107 ? 1.934 1.735 27.875 1 98.19 107 ALA B O 1
ATOM 3277 N N . LEU B 1 108 ? 1.041 0.567 26.141 1 98.5 108 LEU B N 1
ATOM 3278 C CA . LEU B 1 108 ? 0.795 1.765 25.344 1 98.5 108 LEU B CA 1
ATOM 3279 C C . LEU B 1 108 ? -0.25 2.654 26.016 1 98.5 108 LEU B C 1
ATOM 3281 O O . LEU B 1 108 ? -0.088 3.875 26.062 1 98.5 108 LEU B O 1
ATOM 3285 N N . ARG B 1 109 ? -1.319 2.094 26.516 1 97.94 109 ARG B N 1
ATOM 3286 C CA . ARG B 1 109 ? -2.338 2.842 27.25 1 97.94 109 ARG B CA 1
ATOM 3287 C C . ARG B 1 109 ? -1.741 3.541 28.469 1 97.94 109 ARG B C 1
ATOM 3289 O O . ARG B 1 109 ? -2.047 4.707 28.734 1 97.94 109 ARG B O 1
ATOM 3296 N N . ASP B 1 110 ? -0.879 2.814 29.109 1 97.06 110 ASP B N 1
ATOM 3297 C CA . ASP B 1 110 ? -0.227 3.377 30.281 1 97.06 110 ASP B CA 1
ATOM 3298 C C . ASP B 1 110 ? 0.657 4.562 29.906 1 97.06 110 ASP B C 1
ATOM 3300 O O . ASP B 1 110 ? 0.662 5.586 30.594 1 97.06 110 ASP B O 1
ATOM 3304 N N . LEU B 1 111 ? 1.363 4.332 28.859 1 96.31 111 LEU B N 1
ATOM 3305 C CA . LEU B 1 111 ? 2.24 5.383 28.344 1 96.31 111 LEU B CA 1
ATOM 3306 C C . LEU B 1 111 ? 1.45 6.652 28.047 1 96.31 111 LEU B C 1
ATOM 3308 O O . LEU B 1 111 ? 1.923 7.762 28.312 1 96.31 111 LEU B O 1
ATOM 3312 N N . LEU B 1 112 ? 0.239 6.52 27.531 1 97.56 112 LEU B N 1
ATOM 3313 C CA . LEU B 1 112 ? -0.59 7.648 27.125 1 97.56 112 LEU B CA 1
ATOM 3314 C C . LEU B 1 112 ? -1.503 8.086 28.266 1 97.56 112 LEU B C 1
ATOM 3316 O O . LEU B 1 112 ? -2.215 9.086 28.141 1 97.56 112 LEU B O 1
ATOM 3320 N N . GLN B 1 113 ? -1.467 7.324 29.344 1 96.75 113 GLN B N 1
ATOM 3321 C CA . GLN B 1 113 ? -2.387 7.547 30.453 1 96.75 113 GLN B CA 1
ATOM 3322 C C . GLN B 1 113 ? -3.834 7.582 29.969 1 96.75 113 GLN B C 1
ATOM 3324 O O . GLN B 1 113 ? -4.582 8.508 30.297 1 96.75 113 GLN B O 1
ATOM 3329 N N . TRP B 1 114 ? -4.117 6.664 29.094 1 97.5 114 TRP B N 1
ATOM 3330 C CA . TRP B 1 114 ? -5.461 6.543 28.531 1 97.5 114 TRP B CA 1
ATOM 3331 C C . TRP B 1 114 ? -6.207 5.375 29.172 1 97.5 114 TRP B C 1
ATOM 3333 O O . TRP B 1 114 ? -5.656 4.281 29.312 1 97.5 114 TRP B O 1
ATOM 3343 N N . PRO B 1 115 ? -7.441 5.516 29.578 1 96.25 115 PRO B N 1
ATOM 3344 C CA . PRO B 1 115 ? -8.094 4.598 30.516 1 96.25 115 PRO B CA 1
ATOM 3345 C C . PRO B 1 115 ? -8.742 3.406 29.812 1 96.25 115 PRO B C 1
ATOM 3347 O O . PRO B 1 115 ? -9.297 2.525 30.469 1 96.25 115 PRO B O 1
ATOM 3350 N N . ARG B 1 116 ? -8.781 3.322 28.547 1 97.62 116 ARG B N 1
ATOM 3351 C CA . ARG B 1 116 ? -9.43 2.23 27.828 1 97.62 116 ARG B CA 1
ATOM 3352 C C . ARG B 1 116 ? -8.719 1.956 26.5 1 97.62 116 ARG B C 1
ATOM 3354 O O . ARG B 1 116 ? -7.82 2.701 26.109 1 97.62 116 ARG B O 1
ATOM 3361 N N . PRO B 1 117 ? -9.102 0.832 25.844 1 97.81 117 PRO B N 1
ATOM 3362 C CA . PRO B 1 117 ? -8.398 0.486 24.594 1 97.81 117 PRO B CA 1
ATOM 3363 C C . PRO B 1 117 ? -8.477 1.589 23.547 1 97.81 117 PRO B C 1
ATOM 3365 O O . PRO B 1 117 ? -9.531 2.217 23.391 1 97.81 117 PRO B O 1
ATOM 3368 N N . LEU B 1 118 ? -7.379 1.815 22.922 1 98.5 118 LEU B N 1
ATOM 3369 C CA . LEU B 1 118 ? -7.32 2.799 21.844 1 98.5 118 LEU B CA 1
ATOM 3370 C C . LEU B 1 118 ? -8.016 2.279 20.594 1 98.5 118 LEU B C 1
ATOM 3372 O O . LEU B 1 118 ? -8.078 1.067 20.375 1 98.5 118 LEU B O 1
ATOM 3376 N N . PRO B 1 119 ? -8.617 3.219 19.797 1 98.31 119 PRO B N 1
ATOM 3377 C CA . PRO B 1 119 ? -9.062 2.768 18.484 1 98.31 119 PRO B CA 1
ATOM 3378 C C . PRO B 1 119 ? -7.973 2.041 17.703 1 98.31 119 PRO B C 1
ATOM 3380 O O . PRO B 1 119 ? -6.883 2.586 17.5 1 98.31 119 PRO B O 1
ATOM 3383 N N . LEU B 1 120 ? -8.234 0.765 17.234 1 98.25 120 LEU B N 1
ATOM 3384 C CA . LEU B 1 120 ? -7.293 -0.055 16.484 1 98.25 120 LEU B CA 1
ATOM 3385 C C . LEU B 1 120 ? -6 -0.259 17.266 1 98.25 120 LEU B C 1
ATOM 3387 O O . LEU B 1 120 ? -4.906 -0.128 16.719 1 98.25 120 LEU B O 1
ATOM 3391 N N . GLU B 1 121 ? -6.141 -0.555 18.516 1 98.44 121 GLU B N 1
ATOM 3392 C CA . GLU B 1 121 ? -4.996 -0.695 19.422 1 98.44 121 GLU B CA 1
ATOM 3393 C C . GLU B 1 121 ? -4.043 -1.779 18.922 1 98.44 121 GLU B C 1
ATOM 3395 O O . GLU B 1 121 ? -2.822 -1.621 19 1 98.44 121 GLU B O 1
ATOM 3400 N N . ASP B 1 122 ? -4.551 -2.877 18.469 1 97.88 122 ASP B N 1
ATOM 3401 C CA . ASP B 1 122 ? -3.697 -3.959 17.984 1 97.88 122 ASP B CA 1
ATOM 3402 C C . ASP B 1 122 ? -2.84 -3.498 16.812 1 97.88 122 ASP B C 1
ATOM 3404 O O . ASP B 1 122 ? -1.67 -3.871 16.703 1 97.88 122 ASP B O 1
ATOM 3408 N N . GLU B 1 123 ? -3.373 -2.684 15.891 1 98.56 123 GLU B N 1
ATOM 3409 C CA . GLU B 1 123 ? -2.602 -2.139 14.781 1 98.56 123 GLU B CA 1
ATOM 3410 C C . GLU B 1 123 ? -1.563 -1.133 15.266 1 98.56 123 GLU B C 1
ATOM 3412 O O . GLU B 1 123 ? -0.463 -1.053 14.711 1 98.56 123 GLU B O 1
ATOM 3417 N N . ARG B 1 124 ? -1.967 -0.312 16.25 1 98.81 124 ARG B N 1
ATOM 3418 C CA . ARG B 1 124 ? -0.995 0.621 16.812 1 98.81 124 ARG B CA 1
ATOM 3419 C C . ARG B 1 124 ? 0.206 -0.121 17.391 1 98.81 124 ARG B C 1
ATOM 3421 O O . ARG B 1 124 ? 1.352 0.278 17.172 1 98.81 124 ARG B O 1
ATOM 3428 N N . VAL B 1 125 ? -0.07 -1.181 18.062 1 98.81 125 VAL B N 1
ATOM 3429 C CA . VAL B 1 125 ? 0.988 -2 18.656 1 98.81 125 VAL B CA 1
ATOM 3430 C C . VAL B 1 125 ? 1.827 -2.629 17.547 1 98.81 125 VAL B C 1
ATOM 3432 O O . VAL B 1 125 ? 3.059 -2.596 17.594 1 98.81 125 VAL B O 1
ATOM 3435 N N . ARG B 1 126 ? 1.181 -3.186 16.547 1 98.62 126 ARG B N 1
ATOM 3436 C CA . ARG B 1 126 ? 1.888 -3.797 15.43 1 98.62 126 ARG B CA 1
ATOM 3437 C C . ARG B 1 126 ? 2.809 -2.789 14.75 1 98.62 126 ARG B C 1
ATOM 3439 O O . ARG B 1 126 ? 3.938 -3.123 14.383 1 98.62 126 ARG B O 1
ATOM 3446 N N . LEU B 1 127 ? 2.35 -1.567 14.586 1 98.81 127 LEU B N 1
ATOM 3447 C CA . LEU B 1 127 ? 3.131 -0.531 13.922 1 98.81 127 LEU B CA 1
ATOM 3448 C C . LEU B 1 127 ? 4.328 -0.12 14.773 1 98.81 127 LEU B C 1
ATOM 3450 O O . LEU B 1 127 ? 5.395 0.194 14.242 1 98.81 127 LEU B O 1
ATOM 3454 N N . LEU B 1 128 ? 4.152 -0.085 16.078 1 98.94 128 LEU B N 1
ATOM 3455 C CA . LEU B 1 128 ? 5.289 0.204 16.953 1 98.94 128 LEU B CA 1
ATOM 3456 C C . LEU B 1 128 ? 6.32 -0.915 16.891 1 98.94 128 LEU B C 1
ATOM 3458 O O . LEU B 1 128 ? 7.527 -0.654 16.906 1 98.94 128 LEU B O 1
ATOM 3462 N N . HIS B 1 129 ? 5.84 -2.176 16.875 1 98.88 129 HIS B N 1
ATOM 3463 C CA . HIS B 1 129 ? 6.758 -3.291 16.672 1 98.88 129 HIS B CA 1
ATOM 3464 C C . HIS B 1 129 ? 7.535 -3.135 15.375 1 98.88 129 HIS B C 1
ATOM 3466 O O . HIS B 1 129 ? 8.742 -3.381 15.336 1 98.88 129 HIS B O 1
ATOM 3472 N N . GLU B 1 130 ? 6.844 -2.738 14.359 1 98.75 130 GLU B N 1
ATOM 3473 C CA . GLU B 1 130 ? 7.465 -2.506 13.055 1 98.75 130 GLU B CA 1
ATOM 3474 C C . GLU B 1 130 ? 8.562 -1.452 13.156 1 98.75 130 GLU B C 1
ATOM 3476 O O . GLU B 1 130 ? 9.672 -1.654 12.648 1 98.75 130 GLU B O 1
ATOM 3481 N N . VAL B 1 131 ? 8.289 -0.347 13.82 1 98.88 131 VAL B N 1
ATOM 3482 C CA . VAL B 1 131 ? 9.242 0.745 13.977 1 98.88 131 VAL B CA 1
ATOM 3483 C C . VAL B 1 131 ? 10.461 0.254 14.758 1 98.88 131 VAL B C 1
ATOM 3485 O O . VAL B 1 131 ? 11.602 0.458 14.328 1 98.88 131 VAL B O 1
ATOM 3488 N N . GLY B 1 132 ? 10.211 -0.392 15.883 1 98.88 132 GLY B N 1
ATOM 3489 C CA . GLY B 1 132 ? 11.32 -0.888 16.688 1 98.88 132 GLY B CA 1
ATOM 3490 C C . GLY B 1 132 ? 12.195 -1.878 15.945 1 98.88 132 GLY B C 1
ATOM 3491 O O . GLY B 1 132 ? 13.43 -1.771 15.984 1 98.88 132 GLY B O 1
ATOM 3492 N N . THR B 1 133 ? 11.578 -2.812 15.273 1 98.62 133 THR B N 1
ATOM 3493 C CA . THR B 1 133 ? 12.297 -3.867 14.562 1 98.62 133 THR B CA 1
ATOM 3494 C C . THR B 1 133 ? 13.156 -3.279 13.445 1 98.62 133 THR B C 1
ATOM 3496 O O . THR B 1 133 ? 14.336 -3.627 13.32 1 98.62 133 THR B O 1
ATOM 3499 N N . GLU B 1 134 ? 12.602 -2.41 12.672 1 98.5 134 GLU B N 1
ATOM 3500 C CA . GLU B 1 134 ? 13.312 -1.861 11.523 1 98.5 134 GLU B CA 1
ATOM 3501 C C . GLU B 1 134 ? 14.422 -0.908 11.969 1 98.5 134 GLU B C 1
ATOM 3503 O O . GLU B 1 134 ? 15.477 -0.845 11.336 1 98.5 134 GLU B O 1
ATOM 3508 N N . LEU B 1 135 ? 14.156 -0.098 13 1 98.81 135 LEU B N 1
ATOM 3509 C CA . LEU B 1 135 ? 15.211 0.771 13.516 1 98.81 135 LEU B CA 1
ATOM 3510 C C . LEU B 1 135 ? 16.422 -0.046 13.969 1 98.81 135 LEU B C 1
ATOM 3512 O O . LEU B 1 135 ? 17.562 0.333 13.703 1 98.81 135 LEU B O 1
ATOM 3516 N N . GLU B 1 136 ? 16.141 -1.113 14.648 1 98.56 136 GLU B N 1
ATOM 3517 C CA . GLU B 1 136 ? 17.234 -1.974 15.094 1 98.56 136 GLU B CA 1
ATOM 3518 C C . GLU B 1 136 ? 17.953 -2.611 13.906 1 98.56 136 GLU B C 1
ATOM 3520 O O . GLU B 1 136 ? 19.188 -2.66 13.875 1 98.56 136 GLU B O 1
ATOM 3525 N N . ARG B 1 137 ? 17.234 -3.037 12.984 1 97.69 137 ARG B N 1
ATOM 3526 C CA . ARG B 1 137 ? 17.766 -3.807 11.859 1 97.69 137 ARG B CA 1
ATOM 3527 C C . ARG B 1 137 ? 18.578 -2.926 10.922 1 97.69 137 ARG B C 1
ATOM 3529 O O . ARG B 1 137 ? 19.609 -3.355 10.406 1 97.69 137 ARG B O 1
ATOM 3536 N N . SER B 1 138 ? 18.141 -1.677 10.727 1 98 138 SER B N 1
ATOM 3537 C CA . SER B 1 138 ? 18.688 -0.953 9.578 1 98 138 SER B CA 1
ATOM 3538 C C . SER B 1 138 ? 19.281 0.388 10 1 98 138 SER B C 1
ATOM 3540 O O . SER B 1 138 ? 20.031 1.002 9.25 1 98 138 SER B O 1
ATOM 3542 N N . PHE B 1 139 ? 18.969 0.82 11.227 1 98.69 139 PHE B N 1
ATOM 3543 C CA . PHE B 1 139 ? 19.344 2.191 11.562 1 98.69 139 PHE B CA 1
ATOM 3544 C C . P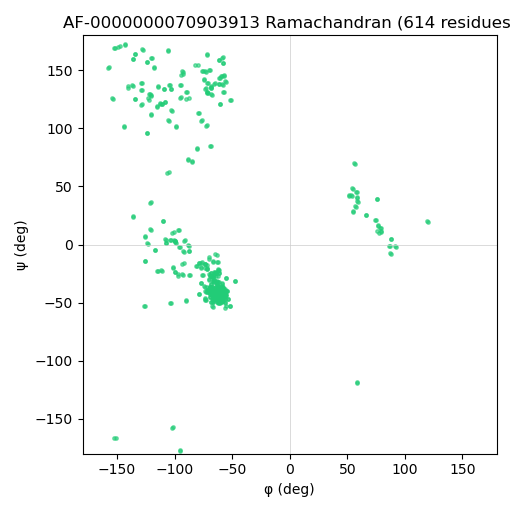HE B 1 139 ? 19.953 2.264 12.953 1 98.69 139 PHE B C 1
ATOM 3546 O O . PHE B 1 139 ? 19.828 3.281 13.641 1 98.69 139 PHE B O 1
ATOM 3553 N N . HIS B 1 140 ? 20.5 1.194 13.453 1 98.5 140 HIS B N 1
ATOM 3554 C CA . HIS B 1 140 ? 21.188 1.095 14.734 1 98.5 140 HIS B CA 1
ATOM 3555 C C . HIS B 1 140 ? 20.312 1.569 15.883 1 98.5 140 HIS B C 1
ATOM 3557 O O . HIS B 1 140 ? 20.781 2.223 16.812 1 98.5 140 HIS B O 1
ATOM 3563 N N . GLY B 1 141 ? 19.031 1.428 15.695 1 98.62 141 GLY B N 1
ATOM 3564 C CA . GLY B 1 141 ? 18.062 1.642 16.766 1 98.62 141 GLY B CA 1
ATOM 3565 C C . GLY B 1 141 ? 17.609 3.082 16.875 1 98.62 141 GLY B C 1
ATOM 3566 O O . GLY B 1 141 ? 16.781 3.414 17.734 1 98.62 141 GLY B O 1
ATOM 3567 N N . LYS B 1 142 ? 18.031 3.971 15.961 1 98.62 142 LYS B N 1
ATOM 3568 C CA . LYS B 1 142 ? 17.781 5.398 16.141 1 98.62 142 LYS B CA 1
ATOM 3569 C C . LYS B 1 142 ? 17.156 6.016 14.906 1 98.62 142 LYS B C 1
ATOM 3571 O O . LYS B 1 142 ? 17.688 5.859 13.797 1 98.62 142 LYS B O 1
ATOM 3576 N N . ALA B 1 143 ? 16.109 6.793 15.102 1 98.88 143 ALA B N 1
ATOM 3577 C CA . ALA B 1 143 ? 15.422 7.484 14.016 1 98.88 143 ALA B CA 1
ATOM 3578 C C . ALA B 1 143 ? 16.328 8.523 13.367 1 98.88 143 ALA B C 1
ATOM 3580 O O . ALA B 1 143 ? 16.234 8.766 12.156 1 98.88 143 ALA B O 1
ATOM 3581 N N . VAL B 1 144 ? 17.219 9.117 14.109 1 98.81 144 VAL B N 1
ATOM 3582 C CA . VAL B 1 144 ? 18.109 10.148 13.58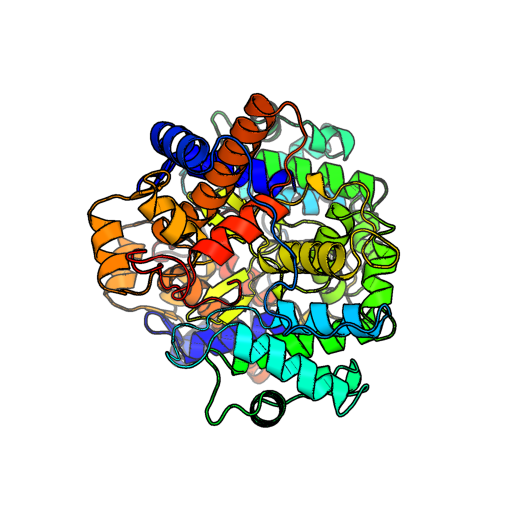6 1 98.81 144 VAL B CA 1
ATOM 3583 C C . VAL B 1 144 ? 18.984 9.57 12.477 1 98.81 144 VAL B C 1
ATOM 3585 O O . VAL B 1 144 ? 19.344 10.273 11.531 1 98.81 144 VAL B O 1
ATOM 3588 N N . ASN B 1 145 ? 19.344 8.281 12.57 1 98.88 145 ASN B N 1
ATOM 3589 C CA . ASN B 1 145 ? 20.125 7.637 11.516 1 98.88 145 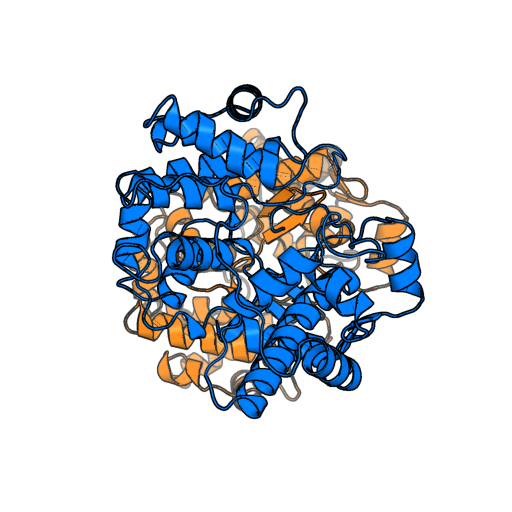ASN B CA 1
ATOM 3590 C C . ASN B 1 145 ? 19.312 7.516 10.227 1 98.88 145 ASN B C 1
ATOM 3592 O O . ASN B 1 145 ? 19.875 7.594 9.133 1 98.88 145 ASN B O 1
ATOM 3596 N N . LEU B 1 146 ? 18.047 7.273 10.367 1 98.81 146 LEU B N 1
ATOM 3597 C CA . LEU B 1 146 ? 17.125 7.305 9.234 1 98.81 146 LEU B CA 1
ATOM 3598 C C . LEU B 1 146 ? 17.125 8.68 8.578 1 98.81 146 LEU B C 1
ATOM 3600 O O . LEU B 1 146 ? 17.234 8.781 7.352 1 98.81 146 LEU B O 1
ATOM 3604 N N . VAL B 1 147 ? 17.047 9.742 9.352 1 98.88 147 VAL B N 1
ATOM 3605 C CA . VAL B 1 147 ? 17.031 11.117 8.859 1 98.88 147 VAL B CA 1
ATOM 3606 C C . VAL B 1 147 ? 18.375 11.43 8.188 1 98.88 147 VAL B C 1
ATOM 3608 O O . VAL B 1 147 ? 18.406 12.039 7.117 1 98.88 147 VAL B O 1
ATOM 3611 N N . THR B 1 148 ? 19.406 11.016 8.812 1 98.69 148 THR B N 1
ATOM 3612 C CA . THR B 1 148 ? 20.75 11.25 8.281 1 98.69 148 THR B CA 1
ATOM 3613 C C . THR B 1 148 ? 20.922 10.57 6.926 1 98.69 148 THR B C 1
ATOM 3615 O O . THR B 1 148 ? 21.547 11.125 6.016 1 98.69 148 THR B O 1
ATOM 3618 N N . ALA B 1 149 ? 20.344 9.422 6.789 1 98.62 149 ALA B N 1
ATOM 3619 C CA . ALA B 1 149 ? 20.438 8.656 5.551 1 98.62 149 ALA B CA 1
ATOM 3620 C C . ALA B 1 149 ? 19.766 9.383 4.395 1 98.62 149 ALA B C 1
ATOM 3622 O O . ALA B 1 149 ? 20.094 9.164 3.23 1 98.62 149 ALA B O 1
ATOM 3623 N N . ALA B 1 150 ? 18.828 10.258 4.668 1 98.56 150 ALA B N 1
ATOM 3624 C CA . ALA B 1 150 ? 18.094 11.008 3.646 1 98.56 150 ALA B CA 1
ATOM 3625 C C . ALA B 1 150 ? 18.938 12.18 3.131 1 98.56 150 ALA B C 1
ATOM 3627 O O . ALA B 1 150 ? 18.625 12.766 2.092 1 98.56 150 ALA B O 1
ATOM 3628 N N . ASN B 1 151 ? 19.984 12.555 3.818 1 98.31 151 ASN B N 1
ATOM 3629 C CA . ASN B 1 151 ? 20.984 13.539 3.41 1 98.31 151 ASN B CA 1
ATOM 3630 C C . ASN B 1 151 ? 20.344 14.867 3.025 1 98.31 151 ASN B C 1
ATOM 3632 O O . ASN B 1 151 ? 20.609 15.391 1.939 1 98.31 151 ASN B O 1
ATOM 3636 N N . GLY B 1 152 ? 19.469 15.344 3.865 1 98.56 152 GLY B N 1
ATOM 3637 C CA . GLY B 1 152 ? 18.891 16.672 3.725 1 98.56 152 GLY B CA 1
ATOM 3638 C C . GLY B 1 152 ? 17.828 16.75 2.648 1 98.56 152 GLY B C 1
ATOM 3639 O O . GLY B 1 152 ? 17.516 17.828 2.152 1 98.56 152 GLY B O 1
ATOM 3640 N N . SER B 1 153 ? 17.281 15.68 2.17 1 98.81 153 SER B N 1
ATOM 3641 C CA . SER B 1 153 ? 16.219 15.625 1.179 1 98.81 153 SER B CA 1
ATOM 3642 C C . SER B 1 153 ? 14.914 15.133 1.799 1 98.81 153 SER B C 1
ATOM 3644 O O . SER B 1 153 ? 14.852 14.023 2.33 1 98.81 153 SER B O 1
ATOM 3646 N N . ALA B 1 154 ? 13.844 15.953 1.735 1 98.75 154 ALA B N 1
ATOM 3647 C CA . ALA B 1 154 ? 12.508 15.586 2.213 1 98.75 154 ALA B CA 1
ATOM 3648 C C . ALA B 1 154 ? 11.961 14.398 1.435 1 98.75 154 ALA B C 1
ATOM 3650 O O . ALA B 1 154 ? 11.422 13.453 2.025 1 98.75 154 ALA B O 1
ATOM 3651 N N . VAL B 1 155 ? 12.125 14.469 0.117 1 98.62 155 VAL B N 1
ATOM 3652 C CA . VAL B 1 155 ? 11.625 13.422 -0.766 1 98.62 155 VAL B CA 1
ATOM 3653 C C . VAL B 1 155 ? 12.336 12.102 -0.473 1 98.62 155 VAL B C 1
ATOM 3655 O O . VAL B 1 155 ? 11.711 11.047 -0.409 1 98.62 155 VAL B O 1
ATOM 3658 N N . ALA B 1 156 ? 13.664 12.164 -0.257 1 98.5 156 ALA B N 1
ATOM 3659 C CA . ALA B 1 156 ? 14.43 10.953 0.052 1 98.5 156 ALA B CA 1
ATOM 3660 C C . ALA B 1 156 ? 13.992 10.359 1.39 1 98.5 156 ALA B C 1
ATOM 3662 O O . ALA B 1 156 ? 13.984 9.141 1.557 1 98.5 156 ALA B O 1
ATOM 3663 N N . LEU B 1 157 ? 13.688 11.203 2.357 1 98.88 157 LEU B N 1
ATOM 3664 C CA . LEU B 1 157 ? 13.258 10.688 3.654 1 98.88 157 LEU B CA 1
ATOM 3665 C C . LEU B 1 157 ? 11.906 10 3.545 1 98.88 157 LEU B C 1
ATOM 3667 O O . LEU B 1 157 ? 11.695 8.945 4.148 1 98.88 157 LEU B O 1
ATOM 3671 N N . VAL B 1 158 ? 10.938 10.578 2.777 1 98.88 158 VAL B N 1
ATOM 3672 C CA . VAL B 1 158 ? 9.664 9.914 2.547 1 98.88 158 VAL B CA 1
ATOM 3673 C C . VAL B 1 158 ? 9.906 8.547 1.899 1 98.88 158 VAL B C 1
ATOM 3675 O O . VAL B 1 158 ? 9.289 7.551 2.289 1 98.88 158 VAL B O 1
ATOM 3678 N N . ASP B 1 159 ? 10.805 8.555 0.94 1 98.31 159 ASP B N 1
ATOM 3679 C CA . ASP B 1 159 ? 11.141 7.316 0.241 1 98.31 159 ASP B CA 1
ATOM 3680 C C . ASP B 1 159 ? 11.711 6.277 1.203 1 98.31 159 ASP B C 1
ATOM 3682 O O . ASP B 1 159 ? 11.312 5.109 1.176 1 98.31 159 ASP B O 1
ATOM 3686 N N . LEU B 1 160 ? 12.641 6.688 2.059 1 98.69 160 LEU B N 1
ATOM 3687 C CA . LEU B 1 160 ? 13.258 5.773 3.016 1 98.69 160 LEU B CA 1
ATOM 3688 C C . LEU B 1 160 ? 12.219 5.242 4 1 98.69 160 LEU B C 1
ATOM 3690 O O . LEU B 1 160 ? 12.211 4.047 4.312 1 98.69 160 LEU B O 1
ATOM 3694 N N . VAL B 1 161 ? 11.359 6.098 4.449 1 98.88 161 VAL B N 1
ATOM 3695 C CA . VAL B 1 161 ? 10.32 5.695 5.395 1 98.88 161 VAL B CA 1
ATOM 3696 C C . VAL B 1 161 ? 9.414 4.652 4.754 1 98.88 161 VAL B C 1
ATOM 3698 O O . VAL B 1 161 ? 9.141 3.609 5.348 1 98.88 161 VAL B O 1
ATOM 3701 N N . THR B 1 162 ? 8.969 4.848 3.523 1 98.69 162 THR B N 1
ATOM 3702 C CA . THR B 1 162 ? 8.031 3.936 2.875 1 98.69 162 THR B CA 1
ATOM 3703 C C . THR B 1 162 ? 8.742 2.662 2.426 1 98.69 162 THR B C 1
ATOM 3705 O O . THR B 1 162 ? 8.133 1.596 2.355 1 98.69 162 THR B O 1
ATOM 3708 N N . LYS B 1 163 ? 10.023 2.762 2.174 1 98.38 163 LYS B N 1
ATOM 3709 C CA . LYS B 1 163 ? 10.797 1.571 1.841 1 98.38 163 LYS B CA 1
ATOM 3710 C C . LYS B 1 163 ? 10.945 0.656 3.053 1 98.38 163 LYS B C 1
ATOM 3712 O O . LYS B 1 163 ? 10.812 -0.564 2.936 1 98.38 163 LYS B O 1
ATOM 3717 N N . HIS B 1 164 ? 11.141 1.245 4.219 1 98.44 164 HIS B N 1
ATOM 3718 C CA . HIS B 1 164 ? 11.57 0.455 5.371 1 98.44 164 HIS B CA 1
ATOM 3719 C C . HIS B 1 164 ? 10.391 0.12 6.277 1 98.44 164 HIS B C 1
ATOM 3721 O O . HIS B 1 164 ? 10.438 -0.858 7.027 1 98.44 164 HIS B O 1
ATOM 3727 N N . PHE B 1 165 ? 9.336 0.92 6.227 1 98.75 165 PHE B N 1
ATOM 3728 C CA . PHE B 1 165 ? 8.203 0.742 7.129 1 98.75 165 PHE B CA 1
ATOM 3729 C C . PHE B 1 165 ? 6.906 0.575 6.348 1 98.75 165 PHE B C 1
ATOM 3731 O O . PHE B 1 165 ? 6.207 1.555 6.078 1 98.75 165 PHE B O 1
ATOM 3738 N N . PRO B 1 166 ? 6.426 -0.663 6.07 1 98.5 166 PRO B N 1
ATOM 3739 C CA . PRO B 1 166 ? 5.219 -0.926 5.281 1 98.5 166 PRO B CA 1
ATOM 3740 C C . PRO B 1 166 ? 3.986 -0.215 5.836 1 98.5 166 PRO B C 1
ATOM 3742 O O . PRO B 1 166 ? 3.094 0.165 5.074 1 98.5 166 PRO B O 1
ATOM 3745 N N . GLY B 1 167 ? 3.979 0.004 7.133 1 98.69 167 GLY B N 1
ATOM 3746 C CA . GLY B 1 167 ? 2.855 0.686 7.754 1 98.69 167 GLY B CA 1
ATOM 3747 C C . GLY B 1 167 ? 2.678 2.111 7.266 1 98.69 167 GLY B C 1
ATOM 3748 O O . GLY B 1 167 ? 1.626 2.719 7.473 1 98.69 167 GLY B O 1
ATOM 3749 N N . PHE B 1 168 ? 3.68 2.682 6.602 1 98.81 168 PHE B N 1
ATOM 3750 C CA . PHE B 1 168 ? 3.635 4.059 6.117 1 98.81 168 PHE B CA 1
ATOM 3751 C C . PHE B 1 168 ? 3.297 4.102 4.633 1 98.81 168 PHE B C 1
ATOM 3753 O O . PHE B 1 168 ? 3.271 5.176 4.027 1 98.81 168 PHE B O 1
ATOM 3760 N N . ARG B 1 169 ? 3.023 2.924 3.992 1 98.75 169 ARG B N 1
ATOM 3761 C CA . ARG B 1 169 ? 2.779 2.832 2.555 1 98.75 169 ARG B CA 1
ATOM 3762 C C . ARG B 1 169 ? 1.319 3.125 2.229 1 98.75 169 ARG B C 1
ATOM 3764 O O . ARG B 1 169 ? 0.595 2.248 1.754 1 98.75 169 ARG B O 1
ATOM 3771 N N . ASP B 1 170 ? 0.977 4.418 2.385 1 98.56 170 ASP B N 1
ATOM 3772 C CA . ASP B 1 170 ? -0.378 4.922 2.18 1 98.56 170 ASP B CA 1
ATOM 3773 C C . ASP B 1 170 ? -0.667 5.129 0.694 1 98.56 170 ASP B C 1
ATOM 3775 O O . ASP B 1 170 ? -0.49 6.23 0.169 1 98.56 170 ASP B O 1
ATOM 3779 N N . HIS B 1 171 ? -1.033 4.109 -0.015 1 98.38 171 HIS B N 1
ATOM 3780 C CA . HIS B 1 171 ? -1.51 4.168 -1.393 1 98.38 171 HIS B CA 1
ATOM 3781 C C . HIS B 1 171 ? -2.76 3.314 -1.581 1 98.38 171 HIS B C 1
ATOM 3783 O O . HIS B 1 171 ? -3.125 2.537 -0.695 1 98.38 171 HIS B O 1
ATOM 3789 N N . SER B 1 172 ? -3.463 3.496 -2.605 1 97.62 172 SER B N 1
ATOM 3790 C CA . SER B 1 172 ? -4.703 2.803 -2.932 1 97.62 172 SER B CA 1
ATOM 3791 C C . SER B 1 172 ? -4.809 2.535 -4.43 1 97.62 172 SER B C 1
ATOM 3793 O O . SER B 1 172 ? -3.904 2.877 -5.191 1 97.62 172 SER B O 1
ATOM 3795 N N . VAL B 1 173 ? -5.824 1.766 -4.809 1 98.5 173 VAL B N 1
ATOM 3796 C CA . VAL B 1 173 ? -6.172 1.576 -6.215 1 98.5 173 VAL B CA 1
ATOM 3797 C C . VAL B 1 173 ? -7.527 2.217 -6.5 1 98.5 173 VAL B C 1
ATOM 3799 O O . VAL B 1 173 ? -8.516 1.938 -5.812 1 98.5 173 VAL B O 1
ATOM 3802 N N . TYR B 1 174 ? -7.609 3.148 -7.402 1 98.5 174 TYR B N 1
ATOM 3803 C CA . TYR B 1 174 ? -8.805 3.871 -7.836 1 98.5 174 TYR B CA 1
ATOM 3804 C C . TYR B 1 174 ? -9.055 3.668 -9.32 1 98.5 174 TYR B C 1
ATOM 3806 O O . TYR B 1 174 ? -8.258 4.105 -10.156 1 98.5 174 TYR B O 1
ATOM 3814 N N . LYS B 1 175 ? -10.117 2.975 -9.656 1 97.5 175 LYS B N 1
ATOM 3815 C CA . LYS B 1 175 ? -10.477 2.678 -11.039 1 97.5 175 LYS B CA 1
ATOM 3816 C C . LYS B 1 175 ? -9.297 2.074 -11.797 1 97.5 175 LYS B C 1
ATOM 3818 O O . LYS B 1 175 ? -8.977 2.508 -12.906 1 97.5 175 LYS B O 1
ATOM 3823 N N . GLY B 1 176 ? -8.625 1.183 -11.102 1 97.94 176 GLY B N 1
ATOM 3824 C CA . GLY B 1 176 ? -7.551 0.405 -11.703 1 97.94 176 GLY B CA 1
ATOM 3825 C C . GLY B 1 176 ? -6.207 1.103 -11.656 1 97.94 176 GLY B C 1
ATOM 3826 O O . GLY B 1 176 ? -5.188 0.528 -12.039 1 97.94 176 GLY B O 1
ATOM 3827 N N . HIS B 1 177 ? -6.125 2.303 -11.133 1 98.25 177 HIS B N 1
ATOM 3828 C CA . HIS B 1 177 ? -4.895 3.084 -11.086 1 98.25 177 HIS B CA 1
ATOM 3829 C C . HIS B 1 177 ? -4.355 3.186 -9.664 1 98.25 177 HIS B C 1
ATOM 3831 O O . HIS B 1 177 ? -5.117 3.408 -8.719 1 98.25 177 HIS B O 1
ATOM 3837 N N . GLN B 1 178 ? -3.086 2.973 -9.531 1 98.62 178 GLN B N 1
ATOM 3838 C CA . GLN B 1 178 ? -2.473 3.16 -8.219 1 98.62 178 GLN B CA 1
ATOM 3839 C C . GLN B 1 178 ? -2.377 4.641 -7.863 1 98.62 178 GLN B C 1
ATOM 3841 O O . GLN B 1 178 ? -1.937 5.453 -8.68 1 98.62 178 GLN B O 1
ATOM 3846 N N . VAL B 1 179 ? -2.826 5.012 -6.648 1 98.62 179 VAL B N 1
ATOM 3847 C CA . VAL B 1 179 ? -2.857 6.383 -6.156 1 98.62 179 VAL B CA 1
ATOM 3848 C C . VAL B 1 179 ? -2.041 6.492 -4.871 1 98.62 179 VAL B C 1
ATOM 3850 O O . VAL B 1 179 ? -2.213 5.691 -3.951 1 98.62 179 VAL B O 1
ATOM 3853 N N . PHE B 1 180 ? -1.159 7.441 -4.816 1 98.75 180 PHE B N 1
ATOM 3854 C CA . PHE B 1 180 ? -0.282 7.613 -3.666 1 98.75 180 PHE B CA 1
ATOM 3855 C C . PHE B 1 180 ? -0.738 8.789 -2.809 1 98.75 180 PHE B C 1
ATOM 3857 O O . PHE B 1 180 ? -1.143 9.828 -3.336 1 98.75 180 PHE B O 1
ATOM 3864 N N . LEU B 1 181 ? -0.724 8.609 -1.473 1 98.75 181 LEU B N 1
ATOM 3865 C CA . LEU B 1 181 ? -1.129 9.641 -0.521 1 98.75 181 LEU B CA 1
ATOM 3866 C C . LEU B 1 181 ? -0.03 9.891 0.507 1 98.75 181 LEU B C 1
ATOM 3868 O O . LEU B 1 181 ? 0.395 11.031 0.7 1 98.75 181 LEU B O 1
ATOM 3872 N N . TYR B 1 182 ? 0.462 8.898 1.172 1 98.75 182 TYR B N 1
ATOM 3873 C CA . TYR B 1 182 ? 1.631 8.898 2.045 1 98.75 182 TYR B CA 1
ATOM 3874 C C . TYR B 1 182 ? 1.47 9.906 3.176 1 98.75 182 TYR B C 1
ATOM 3876 O O . TYR B 1 182 ? 2.424 10.594 3.541 1 98.75 182 TYR B O 1
ATOM 3884 N N . LYS B 1 183 ? 0.289 9.984 3.719 1 98.81 183 LYS B N 1
ATOM 3885 C CA . LYS B 1 183 ? -0.013 10.969 4.754 1 98.81 183 LYS B CA 1
ATOM 3886 C C . LYS B 1 183 ? 1.011 10.914 5.883 1 98.81 183 LYS B C 1
ATOM 3888 O O . LYS B 1 183 ? 1.703 11.891 6.152 1 98.81 183 LYS B O 1
ATOM 3893 N N . ARG B 1 184 ? 1.28 9.781 6.488 1 98.81 184 ARG B N 1
ATOM 3894 C CA . ARG B 1 184 ? 2.078 9.688 7.707 1 98.81 184 ARG B CA 1
ATOM 3895 C C . ARG B 1 184 ? 3.564 9.844 7.402 1 98.81 184 ARG B C 1
ATOM 3897 O O . ARG B 1 184 ? 4.312 10.391 8.211 1 98.81 184 ARG B O 1
ATOM 3904 N N . ALA B 1 185 ? 3.99 9.367 6.227 1 98.88 185 ALA B N 1
ATOM 3905 C CA . ALA B 1 185 ? 5.387 9.555 5.844 1 98.88 185 ALA B CA 1
ATOM 3906 C C . ALA B 1 185 ? 5.699 11.031 5.629 1 98.88 185 ALA B C 1
ATOM 3908 O O . ALA B 1 185 ? 6.746 11.523 6.066 1 98.88 185 ALA B O 1
ATOM 3909 N N . GLN B 1 186 ? 4.77 11.727 5 1 98.81 186 GLN B N 1
ATOM 3910 C CA . GLN B 1 186 ? 4.984 13.141 4.699 1 98.81 186 GLN B CA 1
ATOM 3911 C C . GLN B 1 186 ? 4.934 13.984 5.969 1 98.81 186 GLN B C 1
ATOM 3913 O O . GLN B 1 186 ? 5.734 14.906 6.141 1 98.81 186 GLN B O 1
ATOM 3918 N N . ILE B 1 187 ? 4.012 13.656 6.84 1 98.62 187 ILE B N 1
ATOM 3919 C CA . ILE B 1 187 ? 3.887 14.484 8.031 1 98.62 187 ILE B CA 1
ATOM 3920 C C . ILE B 1 187 ? 5.094 14.266 8.945 1 98.62 187 ILE B C 1
ATOM 3922 O O . ILE B 1 187 ? 5.527 15.188 9.641 1 98.62 187 ILE B O 1
ATOM 3926 N N . PHE B 1 188 ? 5.715 13.102 8.961 1 98.88 188 PHE B N 1
ATOM 3927 C CA . PHE B 1 188 ? 6.953 12.875 9.695 1 98.88 188 PHE B CA 1
ATOM 3928 C C . PHE B 1 188 ? 8.031 13.859 9.258 1 98.88 188 PHE B C 1
ATOM 3930 O O . PHE B 1 188 ? 8.688 14.484 10.094 1 98.88 188 PHE B O 1
ATOM 3937 N N . VAL B 1 189 ? 8.156 14.055 7.922 1 98.88 189 VAL B N 1
ATOM 3938 C CA . VAL B 1 189 ? 9.125 14.977 7.344 1 98.88 189 VAL B CA 1
ATOM 3939 C C . VAL B 1 189 ? 8.781 16.406 7.75 1 98.88 189 VAL B C 1
ATOM 3941 O O . VAL B 1 189 ? 9.648 17.172 8.188 1 98.88 189 VAL B O 1
ATOM 3944 N N . ALA B 1 190 ? 7.555 16.734 7.625 1 98.56 190 ALA B N 1
ATOM 3945 C CA . ALA B 1 190 ? 7.094 18.078 7.922 1 98.56 190 ALA B CA 1
ATOM 3946 C C . ALA B 1 190 ? 7.285 18.406 9.398 1 98.56 190 ALA B C 1
ATOM 3948 O O . ALA B 1 190 ? 7.664 19.531 9.75 1 98.56 190 ALA B O 1
ATOM 3949 N N . ASP B 1 191 ? 6.965 17.438 10.25 1 98.56 191 ASP B N 1
ATOM 3950 C CA . ASP B 1 191 ? 7.109 17.641 11.695 1 98.56 191 ASP B CA 1
ATOM 3951 C C . ASP B 1 191 ? 8.57 17.875 12.07 1 98.56 191 ASP B C 1
ATOM 3953 O O . ASP B 1 191 ? 8.875 18.734 12.898 1 98.56 191 ASP B O 1
ATOM 3957 N N . LEU B 1 192 ? 9.469 17.125 11.492 1 98.69 192 LEU B N 1
ATOM 3958 C CA . LEU B 1 192 ? 10.891 17.359 11.727 1 98.69 192 LEU B CA 1
ATOM 3959 C C . LEU B 1 192 ? 11.297 18.75 11.266 1 98.69 192 LEU B C 1
ATOM 3961 O O . LEU B 1 192 ? 11.977 19.484 11.992 1 98.69 192 LEU B O 1
ATOM 3965 N N . TRP B 1 193 ? 10.906 19.125 10.047 1 98.62 193 TRP B N 1
ATOM 3966 C CA . TRP B 1 193 ? 11.219 20.422 9.477 1 98.62 193 TRP B CA 1
ATOM 3967 C C . TRP B 1 193 ? 10.711 21.547 10.367 1 98.62 193 TRP B C 1
ATOM 3969 O O . TRP B 1 193 ? 11.43 22.516 10.641 1 98.62 193 TRP B O 1
ATOM 3979 N N . GLY B 1 194 ? 9.492 21.391 10.797 1 97.75 194 GLY B N 1
ATOM 3980 C CA . GLY B 1 194 ? 8.891 22.391 11.664 1 97.75 194 GLY B CA 1
ATOM 3981 C C . GLY B 1 194 ? 9.555 22.484 13.023 1 97.75 194 GLY B C 1
ATOM 3982 O O . GLY B 1 194 ? 9.859 23.578 13.508 1 97.75 194 GLY B O 1
ATOM 3983 N N . ALA B 1 195 ? 9.758 21.359 13.648 1 97.94 195 ALA B N 1
ATOM 3984 C CA . ALA B 1 195 ? 10.328 21.312 14.992 1 97.94 195 ALA B CA 1
ATOM 3985 C C . ALA B 1 195 ? 11.703 21.969 15.016 1 97.94 195 ALA B C 1
ATOM 3987 O O . ALA B 1 195 ? 12.016 22.719 15.945 1 97.94 195 ALA B O 1
ATOM 3988 N N . PHE B 1 196 ? 12.492 21.75 14.008 1 98.06 196 PHE B N 1
ATOM 3989 C CA . PHE B 1 196 ? 13.867 22.234 13.992 1 98.06 196 PHE B CA 1
ATOM 3990 C C . PHE B 1 196 ? 13.984 23.531 13.188 1 98.06 196 PHE B C 1
ATOM 3992 O O . PHE B 1 196 ? 15.086 24.016 12.953 1 98.06 196 PHE B O 1
ATOM 3999 N N . LYS B 1 197 ? 12.859 24 12.672 1 96.75 197 LYS B N 1
ATOM 4000 C CA . LYS B 1 197 ? 12.797 25.266 11.922 1 96.75 197 LYS B CA 1
ATOM 4001 C C . LYS B 1 197 ? 13.719 25.219 10.703 1 96.75 197 LYS B C 1
ATOM 4003 O O . LYS B 1 197 ? 14.414 26.188 10.414 1 96.75 197 LYS B O 1
ATOM 4008 N N . GLY B 1 198 ? 13.742 24.031 10.141 1 97.25 198 GLY B N 1
ATOM 4009 C CA . GLY B 1 198 ? 14.484 23.875 8.898 1 97.25 198 GLY B CA 1
ATOM 4010 C C . GLY B 1 198 ? 15.992 23.844 9.109 1 97.25 198 GLY B C 1
ATOM 4011 O O . GLY B 1 198 ? 16.75 24.078 8.18 1 97.25 198 GLY B O 1
ATOM 4012 N N . LYS B 1 199 ? 16.484 23.531 10.336 1 97.62 199 LYS B N 1
ATOM 4013 C CA . LYS B 1 199 ? 17.906 23.484 10.641 1 97.62 199 LYS B CA 1
ATOM 4014 C C . LYS B 1 199 ? 18.297 22.125 11.203 1 97.62 199 LYS B C 1
ATOM 4016 O O . LYS B 1 199 ? 17.438 21.359 11.641 1 97.62 199 LYS B O 1
ATOM 4021 N N . GLY B 1 200 ? 19.562 21.797 11.086 1 96.88 200 GLY B N 1
ATOM 4022 C CA . GLY B 1 200 ? 20.062 20.562 11.68 1 96.88 200 GLY B CA 1
ATOM 4023 C C . GLY B 1 200 ? 19.344 19.328 11.164 1 96.88 200 GLY B C 1
ATOM 4024 O O . GLY B 1 200 ? 19.25 19.125 9.953 1 96.88 200 GLY B O 1
ATOM 4025 N N . ILE B 1 201 ? 18.656 18.594 12.102 1 97.25 201 ILE B N 1
ATOM 4026 C CA . ILE B 1 201 ? 17.922 17.359 11.828 1 97.25 201 ILE B CA 1
ATOM 4027 C C . ILE B 1 201 ? 16.734 17.656 10.922 1 97.25 201 ILE B C 1
ATOM 4029 O O . ILE B 1 201 ? 16.312 16.797 10.148 1 97.25 201 ILE B O 1
ATOM 4033 N N . GLY B 1 202 ? 16.266 18.844 10.969 1 98.19 202 GLY B N 1
ATOM 4034 C CA . GLY B 1 202 ? 15.086 19.203 10.188 1 98.19 202 GLY B CA 1
ATOM 4035 C C . GLY B 1 202 ? 15.414 19.953 8.914 1 98.19 202 GLY B C 1
ATOM 4036 O O . GLY B 1 202 ? 14.531 20.516 8.266 1 98.19 202 GLY B O 1
ATOM 4037 N N . GLU B 1 203 ? 16.703 20.016 8.508 1 98.44 203 GLU B N 1
ATOM 4038 C CA . GLU B 1 203 ? 17.094 20.734 7.297 1 98.44 203 GLU B CA 1
ATOM 4039 C C . GLU B 1 203 ? 16.828 19.906 6.047 1 98.44 203 GLU B C 1
ATOM 4041 O O . GLU B 1 203 ? 17.453 18.875 5.832 1 98.44 203 GLU B O 1
ATOM 4046 N N . PHE B 1 204 ? 15.891 20.359 5.215 1 98.69 204 PHE B N 1
ATOM 4047 C CA . PHE B 1 204 ? 15.547 19.719 3.953 1 98.69 204 PHE B CA 1
ATOM 4048 C C . PHE B 1 204 ? 15.578 20.734 2.809 1 98.69 204 PHE B C 1
ATOM 4050 O O . PHE B 1 204 ? 14.828 21.703 2.814 1 98.69 204 PHE B O 1
ATOM 4057 N N . ARG B 1 205 ? 16.359 20.531 1.824 1 98.25 205 ARG B N 1
ATOM 4058 C CA . ARG B 1 205 ? 16.531 21.453 0.701 1 98.25 205 ARG B CA 1
ATOM 4059 C C . ARG B 1 205 ? 15.32 21.406 -0.223 1 98.25 205 ARG B C 1
ATOM 4061 O O . ARG B 1 205 ? 15.094 22.344 -0.998 1 98.25 205 ARG B O 1
ATOM 4068 N N . ASP B 1 206 ? 14.586 20.375 -0.154 1 98.62 206 ASP B N 1
ATOM 4069 C CA . ASP B 1 206 ? 13.477 20.188 -1.083 1 98.62 206 ASP B CA 1
ATOM 4070 C C . ASP B 1 206 ? 12.148 20.062 -0.336 1 98.62 206 ASP B C 1
ATOM 4072 O O . ASP B 1 206 ? 11.273 19.281 -0.729 1 98.62 206 ASP B O 1
ATOM 4076 N N . ILE B 1 207 ? 11.969 20.781 0.743 1 98.38 207 ILE B N 1
ATOM 407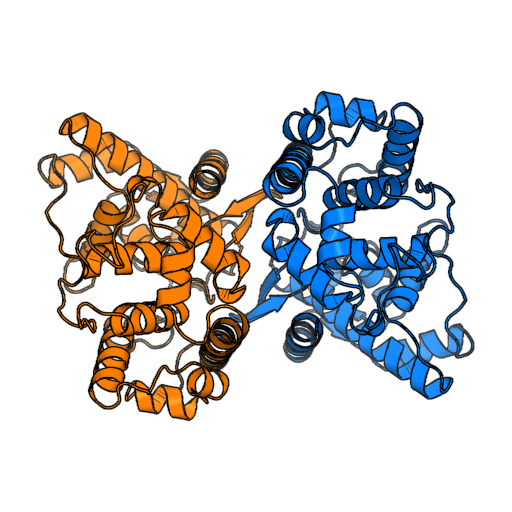7 C CA . ILE B 1 207 ? 10.766 20.734 1.566 1 98.38 207 ILE B CA 1
ATOM 4078 C C . ILE B 1 207 ? 9.555 21.172 0.74 1 98.38 207 ILE B C 1
ATOM 4080 O O . ILE B 1 207 ? 8.43 20.75 1.018 1 98.38 207 ILE B O 1
ATOM 4084 N N . SER B 1 208 ? 9.789 21.891 -0.29 1 97.88 208 SER B N 1
ATOM 4085 C CA . SER B 1 208 ? 8.711 22.375 -1.145 1 97.88 208 SER B CA 1
ATOM 4086 C C . SER B 1 208 ? 8.07 21.234 -1.935 1 97.88 208 SER B C 1
ATOM 4088 O O . SER B 1 208 ? 6.992 21.406 -2.51 1 97.88 208 SER B O 1
ATOM 4090 N N . SER B 1 209 ? 8.688 20.062 -1.951 1 98.25 209 SER B N 1
ATOM 4091 C CA . SER B 1 209 ? 8.164 18.906 -2.689 1 98.25 209 SER B CA 1
ATOM 4092 C C . SER B 1 209 ? 7.059 18.203 -1.907 1 98.25 209 SER B C 1
ATOM 4094 O O . SER B 1 209 ? 6.289 17.422 -2.475 1 98.25 209 SER B O 1
ATOM 4096 N N . ILE B 1 210 ? 6.961 18.438 -0.603 1 98.44 210 ILE B N 1
ATOM 4097 C CA . ILE B 1 210 ? 5.996 17.781 0.269 1 98.44 210 ILE B CA 1
ATOM 4098 C C . ILE B 1 210 ? 4.602 18.344 0.009 1 98.44 210 ILE B C 1
ATOM 4100 O O . ILE B 1 210 ? 4.438 19.547 -0.17 1 98.44 210 ILE B O 1
ATOM 4104 N N . THR B 1 211 ? 3.637 17.484 -0.108 1 98.62 211 THR B N 1
ATOM 4105 C CA . THR B 1 211 ? 2.252 17.906 -0.293 1 98.62 211 THR B CA 1
ATOM 4106 C C . THR B 1 211 ? 1.52 17.953 1.044 1 98.62 211 THR B C 1
ATOM 4108 O O . THR B 1 211 ? 2.137 17.797 2.102 1 98.62 211 THR B O 1
ATOM 4111 N N . MET B 1 212 ? 0.227 18.281 0.963 1 98.12 212 MET B N 1
ATOM 4112 C CA . MET B 1 212 ? -0.551 18.297 2.199 1 98.12 212 MET B CA 1
ATOM 4113 C C . MET B 1 212 ? -0.8 16.891 2.705 1 98.12 212 MET B C 1
ATOM 4115 O O . MET B 1 212 ? -0.574 15.914 1.98 1 98.12 212 MET B O 1
ATOM 4119 N N . PHE B 1 213 ? -1.194 16.672 3.949 1 98.25 213 PHE B N 1
ATOM 4120 C CA . PHE B 1 213 ? -1.379 15.398 4.621 1 98.25 213 PHE B CA 1
ATOM 4121 C C . PHE B 1 213 ? -2.85 14.992 4.625 1 98.25 213 PHE B C 1
ATOM 4123 O O . PHE B 1 213 ? -3.617 15.438 5.484 1 98.25 213 PHE B O 1
ATOM 4130 N N . ALA B 1 214 ? -3.209 14.102 3.764 1 97.75 214 ALA B N 1
ATOM 4131 C CA . ALA B 1 214 ? -4.605 13.766 3.5 1 97.75 214 ALA B CA 1
ATOM 4132 C C . ALA B 1 214 ? -5.234 13.055 4.695 1 97.75 214 ALA B C 1
ATOM 4134 O O . ALA B 1 214 ? -5.312 11.828 4.723 1 97.75 214 ALA B O 1
ATOM 4135 N N . ASP B 1 215 ? -5.734 13.789 5.672 1 96.75 215 ASP B N 1
ATOM 4136 C CA . ASP B 1 215 ? -6.492 13.289 6.812 1 96.75 215 ASP B CA 1
ATOM 4137 C C . ASP B 1 215 ? -7.988 13.523 6.629 1 96.75 215 ASP B C 1
ATOM 4139 O O . ASP B 1 215 ? -8.477 13.57 5.496 1 96.75 215 ASP B O 1
ATOM 4143 N N . TYR B 1 216 ? -8.766 13.539 7.777 1 97.25 216 TYR B N 1
ATOM 4144 C CA . TYR B 1 216 ? -10.211 13.727 7.641 1 97.25 216 TYR B CA 1
ATOM 4145 C C . TYR B 1 216 ? -10.625 15.117 8.109 1 97.25 216 TYR B C 1
ATOM 4147 O O . TYR B 1 216 ? -11.789 15.5 7.973 1 97.25 216 TYR B O 1
ATOM 4155 N N . VAL B 1 217 ? -9.664 15.969 8.539 1 96.25 217 VAL B N 1
ATOM 4156 C CA . VAL B 1 217 ? -10.023 17.281 9.047 1 96.25 217 VAL B CA 1
ATOM 4157 C C . VAL B 1 217 ? -10.039 18.297 7.898 1 96.25 217 VAL B C 1
ATOM 4159 O O . VAL B 1 217 ? -11.008 19.047 7.727 1 96.25 217 VAL B O 1
ATOM 4162 N N . VAL B 1 218 ? -9 18.297 7.094 1 97.69 218 VAL B N 1
ATOM 4163 C CA . VAL B 1 218 ? -8.805 19.312 6.07 1 97.69 218 VAL B CA 1
ATOM 4164 C C . VAL B 1 218 ? -9.914 19.219 5.027 1 97.69 218 VAL B C 1
ATOM 4166 O O . VAL B 1 218 ? -10.438 20.234 4.578 1 97.69 218 VAL B O 1
ATOM 4169 N N . PRO B 1 219 ? -10.344 17.984 4.609 1 97.81 219 PRO B N 1
ATOM 4170 C CA . PRO B 1 219 ? -11.461 17.938 3.662 1 97.81 219 PRO B CA 1
ATOM 4171 C C . PRO B 1 219 ? -12.727 18.609 4.199 1 97.81 219 PRO B C 1
ATOM 4173 O O . PRO B 1 219 ? -13.461 19.234 3.439 1 97.81 219 PRO B O 1
ATOM 4176 N N . ALA B 1 220 ? -12.969 18.469 5.469 1 96.94 220 ALA B N 1
ATOM 4177 C CA . ALA B 1 220 ? -14.133 19.109 6.066 1 96.94 220 ALA B CA 1
ATOM 4178 C C . ALA B 1 220 ? -14.016 20.641 6.004 1 96.94 220 ALA B C 1
ATOM 4180 O O . ALA B 1 220 ? -14.992 21.328 5.734 1 96.94 220 ALA B O 1
ATOM 4181 N N . VAL B 1 221 ? -12.828 21.156 6.254 1 97.06 221 VAL B N 1
ATOM 4182 C CA . VAL B 1 221 ? -12.57 22.594 6.188 1 97.06 221 VAL B CA 1
ATOM 4183 C C . VAL B 1 221 ? -12.766 23.078 4.758 1 97.06 221 VAL B C 1
ATOM 4185 O O . VAL B 1 221 ? -13.359 24.141 4.535 1 97.06 221 VAL B O 1
ATOM 4188 N N . LEU B 1 222 ? -12.281 22.312 3.803 1 98 222 LEU B N 1
ATOM 4189 C CA . LEU B 1 222 ? -12.406 22.703 2.402 1 98 222 LEU B CA 1
ATOM 4190 C C . LEU B 1 222 ? -13.859 22.656 1.949 1 98 222 LEU B C 1
ATOM 4192 O O . LEU B 1 222 ? -14.289 23.453 1.115 1 98 222 LEU B O 1
ATOM 4196 N N . ARG B 1 223 ? -14.625 21.719 2.471 1 97 223 ARG B N 1
ATOM 4197 C CA . ARG B 1 223 ? -16.062 21.672 2.197 1 97 223 ARG B CA 1
ATOM 4198 C C . ARG B 1 223 ? -16.766 22.906 2.74 1 97 223 ARG B C 1
ATOM 4200 O O . ARG B 1 223 ? -17.625 23.469 2.078 1 97 223 ARG B O 1
ATOM 4207 N N . HIS B 1 224 ? -16.391 23.266 3.914 1 95.56 224 HIS B N 1
ATOM 4208 C CA . HIS B 1 224 ? -16.953 24.469 4.535 1 95.56 224 HIS B CA 1
ATOM 4209 C C . HIS B 1 224 ? -16.766 25.688 3.646 1 95.56 224 HIS B C 1
ATOM 4211 O O . HIS B 1 224 ? -17.672 26.516 3.514 1 95.56 224 HIS B O 1
ATOM 4217 N N . TRP B 1 225 ? -15.617 25.812 3.014 1 96.06 225 TRP B N 1
ATOM 4218 C CA . TRP B 1 225 ? -15.281 26.984 2.215 1 96.06 225 TRP B CA 1
ATOM 4219 C C . TRP B 1 225 ? -15.773 26.828 0.778 1 96.06 225 TRP B C 1
ATOM 4221 O O . TRP B 1 225 ? -15.547 27.703 -0.062 1 96.06 225 TRP B O 1
ATOM 4231 N N . GLY B 1 226 ? -16.375 25.688 0.533 1 96.56 226 GLY B N 1
ATOM 4232 C CA . GLY B 1 226 ? -16.922 25.453 -0.792 1 96.56 226 GLY B CA 1
ATOM 4233 C C . GLY B 1 226 ? -15.859 25.094 -1.818 1 96.56 226 GLY B C 1
ATOM 4234 O O . GLY B 1 226 ? -16.109 25.125 -3.023 1 96.56 226 GLY B O 1
ATOM 4235 N N . ILE B 1 227 ? -14.719 24.859 -1.387 1 98.44 227 ILE B N 1
ATOM 4236 C CA . ILE B 1 227 ? -13.648 24.453 -2.289 1 98.44 227 ILE B CA 1
ATOM 4237 C C . ILE B 1 227 ? -13.875 23.016 -2.748 1 98.44 227 ILE B C 1
ATOM 4239 O O . ILE B 1 227 ? -13.75 22.703 -3.936 1 98.44 227 ILE B O 1
ATOM 4243 N N . LEU B 1 228 ? -14.172 22.109 -1.789 1 98.38 228 LEU B N 1
ATOM 4244 C CA . LEU B 1 228 ? -14.586 20.75 -2.129 1 98.38 228 LEU B CA 1
ATOM 4245 C C . LEU B 1 228 ? -16.109 20.641 -2.162 1 98.38 228 LEU B C 1
ATOM 4247 O O . LEU B 1 228 ? -16.781 21.031 -1.209 1 98.38 228 LEU B O 1
ATOM 4251 N N . THR B 1 229 ? -16.625 20.156 -3.215 1 98.19 229 THR B N 1
ATOM 4252 C CA . THR B 1 229 ? -18.031 19.844 -3.346 1 98.19 229 THR B CA 1
ATOM 4253 C C . THR B 1 229 ? -18.25 18.344 -3.51 1 98.19 229 THR B C 1
ATOM 4255 O O . THR B 1 229 ? -17.5 17.688 -4.242 1 98.19 229 THR B O 1
ATOM 4258 N N . CYS B 1 230 ? -19.234 17.812 -2.812 1 98.25 230 CYS B N 1
ATOM 4259 C CA . CYS B 1 230 ? -19.484 16.375 -2.822 1 98.25 230 CYS B CA 1
ATOM 4260 C C . CYS B 1 230 ? -20.875 16.062 -3.385 1 98.25 230 CYS B C 1
ATOM 4262 O O . CYS B 1 230 ? -21.766 16.906 -3.322 1 98.25 230 CYS B O 1
ATOM 4264 N N . SER B 1 231 ? -21.031 14.93 -3.951 1 98.62 231 SER B N 1
ATOM 4265 C CA . SER B 1 231 ? -22.359 14.469 -4.355 1 98.62 231 SER B CA 1
ATOM 4266 C C . SER B 1 231 ? -23.312 14.406 -3.168 1 98.62 231 SER B C 1
ATOM 4268 O O . SER B 1 231 ? -22.875 14.289 -2.02 1 98.62 231 SER B O 1
ATOM 4270 N N . GLN B 1 232 ? -24.625 14.477 -3.449 1 98.19 232 GLN B N 1
ATOM 4271 C CA . GLN B 1 232 ? -25.625 14.438 -2.391 1 98.19 232 GLN B CA 1
ATOM 4272 C C . GLN B 1 232 ? -25.516 13.148 -1.579 1 98.19 232 GLN B C 1
ATOM 4274 O O . GLN B 1 232 ? -25.656 13.164 -0.355 1 98.19 232 GLN B O 1
ATOM 4279 N N . ALA B 1 233 ? -25.25 12.109 -2.236 1 98.38 233 ALA B N 1
ATOM 4280 C CA . ALA B 1 233 ? -25.125 10.812 -1.562 1 98.38 233 ALA B CA 1
ATOM 4281 C C . ALA B 1 233 ? -23.953 10.82 -0.595 1 98.38 233 ALA B C 1
ATOM 4283 O O . ALA B 1 233 ? -24.047 10.312 0.526 1 98.38 233 ALA B O 1
ATOM 4284 N N . LEU B 1 234 ? -22.859 11.344 -1.028 1 98.56 234 LEU B N 1
ATOM 4285 C CA . LEU B 1 234 ? -21.672 11.391 -0.18 1 98.56 234 LEU B CA 1
ATOM 4286 C C . LEU B 1 234 ? -21.875 12.336 1.001 1 98.56 234 LEU B C 1
ATOM 4288 O O . LEU B 1 234 ? -21.469 12.031 2.123 1 98.56 234 LEU B O 1
ATOM 4292 N N . VAL B 1 235 ? -22.484 13.469 0.753 1 98.19 235 VAL B N 1
ATOM 4293 C CA . VAL B 1 235 ? -22.781 14.406 1.828 1 98.19 235 VAL B CA 1
ATOM 4294 C C . VAL B 1 235 ? -23.641 13.719 2.893 1 98.19 235 VAL B C 1
ATOM 4296 O O . VAL B 1 235 ? -23.375 13.844 4.09 1 98.19 235 VAL B O 1
ATOM 4299 N N . LYS B 1 236 ? -24.609 13.016 2.438 1 98.25 236 LYS B N 1
ATOM 4300 C CA . LYS B 1 236 ? -25.484 12.305 3.367 1 98.25 236 LYS B CA 1
ATOM 4301 C C . LYS B 1 236 ? -24.703 11.305 4.211 1 98.25 236 LYS B C 1
ATOM 4303 O O . LYS B 1 236 ? -24.906 11.203 5.422 1 98.25 236 LYS B O 1
ATOM 4308 N N . MET B 1 237 ? -23.812 10.586 3.609 1 98.31 237 MET B N 1
ATOM 4309 C CA . MET B 1 237 ? -23.016 9.594 4.32 1 98.31 237 MET B CA 1
ATOM 4310 C C . MET B 1 237 ? -22.125 10.258 5.367 1 98.31 237 MET B C 1
ATOM 4312 O O . MET B 1 237 ? -22.078 9.812 6.516 1 98.31 237 MET B O 1
ATOM 4316 N N . VAL B 1 238 ? -21.453 11.312 4.977 1 98.12 238 VAL B N 1
ATOM 4317 C CA . VAL B 1 238 ? -20.516 11.984 5.855 1 98.12 238 VAL B CA 1
ATOM 4318 C C . VAL B 1 238 ? -21.266 12.68 6.988 1 98.12 238 VAL B C 1
ATOM 4320 O O . VAL B 1 238 ? -20.875 12.57 8.156 1 98.12 238 VAL B O 1
ATOM 4323 N N . ASP B 1 239 ? -22.328 13.359 6.625 1 96.75 239 ASP B N 1
ATOM 4324 C CA . ASP B 1 239 ? -23.062 14.141 7.613 1 96.75 239 ASP B CA 1
ATOM 4325 C C . ASP B 1 239 ? -23.781 13.234 8.609 1 96.75 239 ASP B C 1
ATOM 4327 O O . ASP B 1 239 ? -24.062 13.641 9.734 1 96.75 239 ASP B O 1
ATOM 4331 N N . SER B 1 240 ? -24.109 12.055 8.203 1 97.62 240 SER B N 1
ATOM 4332 C CA . SER B 1 240 ? -24.734 11.102 9.109 1 97.62 240 SER B CA 1
ATOM 4333 C C . SER B 1 240 ? -23.703 10.242 9.82 1 97.62 240 SER B C 1
ATOM 4335 O O . SER B 1 240 ? -24.047 9.258 10.477 1 97.62 240 SER B O 1
ATOM 4337 N N . LEU B 1 241 ? -22.406 10.508 9.609 1 96.94 241 LEU B N 1
ATOM 4338 C CA . LEU B 1 241 ? -21.281 9.867 10.281 1 96.94 241 LEU B CA 1
ATOM 4339 C C . LEU B 1 241 ? -21.188 8.391 9.898 1 96.94 241 LEU B C 1
ATOM 4341 O O . LEU B 1 241 ? -20.766 7.566 10.703 1 96.94 241 LEU B O 1
ATOM 4345 N N . GLN B 1 242 ? -21.734 8.125 8.719 1 98.06 242 GLN B N 1
ATOM 4346 C CA . GLN B 1 242 ? -21.562 6.77 8.203 1 98.06 242 GLN B CA 1
ATOM 4347 C C . GLN B 1 242 ? -20.109 6.504 7.84 1 98.06 242 GLN B C 1
ATOM 4349 O O . GLN B 1 242 ? -19.438 7.355 7.242 1 98.06 242 GLN B O 1
ATOM 4354 N N . GLU B 1 243 ? -19.609 5.332 8.219 1 97.88 243 GLU B N 1
ATOM 4355 C CA . GLU B 1 243 ? -18.234 4.977 7.879 1 97.88 243 GLU B CA 1
ATOM 4356 C C . GLU B 1 243 ? -18.094 4.691 6.387 1 97.88 243 GLU B C 1
ATOM 4358 O O . GLU B 1 243 ? -18.922 3.988 5.801 1 97.88 243 GLU B O 1
ATOM 4363 N N . LEU B 1 244 ? -17.125 5.293 5.793 1 98.06 244 LEU B N 1
ATOM 4364 C CA . LEU B 1 244 ? -16.734 4.977 4.422 1 98.06 244 LEU B CA 1
ATOM 4365 C C . LEU B 1 244 ? -15.688 3.873 4.398 1 98.06 244 LEU B C 1
ATOM 4367 O O . LEU B 1 244 ? -14.711 3.918 5.152 1 98.06 244 LEU B O 1
ATOM 4371 N N . PRO B 1 245 ? -15.891 2.811 3.535 1 97.25 245 PRO B N 1
ATOM 4372 C CA . PRO B 1 245 ? -14.859 1.769 3.436 1 97.25 245 PRO B CA 1
ATOM 4373 C C . PRO B 1 245 ? -13.523 2.307 2.943 1 97.25 245 PRO B C 1
ATOM 4375 O O . PRO B 1 245 ? -13.484 3.158 2.051 1 97.25 245 PRO B O 1
ATOM 4378 N N . SER B 1 246 ? -12.43 1.816 3.588 1 97.69 246 SER B N 1
ATOM 4379 C CA . SER B 1 246 ? -11.102 2.16 3.094 1 97.69 246 SER B CA 1
ATOM 4380 C C . SER B 1 246 ? -10.922 1.736 1.638 1 97.69 246 SER B C 1
ATOM 4382 O O . SER B 1 246 ? -11.273 0.615 1.266 1 97.69 246 SER B O 1
ATOM 4384 N N . GLY B 1 247 ? -10.43 2.654 0.816 1 96.94 247 GLY B N 1
ATOM 4385 C CA . GLY B 1 247 ? -10.188 2.334 -0.582 1 96.94 247 GLY B CA 1
ATOM 4386 C C . GLY B 1 247 ? -11.398 2.559 -1.465 1 96.94 247 GLY B C 1
ATOM 4387 O O . GLY B 1 247 ? -11.312 2.434 -2.688 1 96.94 247 GLY B O 1
ATOM 4388 N N . SER B 1 248 ? -12.594 2.859 -0.902 1 97.62 248 SER B N 1
ATOM 4389 C CA . SER B 1 248 ? -13.758 3.156 -1.729 1 97.62 248 SER B CA 1
ATOM 4390 C C . SER B 1 248 ? -13.531 4.391 -2.592 1 97.62 248 SER B C 1
ATOM 4392 O O . SER B 1 248 ? -12.648 5.203 -2.299 1 97.62 248 SER B O 1
ATOM 4394 N N . GLU B 1 249 ? -14.305 4.5 -3.652 1 97.94 249 GLU B N 1
ATOM 4395 C CA . GLU B 1 249 ? -14.18 5.672 -4.516 1 97.94 249 GLU B CA 1
ATOM 4396 C C . GLU B 1 249 ? -14.375 6.961 -3.723 1 97.94 249 GLU B C 1
ATOM 4398 O O . GLU B 1 249 ? -13.625 7.926 -3.908 1 97.94 249 GLU B O 1
ATOM 4403 N N . GLU B 1 250 ? -15.375 6.953 -2.822 1 98.56 250 GLU B N 1
ATOM 4404 C CA . GLU B 1 250 ? -15.688 8.125 -2.016 1 98.56 250 GLU B CA 1
ATOM 4405 C C . GLU B 1 250 ? -14.492 8.539 -1.162 1 98.56 250 GLU B C 1
ATOM 4407 O O . GLU B 1 250 ? -14.117 9.719 -1.138 1 98.56 250 GLU B O 1
ATOM 4412 N N . GLU B 1 251 ? -13.906 7.586 -0.507 1 98.62 251 GLU B N 1
ATOM 4413 C CA . GLU B 1 251 ? -12.797 7.875 0.396 1 98.62 251 GLU B CA 1
ATOM 4414 C C . GLU B 1 251 ? -11.57 8.359 -0.374 1 98.62 251 GLU B C 1
ATOM 4416 O O . GLU B 1 251 ? -10.945 9.352 0.007 1 98.62 251 GLU B O 1
ATOM 4421 N N . VAL B 1 252 ? -11.234 7.668 -1.47 1 98.75 252 VAL B N 1
ATOM 4422 C CA . VAL B 1 252 ? -10.055 8.023 -2.256 1 98.75 252 VAL B CA 1
ATOM 4423 C C . VAL B 1 252 ? -10.242 9.398 -2.879 1 98.75 252 VAL B C 1
ATOM 4425 O O . VAL B 1 252 ? -9.305 10.211 -2.898 1 98.75 252 VAL B O 1
ATOM 4428 N N . GLU B 1 253 ? -11.43 9.664 -3.381 1 98.94 253 GLU B N 1
ATOM 4429 C CA . GLU B 1 253 ? -11.703 10.961 -3.996 1 98.94 253 GLU B CA 1
ATOM 4430 C C . GLU B 1 253 ? -11.602 12.086 -2.977 1 98.94 253 GLU B C 1
ATOM 4432 O O . GLU B 1 253 ? -11.039 13.148 -3.27 1 98.94 253 GLU B O 1
ATOM 4437 N N . LEU B 1 254 ? -12.133 11.867 -1.79 1 98.88 254 LEU B N 1
ATOM 4438 C CA . LEU B 1 254 ? -12.039 12.891 -0.758 1 98.88 254 LEU B CA 1
ATOM 4439 C C . LEU B 1 254 ? -10.578 13.234 -0.462 1 98.88 254 LEU B C 1
ATOM 4441 O O . LEU B 1 254 ? -10.219 14.414 -0.404 1 98.88 254 LEU B O 1
ATOM 4445 N N . ARG B 1 255 ? -9.773 12.273 -0.313 1 98.88 255 ARG B N 1
ATOM 4446 C CA . ARG B 1 255 ? -8.383 12.477 0.076 1 98.88 255 ARG B CA 1
ATOM 4447 C C . ARG B 1 255 ? -7.57 13.047 -1.083 1 98.88 255 ARG B C 1
ATOM 4449 O O . ARG B 1 255 ? -6.836 14.023 -0.914 1 98.88 255 ARG B O 1
ATOM 4456 N N . ALA B 1 256 ? -7.734 12.453 -2.277 1 98.94 256 ALA B N 1
ATOM 4457 C CA . ALA B 1 256 ? -6.969 12.883 -3.443 1 98.94 256 ALA B CA 1
ATOM 4458 C C . ALA B 1 256 ? -7.371 14.289 -3.877 1 98.94 256 ALA B C 1
ATOM 4460 O O . ALA B 1 256 ? -6.516 15.102 -4.242 1 98.94 256 ALA B O 1
ATOM 4461 N N . CYS B 1 257 ? -8.656 14.57 -3.887 1 98.94 257 CYS B N 1
ATOM 4462 C CA . CYS B 1 257 ? -9.125 15.898 -4.27 1 98.94 257 CYS B CA 1
ATOM 4463 C C . CYS B 1 257 ? -8.672 16.938 -3.256 1 98.94 257 CYS B C 1
ATOM 4465 O O . CYS B 1 257 ? -8.414 18.094 -3.619 1 98.94 257 CYS B O 1
ATOM 4467 N N . THR B 1 258 ? -8.562 16.531 -1.994 1 98.88 258 THR B N 1
ATOM 4468 C CA . THR B 1 258 ? -8.055 17.453 -0.978 1 98.88 258 THR B CA 1
ATOM 4469 C C . THR B 1 258 ? -6.613 17.844 -1.274 1 98.88 258 THR B C 1
ATOM 4471 O O . THR B 1 258 ? -6.258 19.016 -1.208 1 98.88 258 THR B O 1
ATOM 4474 N N . ILE B 1 259 ? -5.777 16.891 -1.598 1 98.94 259 ILE B N 1
ATOM 4475 C CA . ILE B 1 259 ? -4.387 17.156 -1.943 1 98.94 259 ILE B CA 1
ATOM 4476 C C . ILE B 1 259 ? -4.332 18.094 -3.158 1 98.94 259 ILE B C 1
ATOM 4478 O O . ILE B 1 259 ? -3.609 19.078 -3.154 1 98.94 259 ILE B O 1
ATOM 4482 N N . THR B 1 260 ? -5.133 17.781 -4.18 1 98.88 260 THR B N 1
ATOM 4483 C CA . THR B 1 260 ? -5.148 18.578 -5.406 1 98.88 260 THR B CA 1
ATOM 4484 C C . THR B 1 260 ? -5.645 19.984 -5.129 1 98.88 260 THR B C 1
ATOM 4486 O O . THR B 1 260 ? -5.09 20.953 -5.652 1 98.88 260 THR B O 1
ATOM 4489 N N . ALA B 1 261 ? -6.668 20.094 -4.324 1 98.88 261 ALA B N 1
ATOM 4490 C CA . ALA B 1 261 ? -7.227 21.406 -3.984 1 98.88 261 ALA B CA 1
ATOM 4491 C C . ALA B 1 261 ? -6.203 22.266 -3.256 1 98.88 261 ALA B C 1
ATOM 4493 O O . ALA B 1 261 ? -6.094 23.469 -3.514 1 98.88 261 ALA B O 1
ATOM 4494 N N . VAL B 1 262 ? -5.48 21.688 -2.346 1 98.81 262 VAL B N 1
ATOM 4495 C CA . VAL B 1 262 ? -4.492 22.422 -1.571 1 98.81 262 VAL B CA 1
ATOM 4496 C C . VAL B 1 262 ? -3.35 22.875 -2.482 1 98.81 262 VAL B C 1
ATOM 4498 O O . VAL B 1 262 ? -2.799 23.953 -2.314 1 98.81 262 VAL B O 1
ATOM 4501 N N . GLU B 1 263 ? -2.959 22 -3.457 1 98.75 263 GLU B N 1
ATOM 4502 C CA . GLU B 1 263 ? -1.966 22.422 -4.441 1 98.75 263 GLU B CA 1
ATOM 4503 C C . GLU B 1 263 ? -2.447 23.641 -5.23 1 98.75 263 GLU B C 1
ATOM 4505 O O . GLU B 1 263 ? -1.68 24.562 -5.469 1 98.75 263 GLU B O 1
ATOM 4510 N N . ARG B 1 264 ? -3.705 23.609 -5.613 1 98.62 264 ARG B N 1
ATOM 4511 C CA . ARG B 1 264 ? -4.266 24.75 -6.348 1 98.62 264 ARG B CA 1
ATOM 4512 C C . ARG B 1 264 ? -4.312 26 -5.477 1 98.62 264 ARG B C 1
ATOM 4514 O O . ARG B 1 264 ? -4.023 27.094 -5.949 1 98.62 264 ARG B O 1
ATOM 4521 N N . LEU B 1 265 ? -4.715 25.812 -4.293 1 98.62 265 LEU B N 1
ATOM 4522 C CA . LEU B 1 265 ? -4.762 26.906 -3.342 1 98.62 265 LEU B CA 1
ATOM 4523 C C . LEU B 1 265 ? -3.373 27.516 -3.137 1 98.62 265 LEU B C 1
ATOM 4525 O O . LEU B 1 265 ? -3.215 28.734 -3.143 1 98.62 265 LEU B O 1
ATOM 4529 N N . ARG B 1 266 ? -2.402 26.641 -2.893 1 98.31 266 ARG B N 1
ATOM 4530 C CA . ARG B 1 266 ? -1.015 27.062 -2.734 1 98.31 266 ARG B CA 1
ATOM 4531 C C . ARG B 1 266 ? -0.553 27.891 -3.93 1 98.31 266 ARG B C 1
ATOM 4533 O O . ARG B 1 266 ? 0.059 28.953 -3.764 1 98.31 266 ARG B O 1
ATOM 4540 N N . GLU B 1 267 ? -0.83 27.422 -5.125 1 98 267 GLU B N 1
ATOM 4541 C CA . GLU B 1 267 ? -0.438 28.109 -6.352 1 98 267 GLU B CA 1
ATOM 4542 C C . GLU B 1 267 ? -1.121 29.469 -6.461 1 98 267 GLU B C 1
ATOM 4544 O O . GLU B 1 267 ? -0.5 30.453 -6.875 1 98 267 GLU B O 1
ATOM 4549 N N . TYR B 1 268 ? -2.355 29.5 -6.141 1 98.12 268 TYR B N 1
ATOM 4550 C CA . TYR B 1 268 ? -3.113 30.75 -6.176 1 98.12 268 TYR B CA 1
ATOM 4551 C C . TYR B 1 268 ? -2.527 31.766 -5.207 1 98.12 268 TYR B C 1
ATOM 4553 O O . TYR B 1 268 ? -2.355 32.938 -5.555 1 98.12 268 TYR B O 1
ATOM 4561 N N . LEU B 1 269 ? -2.234 31.344 -4.039 1 98.12 269 LEU B N 1
ATOM 4562 C CA . LEU B 1 269 ? -1.657 32.219 -3.02 1 98.12 269 LEU B CA 1
ATOM 4563 C C . LEU B 1 269 ? -0.288 32.719 -3.453 1 98.12 269 LEU B C 1
ATOM 4565 O O . LEU B 1 269 ? 0.035 33.875 -3.25 1 98.12 269 LEU B O 1
ATOM 4569 N N . ALA B 1 270 ? 0.498 31.797 -3.975 1 97.81 270 ALA B N 1
ATOM 4570 C CA . ALA B 1 270 ? 1.829 32.188 -4.441 1 97.81 270 ALA B CA 1
ATOM 4571 C C . ALA B 1 270 ? 1.747 33.25 -5.535 1 97.81 270 ALA B C 1
ATOM 4573 O O . ALA B 1 270 ? 2.537 34.188 -5.551 1 97.81 270 ALA B O 1
ATOM 4574 N N . ALA B 1 271 ? 0.848 33.062 -6.445 1 97.06 271 ALA B N 1
ATOM 4575 C CA . ALA B 1 271 ? 0.66 34 -7.535 1 97.06 271 ALA B CA 1
ATOM 4576 C C . ALA B 1 271 ? 0.21 35.375 -7 1 97.06 271 ALA B C 1
ATOM 4578 O O . ALA B 1 271 ? 0.631 36.406 -7.504 1 97.06 271 ALA B O 1
ATOM 4579 N N . ARG B 1 272 ? -0.598 35.344 -6.082 1 95.81 272 ARG B N 1
ATOM 4580 C CA . ARG B 1 272 ? -1.164 36.562 -5.504 1 95.81 272 ARG B CA 1
ATOM 4581 C C . ARG B 1 272 ? -0.107 37.344 -4.73 1 95.81 272 ARG B C 1
ATOM 4583 O O . ARG B 1 272 ? -0.085 38.562 -4.777 1 95.81 272 ARG B O 1
ATOM 4590 N N . THR B 1 273 ? 0.744 36.656 -4.047 1 96.44 273 THR B N 1
ATOM 4591 C CA . THR B 1 273 ? 1.69 37.312 -3.148 1 96.44 273 THR B CA 1
ATOM 4592 C C . THR B 1 273 ? 3.039 37.5 -3.834 1 96.44 273 THR B C 1
ATOM 4594 O O . THR B 1 273 ? 3.848 38.344 -3.402 1 96.44 273 THR B O 1
ATOM 4597 N N . GLY B 1 274 ? 3.34 36.688 -4.781 1 96.5 274 GLY B N 1
ATOM 4598 C CA . GLY B 1 274 ? 4.641 36.719 -5.434 1 96.5 274 GLY B CA 1
ATOM 4599 C C . GLY B 1 274 ? 5.727 36.031 -4.617 1 96.5 274 GLY B C 1
ATOM 4600 O O . GLY B 1 274 ? 6.914 36.219 -4.879 1 96.5 274 GLY B O 1
ATOM 4601 N N . THR B 1 275 ? 5.254 35.344 -3.604 1 95.75 275 THR B N 1
ATOM 4602 C CA . THR B 1 275 ? 6.203 34.625 -2.752 1 95.75 275 THR B CA 1
ATOM 4603 C C . THR B 1 275 ? 5.902 33.125 -2.738 1 95.75 275 THR B C 1
ATOM 4605 O O . THR B 1 275 ? 4.809 32.719 -3.115 1 95.75 275 THR B O 1
ATOM 4608 N N . GLU B 1 276 ? 6.914 32.438 -2.348 1 95.69 276 GLU B N 1
ATOM 4609 C CA . GLU B 1 276 ? 6.723 30.984 -2.25 1 95.69 276 GLU B CA 1
ATOM 4610 C C . GLU B 1 276 ? 5.77 30.625 -1.113 1 95.69 276 GLU B C 1
ATOM 4612 O O . GLU B 1 276 ? 5.828 31.234 -0.038 1 95.69 276 GLU B O 1
ATOM 4617 N N . VAL B 1 277 ? 4.879 29.781 -1.354 1 97.31 277 VAL B N 1
ATOM 4618 C CA . VAL B 1 277 ? 3.975 29.203 -0.365 1 97.31 277 VAL B CA 1
ATOM 4619 C C . VAL B 1 277 ? 4.152 27.688 -0.329 1 97.31 277 VAL B C 1
ATOM 4621 O O . VAL B 1 277 ? 4.148 27.031 -1.373 1 97.31 277 VAL B O 1
ATOM 4624 N N . LEU B 1 278 ? 4.367 27.156 0.853 1 97.56 278 LEU B N 1
ATOM 4625 C CA . LEU B 1 278 ? 4.578 25.719 1.001 1 97.56 278 LEU B CA 1
ATOM 4626 C C . LEU B 1 278 ? 3.27 25.016 1.343 1 97.56 278 LEU B C 1
ATOM 4628 O O . LEU B 1 278 ? 2.486 25.5 2.16 1 97.56 278 LEU B O 1
ATOM 4632 N N . SER B 1 279 ? 3.027 23.844 0.703 1 98 279 SER B N 1
ATOM 4633 C CA . SER B 1 279 ? 1.839 23.047 1.002 1 98 279 SER B CA 1
ATOM 4634 C C . SER B 1 279 ? 1.795 22.656 2.475 1 98 279 SER B C 1
ATOM 4636 O O . SER B 1 279 ? 0.717 22.562 3.064 1 98 279 SER B O 1
ATOM 4638 N N . VAL B 1 280 ? 2.984 22.422 3.084 1 97.5 280 VAL B N 1
ATOM 4639 C CA . VAL B 1 280 ? 3.092 22.062 4.496 1 97.5 280 VAL B CA 1
ATOM 4640 C C . VAL B 1 280 ? 2.447 23.156 5.352 1 97.5 280 VAL B C 1
ATOM 4642 O O . VAL B 1 280 ? 1.674 22.859 6.262 1 97.5 280 VAL B O 1
ATOM 4645 N N . GLN B 1 281 ? 2.717 24.375 5.027 1 96.69 281 GLN B N 1
ATOM 4646 C CA . GLN B 1 281 ? 2.195 25.5 5.793 1 96.69 281 GLN B CA 1
ATOM 4647 C C . GLN B 1 281 ? 0.701 25.688 5.547 1 96.69 281 GLN B C 1
ATOM 4649 O O . GLN B 1 281 ? -0.048 26.031 6.469 1 96.69 281 GLN B O 1
ATOM 4654 N N . VAL B 1 282 ? 0.302 25.531 4.293 1 97.88 282 VAL B N 1
ATOM 4655 C CA . VAL B 1 282 ? -1.121 25.594 3.977 1 97.88 282 VAL B CA 1
ATOM 4656 C C . VAL B 1 282 ? -1.879 24.531 4.758 1 97.88 282 VAL B C 1
ATOM 4658 O O . VAL B 1 282 ? -2.951 24.781 5.305 1 97.88 282 VAL B O 1
ATOM 4661 N N . ASP B 1 283 ? -1.336 23.328 4.781 1 97.81 283 ASP B N 1
ATOM 4662 C CA . ASP B 1 283 ? -1.95 22.219 5.508 1 97.81 283 ASP B CA 1
ATOM 4663 C C . ASP B 1 283 ? -2.08 22.531 6.996 1 97.81 283 ASP B C 1
ATOM 4665 O O . ASP B 1 283 ? -3.137 22.312 7.594 1 97.81 283 ASP B O 1
ATOM 4669 N N . TRP B 1 284 ? -0.959 23.016 7.602 1 96.44 284 TRP B N 1
ATOM 4670 C CA . TRP B 1 284 ? -0.974 23.359 9.023 1 96.44 284 TRP B CA 1
ATOM 4671 C C . TRP B 1 284 ? -2.066 24.375 9.328 1 96.44 284 TRP B C 1
ATOM 4673 O O . TRP B 1 284 ? -2.781 24.25 10.328 1 96.44 284 TRP B O 1
ATOM 4683 N N . TRP B 1 285 ? -2.188 25.328 8.5 1 95.88 285 TRP B N 1
ATOM 4684 C CA . TRP B 1 285 ? -3.166 26.391 8.711 1 95.88 285 TRP B CA 1
ATOM 4685 C C . TRP B 1 285 ? -4.586 25.859 8.555 1 95.88 285 TRP B C 1
ATOM 4687 O O . TRP B 1 285 ? -5.445 26.109 9.406 1 95.88 285 TRP B O 1
ATOM 4697 N N . LEU B 1 286 ? -4.852 25.141 7.465 1 96.19 286 LEU B N 1
ATOM 4698 C CA . LEU B 1 286 ? -6.176 24.578 7.242 1 96.19 286 LEU B CA 1
ATOM 4699 C C . LEU B 1 286 ? -6.566 23.641 8.383 1 96.19 286 LEU B C 1
ATOM 4701 O O . LEU B 1 286 ? -7.695 23.703 8.875 1 96.19 286 LEU B O 1
ATOM 4705 N N . TRP B 1 287 ? -5.668 22.797 8.758 1 94.12 287 TRP B N 1
ATOM 4706 C CA . TRP B 1 287 ? -5.934 21.828 9.82 1 94.12 287 TRP B CA 1
ATOM 4707 C C . TRP B 1 287 ? -6.273 22.547 11.125 1 94.12 287 TRP B C 1
ATOM 4709 O O . TRP B 1 287 ? -7.242 22.188 11.805 1 94.12 287 TRP B O 1
ATOM 4719 N N . SER B 1 288 ? -5.473 23.547 11.5 1 91.31 288 SER B N 1
ATOM 4720 C CA . SER B 1 288 ? -5.688 24.297 12.734 1 91.31 288 SER B CA 1
ATOM 4721 C C . SER B 1 288 ? -7.027 25.016 12.711 1 91.31 288 SER B C 1
ATOM 4723 O O . SER B 1 288 ? -7.672 25.172 13.75 1 91.31 288 SER B O 1
ATOM 4725 N N . SER B 1 289 ? -7.469 25.438 11.555 1 88.06 289 SER B N 1
ATOM 4726 C CA . SER B 1 289 ? -8.719 26.172 11.406 1 88.06 289 SER B CA 1
ATOM 4727 C C . SER B 1 289 ? -9.93 25.25 11.508 1 88.06 289 SER B C 1
ATOM 4729 O O . SER B 1 289 ? -11.055 25.719 11.695 1 88.06 289 SER B O 1
ATOM 4731 N N . GLY B 1 290 ? -9.719 23.969 11.406 1 83.44 290 GLY B N 1
ATOM 4732 C CA . GLY B 1 290 ? -10.82 23.016 11.422 1 83.44 290 GLY B CA 1
ATOM 4733 C C . GLY B 1 290 ? -11.062 22.422 12.797 1 83.44 290 GLY B C 1
ATOM 4734 O O . GLY B 1 290 ? -11.984 21.625 12.977 1 83.44 290 GLY B O 1
ATOM 4735 N N . LEU B 1 291 ? -10.258 22.812 13.688 1 78.69 291 LEU B N 1
ATOM 4736 C CA . LEU B 1 291 ? -10.422 22.297 15.039 1 78.69 291 LEU B CA 1
ATOM 4737 C C . LEU B 1 291 ? -11.625 22.938 15.727 1 78.69 291 LEU B C 1
ATOM 4739 O O . LEU B 1 291 ? -11.961 24.094 15.438 1 78.69 291 LEU B O 1
ATOM 4743 N N . PRO B 1 292 ? -12.312 22.156 16.484 1 68.12 292 PRO B N 1
ATOM 4744 C CA . PRO B 1 292 ? -13.516 22.656 17.156 1 68.12 292 PRO B CA 1
ATOM 4745 C C . PRO B 1 292 ? -13.297 24 17.844 1 68.12 292 PRO B C 1
ATOM 4747 O O . PRO B 1 292 ? -14.219 24.812 17.922 1 68.12 292 PRO B O 1
ATOM 4750 N N . SER B 1 293 ? -12.164 24.203 18.281 1 64.5 293 SER B N 1
ATOM 4751 C CA . SER B 1 293 ? -11.875 25.422 19.016 1 64.5 293 SER B CA 1
ATOM 4752 C C . SER B 1 293 ? -11.805 26.625 18.062 1 64.5 293 SER B C 1
ATOM 4754 O O . SER B 1 293 ? -11.945 27.766 18.5 1 64.5 293 SER B O 1
ATOM 4756 N N . ALA B 1 294 ? -11.672 26.406 16.812 1 63.22 294 ALA B N 1
ATOM 4757 C CA . ALA B 1 294 ? -11.398 27.516 15.898 1 63.22 294 ALA B CA 1
ATOM 4758 C C . ALA B 1 294 ? -12.656 27.891 15.117 1 63.22 294 ALA B C 1
ATOM 4760 O O . ALA B 1 294 ? -12.836 29.062 14.758 1 63.22 294 ALA B O 1
ATOM 4761 N N . VAL B 1 295 ? -13.305 27.062 14.547 1 63.66 295 VAL B N 1
ATOM 4762 C CA . VAL B 1 295 ? -14.328 27.453 13.578 1 63.66 295 VAL B CA 1
ATOM 4763 C C . VAL B 1 295 ? -15.68 26.875 14 1 63.66 295 VAL B C 1
ATOM 4765 O O . VAL B 1 295 ? -15.773 25.703 14.367 1 63.66 295 VAL B O 1
ATOM 4768 N N . GLU B 1 296 ? -16.609 27.953 14.062 1 63.41 296 GLU B N 1
ATOM 4769 C CA . GLU B 1 296 ? -18.016 27.609 14.25 1 63.41 296 GLU B CA 1
ATOM 4770 C C . GLU B 1 296 ? -18.609 27 12.977 1 63.41 296 GLU B C 1
ATOM 4772 O O . GLU B 1 296 ? -18.297 27.469 11.867 1 63.41 296 GLU B O 1
ATOM 4777 N N . LYS B 1 297 ? -18.844 25.656 12.727 1 78.81 297 LYS B N 1
ATOM 4778 C CA . LYS B 1 297 ? -19.781 25.188 11.711 1 78.81 297 LYS B CA 1
ATOM 4779 C C . LYS B 1 297 ? -19.062 24.328 10.664 1 78.81 297 LYS B C 1
ATOM 4781 O O . LYS B 1 297 ? -19.531 24.203 9.531 1 78.81 297 LYS B O 1
ATOM 4786 N N . VAL B 1 298 ? -17.875 23.828 11.062 1 85.31 298 VAL B N 1
ATOM 4787 C CA . VAL B 1 298 ? -17.297 22.891 10.109 1 85.31 298 VAL B CA 1
ATOM 4788 C C . VAL B 1 298 ? -18.141 21.609 10.062 1 85.31 298 VAL B C 1
ATOM 4790 O O . VAL B 1 298 ? -18.578 21.109 11.094 1 85.31 298 VAL B O 1
ATOM 4793 N N . PRO B 1 299 ? -18.469 21.266 8.836 1 90.88 299 PRO B N 1
ATOM 4794 C CA . PRO B 1 299 ? -19.234 20.016 8.734 1 90.88 299 PRO B CA 1
ATOM 4795 C C . PRO B 1 299 ? -18.484 18.828 9.305 1 90.88 299 PRO B C 1
ATOM 4797 O O . PRO B 1 299 ? -17.281 18.891 9.508 1 90.88 299 PRO B O 1
ATOM 4800 N N . PRO B 1 300 ? -19.25 17.797 9.602 1 93.94 300 PRO B N 1
ATOM 4801 C CA . PRO B 1 300 ? -18.609 16.578 10.078 1 93.94 300 PRO B CA 1
ATOM 4802 C C . PRO B 1 300 ? -17.547 16.047 9.109 1 93.94 300 PRO B C 1
ATOM 4804 O O . PRO B 1 300 ? -17.719 16.156 7.891 1 93.94 300 PRO B O 1
ATOM 4807 N N . TYR B 1 301 ? -16.453 15.578 9.625 1 94.81 301 TYR B N 1
ATOM 4808 C CA . TYR B 1 301 ? -15.453 14.961 8.758 1 94.81 301 TYR B CA 1
ATOM 4809 C C . TYR B 1 301 ? -15.812 13.508 8.453 1 94.81 301 TYR B C 1
ATOM 4811 O O . TYR B 1 301 ? -16.578 12.891 9.195 1 94.81 301 TYR B O 1
ATOM 4819 N N . HIS B 1 302 ? -15.352 12.984 7.34 1 98.06 302 HIS B N 1
ATOM 4820 C CA . HIS B 1 302 ? -15.641 11.602 6.977 1 98.06 302 HIS B CA 1
ATOM 4821 C C . HIS B 1 302 ? -14.922 10.625 7.902 1 98.06 302 HIS B C 1
ATOM 4823 O O . HIS B 1 302 ? -13.883 10.961 8.477 1 98.06 302 HIS B O 1
ATOM 4829 N N . ARG B 1 303 ? -15.523 9.516 8.07 1 98.19 303 ARG B N 1
ATOM 4830 C CA . ARG B 1 303 ? -14.992 8.492 8.961 1 98.19 303 ARG B CA 1
ATOM 4831 C C . ARG B 1 303 ? -14.602 7.238 8.188 1 98.19 303 ARG B C 1
ATOM 4833 O O . ARG B 1 303 ? -15.43 6.66 7.477 1 98.19 303 ARG B O 1
ATOM 4840 N N . THR B 1 304 ? -13.375 6.879 8.227 1 98.44 304 THR B N 1
ATOM 4841 C CA . THR B 1 304 ? -12.852 5.652 7.641 1 98.44 304 THR B CA 1
ATOM 4842 C C . THR B 1 304 ? -11.906 4.949 8.609 1 98.44 304 THR B C 1
ATOM 4844 O O . THR B 1 304 ? -10.969 5.566 9.125 1 98.44 304 THR B O 1
ATOM 4847 N N . GLN B 1 305 ? -12.18 3.684 8.906 1 97.81 305 GLN B N 1
ATOM 4848 C CA . GLN B 1 305 ? -11.266 2.912 9.742 1 97.81 305 GLN B CA 1
ATOM 4849 C C . GLN B 1 305 ? -10.039 2.463 8.945 1 97.81 305 GLN B C 1
ATOM 4851 O O . GLN B 1 305 ? -10.117 1.519 8.156 1 97.81 305 GLN B O 1
ATOM 4856 N N . THR B 1 306 ? -8.906 3.1 9.211 1 98.38 306 THR B N 1
ATOM 4857 C CA . THR B 1 306 ? -7.664 2.822 8.492 1 98.38 306 THR B CA 1
ATOM 4858 C C . THR B 1 306 ? -6.457 3.125 9.375 1 98.38 306 THR B C 1
ATOM 4860 O O . THR B 1 306 ? -6.586 3.758 10.422 1 98.38 306 THR B O 1
ATOM 4863 N N . ILE B 1 307 ? -5.336 2.721 8.953 1 98.56 307 ILE B N 1
ATOM 4864 C CA . ILE B 1 307 ? -4.117 2.967 9.719 1 98.56 307 ILE B CA 1
ATOM 4865 C C . ILE B 1 307 ? -3.381 4.172 9.133 1 98.56 307 ILE B C 1
ATOM 4867 O O . ILE B 1 307 ? -2.32 4.559 9.625 1 98.56 307 ILE B O 1
ATOM 4871 N N . TYR B 1 308 ? -3.93 4.797 8.148 1 98.69 308 TYR B N 1
ATOM 4872 C CA . TYR B 1 308 ? -3.148 5.762 7.379 1 98.69 308 TYR B CA 1
ATOM 4873 C C . TYR B 1 308 ? -3.477 7.188 7.797 1 98.69 308 TYR B C 1
ATOM 4875 O O . TYR B 1 308 ? -2.725 8.117 7.496 1 98.69 308 TYR B O 1
ATOM 4883 N N . TYR B 1 309 ? -4.668 7.316 8.445 1 98.12 309 TYR B N 1
ATOM 4884 C CA . TYR B 1 309 ? -5.023 8.648 8.922 1 98.12 309 TYR B CA 1
ATOM 4885 C C . TYR B 1 309 ? -6.102 8.57 10 1 98.12 309 TYR B C 1
ATOM 4887 O O . TYR B 1 309 ? -6.789 7.559 10.125 1 98.12 309 TYR B O 1
#

Organism: Physcomitrium patens (NCBI:txid3218)

InterPro domains:
  IPR019438 Queuosine salvage protein family [PF10343] (47-309)
  IPR019438 Queuosine salvage protein family [PTHR21314] (2-309)